Protein AF-A0A838W8K0-F1 (afdb_monomer_lite)

pLDDT: mean 80.48, std 19.17, range [24.89, 98.88]

Structure (mmCIF, N/CA/C/O backbone):
data_AF-A0A838W8K0-F1
#
_entry.id   AF-A0A838W8K0-F1
#
loop_
_atom_site.group_PDB
_atom_site.id
_atom_site.type_symbol
_atom_site.label_atom_id
_atom_site.label_alt_id
_atom_site.label_comp_id
_atom_site.label_asym_id
_atom_site.label_entity_id
_atom_site.label_seq_id
_atom_site.pdbx_PDB_ins_code
_atom_site.Cartn_x
_atom_site.Cartn_y
_atom_site.Cartn_z
_atom_site.occupancy
_atom_site.B_iso_or_equiv
_atom_site.auth_seq_id
_atom_site.auth_comp_id
_atom_site.auth_asym_id
_atom_site.auth_atom_id
_atom_site.pdbx_PDB_model_num
ATOM 1 N N . MET A 1 1 ? -81.508 -8.291 17.179 1.00 46.00 1 MET A N 1
ATOM 2 C CA . MET A 1 1 ? -81.321 -8.477 15.725 1.00 46.00 1 MET A CA 1
ATOM 3 C C . MET A 1 1 ? -80.529 -7.289 15.157 1.00 46.00 1 MET A C 1
ATOM 5 O O . MET A 1 1 ? -81.041 -6.560 14.331 1.00 46.00 1 MET A O 1
ATOM 9 N N . ILE A 1 2 ? -79.303 -7.043 15.641 1.00 48.22 2 ILE A N 1
ATOM 10 C CA . ILE A 1 2 ? -78.371 -6.029 15.100 1.00 48.22 2 ILE A CA 1
ATOM 11 C C . ILE A 1 2 ? -76.953 -6.485 15.474 1.00 48.22 2 ILE A C 1
ATOM 13 O O . ILE A 1 2 ? -76.450 -6.064 16.503 1.00 48.22 2 ILE A O 1
ATOM 17 N N . THR A 1 3 ? -76.326 -7.383 14.711 1.00 50.81 3 THR A N 1
ATOM 18 C CA . THR A 1 3 ? -74.874 -7.667 14.866 1.00 50.81 3 THR A CA 1
ATOM 19 C C . THR A 1 3 ? -74.175 -8.196 13.601 1.00 50.81 3 THR A C 1
ATOM 21 O O . THR A 1 3 ? -72.965 -8.371 13.625 1.00 50.81 3 THR A O 1
ATOM 24 N N . GLY A 1 4 ? -74.867 -8.404 12.472 1.00 46.22 4 GLY A N 1
ATOM 25 C CA . GLY A 1 4 ? -74.235 -8.947 11.252 1.00 46.22 4 GLY A CA 1
ATOM 26 C C . GLY A 1 4 ? -73.669 -7.908 10.273 1.00 46.22 4 GLY A C 1
ATOM 27 O O . GLY A 1 4 ? -72.634 -8.140 9.657 1.00 46.22 4 GLY A O 1
ATOM 28 N N . ASN A 1 5 ? -74.307 -6.739 10.137 1.00 48.50 5 ASN A N 1
ATOM 29 C CA . ASN A 1 5 ? -74.016 -5.833 9.013 1.00 48.50 5 ASN A CA 1
ATOM 30 C C . ASN A 1 5 ? -72.880 -4.826 9.261 1.00 48.50 5 ASN A C 1
ATOM 32 O O . ASN A 1 5 ? -72.310 -4.321 8.300 1.00 48.50 5 ASN A O 1
ATOM 36 N N . ALA A 1 6 ? -72.507 -4.545 10.513 1.00 48.22 6 ALA A N 1
ATOM 37 C CA . ALA A 1 6 ? -71.468 -3.549 10.809 1.00 48.22 6 ALA A CA 1
ATOM 38 C C . ALA A 1 6 ? -70.037 -4.078 10.588 1.00 48.22 6 ALA A C 1
ATOM 40 O O . ALA A 1 6 ? -69.155 -3.323 10.189 1.00 48.22 6 ALA A O 1
ATOM 41 N N . VAL A 1 7 ? -69.809 -5.382 10.787 1.00 50.59 7 VAL A N 1
ATOM 42 C CA . VAL A 1 7 ? -68.473 -5.998 10.665 1.00 50.59 7 VAL A CA 1
ATOM 43 C C . VAL A 1 7 ? -68.082 -6.207 9.197 1.00 50.59 7 VAL A C 1
ATOM 45 O O . VAL A 1 7 ? -66.928 -6.008 8.827 1.00 50.59 7 VAL A O 1
ATOM 48 N N . CYS A 1 8 ? -69.049 -6.515 8.327 1.00 46.22 8 CYS A N 1
ATOM 49 C CA . CYS A 1 8 ? -68.796 -6.704 6.895 1.00 46.22 8 CYS A CA 1
ATOM 50 C C . CYS A 1 8 ? -68.436 -5.386 6.180 1.00 46.22 8 CYS A C 1
ATOM 52 O O . CYS A 1 8 ? -67.561 -5.370 5.319 1.00 46.22 8 CYS A O 1
ATOM 54 N N . ILE A 1 9 ? -69.041 -4.262 6.583 1.00 52.69 9 ILE A N 1
ATOM 55 C CA . ILE A 1 9 ? -68.766 -2.939 5.991 1.00 52.69 9 ILE A CA 1
ATOM 56 C C . ILE A 1 9 ? -67.365 -2.429 6.380 1.00 52.69 9 ILE A C 1
ATOM 58 O O . ILE A 1 9 ? -66.703 -1.788 5.567 1.00 52.69 9 ILE A O 1
ATOM 62 N N . PHE A 1 10 ? -66.871 -2.768 7.577 1.00 48.59 10 PHE A N 1
ATOM 63 C CA . PHE A 1 10 ? -65.529 -2.383 8.037 1.00 48.59 10 PHE A CA 1
ATOM 64 C C . PHE A 1 10 ? -64.397 -3.195 7.374 1.00 48.59 10 PHE A C 1
ATOM 66 O O . PHE A 1 10 ? -63.308 -2.676 7.133 1.00 48.59 10 PHE A O 1
ATOM 73 N N . LEU A 1 11 ? -64.652 -4.463 7.032 1.00 44.78 11 LEU A N 1
ATOM 74 C CA . LEU A 1 11 ? -63.697 -5.315 6.307 1.00 44.78 11 LEU A CA 1
ATOM 75 C C . LEU A 1 11 ? -63.632 -4.984 4.805 1.00 44.78 11 LEU A C 1
ATOM 77 O O . LEU A 1 11 ? -62.567 -5.078 4.195 1.00 44.78 11 LEU A O 1
ATOM 81 N N . LEU A 1 12 ? -64.741 -4.536 4.208 1.00 47.03 12 LEU A N 1
ATOM 82 C CA . LEU A 1 12 ? -64.779 -4.089 2.809 1.00 47.03 12 LEU A CA 1
ATOM 83 C C . LEU A 1 12 ? -64.144 -2.701 2.608 1.00 47.03 12 LEU A C 1
ATOM 85 O O . LEU A 1 12 ? -63.502 -2.462 1.587 1.00 47.03 12 LEU A O 1
ATOM 89 N N . SER A 1 13 ? -64.259 -1.790 3.582 1.00 49.72 13 SER A N 1
ATOM 90 C CA . SER A 1 13 ? -63.637 -0.460 3.485 1.00 49.72 13 SER A CA 1
ATOM 91 C C . SER A 1 13 ? -62.116 -0.505 3.666 1.00 49.72 13 SER A C 1
ATOM 93 O O . SER A 1 13 ? -61.388 0.185 2.955 1.00 49.72 13 SER A O 1
ATOM 95 N N . THR A 1 14 ? -61.615 -1.358 4.560 1.00 48.53 14 THR A N 1
ATOM 96 C CA . THR A 1 14 ? -60.172 -1.510 4.814 1.00 48.53 14 THR A CA 1
ATOM 97 C C . THR A 1 14 ? -59.442 -2.213 3.669 1.00 48.53 14 THR A C 1
ATOM 99 O O . THR A 1 14 ? -58.330 -1.819 3.326 1.00 48.53 14 THR A O 1
ATOM 102 N N . THR A 1 15 ? -60.083 -3.178 3.005 1.00 52.56 15 THR A N 1
ATOM 103 C CA . THR A 1 15 ? -59.519 -3.854 1.823 1.00 52.56 15 THR A CA 1
ATOM 104 C C . THR A 1 15 ? -59.500 -2.967 0.575 1.00 52.56 15 THR A C 1
ATOM 106 O O . THR A 1 15 ? -58.514 -2.999 -0.161 1.00 52.56 15 THR A O 1
ATOM 109 N N . MET A 1 16 ? -60.504 -2.103 0.361 1.00 49.41 16 MET A N 1
ATOM 110 C CA . MET A 1 16 ? -60.450 -1.105 -0.721 1.00 49.41 16 MET A CA 1
ATOM 111 C C . MET A 1 16 ? -59.372 -0.040 -0.491 1.00 49.41 16 MET A C 1
ATOM 113 O O . MET A 1 16 ? -58.700 0.340 -1.446 1.00 49.41 16 MET A O 1
ATOM 117 N N . ILE A 1 17 ? -59.168 0.417 0.749 1.00 53.19 17 ILE A N 1
ATOM 118 C CA . ILE A 1 17 ? -58.114 1.396 1.068 1.00 53.19 17 ILE A CA 1
ATOM 119 C C . ILE A 1 17 ? -56.724 0.777 0.865 1.00 53.19 17 ILE A C 1
ATOM 121 O O . ILE A 1 17 ? -55.853 1.437 0.307 1.00 53.19 17 ILE A O 1
ATOM 125 N N . LEU A 1 18 ? -56.534 -0.496 1.232 1.00 44.78 18 LEU A N 1
ATOM 126 C CA . LEU A 1 18 ? -55.265 -1.203 1.035 1.00 44.78 18 LEU A CA 1
ATOM 127 C C . LEU A 1 18 ? -54.959 -1.474 -0.448 1.00 44.78 18 LEU A C 1
ATOM 129 O O . LEU A 1 18 ? -53.804 -1.400 -0.858 1.00 44.78 18 LEU A O 1
ATOM 133 N N . MET A 1 19 ? -55.978 -1.751 -1.271 1.00 47.22 19 MET A N 1
ATOM 134 C CA . MET A 1 19 ? -55.780 -1.885 -2.718 1.00 47.22 19 MET A CA 1
ATOM 135 C C . MET A 1 19 ? -55.493 -0.539 -3.386 1.00 47.22 19 MET A C 1
ATOM 137 O O . MET A 1 19 ? -54.630 -0.489 -4.257 1.00 47.22 19 MET A O 1
ATOM 141 N N . LEU A 1 20 ? -56.144 0.552 -2.955 1.00 44.44 20 LEU A N 1
ATOM 142 C CA . LEU A 1 20 ? -55.913 1.885 -3.519 1.00 44.44 20 LEU A CA 1
ATOM 143 C C . LEU A 1 20 ? -54.491 2.389 -3.217 1.00 44.44 20 LEU A C 1
ATOM 145 O O . LEU A 1 20 ? -53.832 2.931 -4.105 1.00 44.44 20 LEU A O 1
ATOM 149 N N . THR A 1 21 ? -53.986 2.155 -1.999 1.00 47.34 21 THR A N 1
ATOM 150 C CA . THR A 1 21 ? -52.614 2.522 -1.613 1.00 47.34 21 THR A CA 1
ATOM 151 C C . THR A 1 21 ? -51.561 1.660 -2.309 1.00 47.34 21 THR A C 1
ATOM 153 O O . THR A 1 21 ? -50.534 2.201 -2.717 1.00 47.34 21 THR A O 1
ATOM 156 N N . LEU A 1 22 ? -51.826 0.367 -2.544 1.00 41.66 22 LEU A N 1
ATOM 157 C CA . LEU A 1 22 ? -50.938 -0.484 -3.347 1.00 41.66 22 LEU A CA 1
ATOM 158 C C . LEU A 1 22 ? -50.882 -0.032 -4.811 1.00 41.66 22 LEU A C 1
ATOM 160 O O . LEU A 1 22 ? -49.800 0.030 -5.387 1.00 41.66 22 LEU A O 1
ATOM 164 N N . SER A 1 23 ? -52.016 0.334 -5.415 1.00 46.41 23 SER A N 1
ATOM 165 C CA . SER A 1 23 ? -52.031 0.817 -6.801 1.00 46.41 23 SER A CA 1
ATOM 166 C C . SER A 1 23 ? -51.340 2.172 -6.972 1.00 46.41 23 SER A C 1
ATOM 168 O O . SER A 1 23 ? -50.663 2.366 -7.975 1.00 46.41 23 SER A O 1
ATOM 170 N N . ILE A 1 24 ? -51.419 3.077 -5.989 1.00 45.28 24 ILE A N 1
ATOM 171 C CA . ILE A 1 24 ? -50.683 4.355 -6.010 1.00 45.28 24 ILE A CA 1
ATOM 172 C C . ILE A 1 24 ? -49.177 4.123 -5.797 1.00 45.28 24 ILE A C 1
ATOM 174 O O . ILE A 1 24 ? -48.362 4.778 -6.442 1.00 45.28 24 ILE A O 1
ATOM 178 N N . ALA A 1 25 ? -48.789 3.157 -4.957 1.00 45.28 25 ALA A N 1
ATOM 179 C CA . ALA A 1 25 ? -47.386 2.780 -4.779 1.00 45.28 25 ALA A CA 1
ATOM 180 C C . ALA A 1 25 ? -46.787 2.145 -6.048 1.00 45.28 25 ALA A C 1
ATOM 182 O O . ALA A 1 25 ? -45.664 2.473 -6.416 1.00 45.28 25 ALA A O 1
ATOM 183 N N . ILE A 1 26 ? -47.543 1.298 -6.756 1.00 43.50 26 ILE A N 1
ATOM 184 C CA . ILE A 1 26 ? -47.106 0.672 -8.016 1.00 43.50 26 ILE A CA 1
ATOM 185 C C . ILE A 1 26 ? -47.067 1.696 -9.163 1.00 43.50 26 ILE A C 1
ATOM 187 O O . ILE A 1 26 ? -46.138 1.669 -9.967 1.00 43.50 26 ILE A O 1
ATOM 191 N N . TYR A 1 27 ? -48.018 2.638 -9.215 1.00 37.06 27 TYR A N 1
ATOM 192 C CA . TYR A 1 27 ? -48.012 3.718 -10.208 1.00 37.06 27 TYR A CA 1
ATOM 193 C C . TYR A 1 27 ? -46.817 4.665 -9.996 1.00 37.06 27 TYR A C 1
ATOM 195 O O . TYR A 1 27 ? -46.092 4.955 -10.945 1.00 37.06 27 TYR A O 1
ATOM 203 N N . ASN A 1 28 ? -46.515 5.032 -8.743 1.00 40.03 28 ASN A N 1
ATOM 204 C CA . ASN A 1 28 ? -45.333 5.836 -8.406 1.00 40.03 28 ASN A CA 1
ATOM 205 C C . ASN A 1 28 ? -44.009 5.076 -8.596 1.00 40.03 28 ASN A C 1
ATOM 207 O O . ASN A 1 28 ? -43.003 5.696 -8.922 1.00 40.03 28 ASN A O 1
ATOM 211 N N . LEU A 1 29 ? -43.992 3.743 -8.461 1.00 42.34 29 LEU A N 1
ATOM 212 C CA . LEU A 1 29 ? -42.819 2.916 -8.784 1.00 42.34 29 LEU A CA 1
ATOM 213 C C . LEU A 1 29 ? -42.524 2.850 -10.293 1.00 42.34 29 LEU A C 1
ATOM 215 O O . LEU A 1 29 ? -41.385 2.592 -10.674 1.00 42.34 29 LEU A O 1
ATOM 219 N N . SER A 1 30 ? -43.522 3.104 -11.148 1.00 36.09 30 SER A N 1
ATOM 220 C CA . SER A 1 30 ? -43.370 3.080 -12.610 1.00 36.09 30 SER A CA 1
ATOM 221 C C . SER A 1 30 ? -42.903 4.406 -13.228 1.00 36.09 30 SER A C 1
ATOM 223 O O . SER A 1 30 ? -42.439 4.402 -14.367 1.00 36.09 30 SER A O 1
ATOM 225 N N . GLU A 1 31 ? -42.967 5.513 -12.476 1.00 34.25 31 GLU A N 1
ATOM 226 C CA . GLU A 1 31 ? -42.518 6.847 -12.913 1.00 34.25 31 GLU A CA 1
ATOM 227 C C . GLU A 1 31 ? -41.169 7.286 -12.321 1.00 34.25 31 GLU A C 1
ATOM 229 O O . GLU A 1 31 ? -40.690 8.380 -12.629 1.00 34.25 31 GLU A O 1
ATOM 234 N N . TYR A 1 32 ? -40.488 6.442 -11.534 1.00 34.84 32 TYR A N 1
ATOM 235 C CA . TYR A 1 32 ? -39.080 6.716 -11.253 1.00 34.84 32 TYR A CA 1
ATOM 236 C C . TYR A 1 32 ? -38.307 6.638 -12.569 1.00 34.84 32 TYR A C 1
ATOM 238 O O . TYR A 1 32 ? -38.383 5.613 -13.259 1.00 34.84 32 TYR A O 1
ATOM 246 N N . PRO A 1 33 ? -37.551 7.688 -12.943 1.00 28.86 33 PRO A N 1
ATOM 247 C CA . PRO A 1 33 ? -36.698 7.599 -14.108 1.00 28.86 33 PRO A CA 1
ATOM 248 C C . PRO A 1 33 ? -35.793 6.392 -13.888 1.00 28.86 33 PRO A C 1
ATOM 250 O O . PRO A 1 33 ? -35.141 6.288 -12.848 1.00 28.86 33 PRO A O 1
ATOM 253 N N . LYS A 1 34 ? -35.774 5.457 -14.845 1.00 31.14 34 LYS A N 1
ATOM 254 C CA . LYS A 1 34 ? -34.692 4.479 -14.939 1.00 31.14 34 LYS A CA 1
ATOM 255 C C . LYS A 1 34 ? -33.407 5.298 -14.936 1.00 31.14 34 LYS A C 1
ATOM 257 O O . LYS A 1 34 ? -33.070 5.914 -15.946 1.00 31.14 34 LYS A O 1
ATOM 262 N N . ILE A 1 35 ? -32.733 5.364 -13.790 1.00 32.22 35 ILE A N 1
ATOM 263 C CA . ILE A 1 35 ? -31.392 5.921 -13.706 1.00 32.22 35 ILE A CA 1
ATOM 264 C C . ILE A 1 35 ? -30.524 4.885 -14.399 1.00 32.22 35 ILE A C 1
ATOM 266 O O . ILE A 1 35 ? -30.018 3.944 -13.796 1.00 32.22 35 ILE A O 1
ATOM 270 N N . THR A 1 36 ? -30.428 5.027 -15.714 1.00 30.84 36 THR A N 1
ATOM 271 C CA . THR A 1 36 ? -29.311 4.510 -16.482 1.00 30.84 36 THR A CA 1
ATOM 272 C C . THR A 1 36 ? -28.085 5.114 -15.816 1.00 30.84 36 THR A C 1
ATOM 274 O O . THR A 1 36 ? -27.884 6.329 -15.877 1.00 30.84 36 THR A O 1
ATOM 277 N N . ALA A 1 37 ? -27.335 4.298 -15.078 1.00 31.66 37 ALA A N 1
ATOM 278 C CA . ALA A 1 37 ? -26.030 4.691 -14.592 1.00 31.66 37 ALA A CA 1
ATOM 279 C C . ALA A 1 37 ? -25.203 5.027 -15.833 1.00 31.66 37 ALA A C 1
ATOM 281 O O . ALA A 1 37 ? -24.803 4.138 -16.579 1.00 31.66 37 ALA A O 1
ATOM 282 N N . TYR A 1 38 ? -25.006 6.315 -16.097 1.00 25.95 38 TYR A N 1
ATOM 283 C CA . TYR A 1 38 ? -23.938 6.738 -16.981 1.00 25.95 38 TYR A CA 1
ATOM 284 C C . TYR A 1 38 ? -22.643 6.448 -16.224 1.00 25.95 38 TYR A C 1
ATOM 286 O O . TYR A 1 38 ? -22.160 7.288 -15.467 1.00 25.95 38 TYR A O 1
ATOM 294 N N . SER A 1 39 ? -22.110 5.232 -16.379 1.00 35.47 39 SER A N 1
ATOM 295 C CA . SER A 1 39 ? -20.677 5.027 -16.226 1.00 35.47 39 SER A CA 1
ATOM 296 C C . SER A 1 39 ? -20.040 5.931 -17.271 1.00 35.47 39 SER A C 1
ATOM 298 O O . SER A 1 39 ? -20.153 5.673 -18.471 1.00 35.47 39 SER A O 1
ATOM 300 N N . GLN A 1 40 ? -19.456 7.045 -16.838 1.00 29.73 40 GLN A N 1
ATOM 301 C CA . GLN A 1 40 ? -18.498 7.728 -17.695 1.00 29.73 40 GLN A CA 1
ATOM 302 C C . GLN A 1 40 ? -17.431 6.671 -18.021 1.00 29.73 40 GLN A C 1
ATOM 304 O O . GLN A 1 40 ? -16.909 6.070 -17.077 1.00 29.73 40 GLN A O 1
ATOM 309 N N . PRO A 1 41 ? -17.185 6.343 -19.301 1.00 38.59 41 PRO A N 1
ATOM 310 C CA . PRO A 1 41 ? -16.098 5.438 -19.644 1.00 38.59 41 PRO A CA 1
ATOM 311 C C . PRO A 1 41 ? -14.812 6.017 -19.050 1.00 38.59 41 PRO A C 1
ATOM 313 O O . PRO A 1 41 ? -14.607 7.233 -19.107 1.00 38.59 41 PRO A O 1
ATOM 316 N N . LEU A 1 42 ? -13.979 5.173 -18.434 1.00 48.38 42 LEU A N 1
ATOM 317 C CA . LEU A 1 42 ? -12.621 5.590 -18.091 1.00 48.38 42 LEU A CA 1
ATOM 318 C C . LEU A 1 42 ? -11.988 6.128 -19.381 1.00 48.38 42 LEU A C 1
ATOM 320 O O . LEU A 1 42 ? -12.101 5.484 -20.427 1.00 48.38 42 LEU A O 1
ATOM 324 N N . SER A 1 43 ? -11.393 7.321 -19.327 1.00 52.50 43 SER A N 1
ATOM 325 C CA . SER A 1 43 ? -10.574 7.803 -20.438 1.00 52.50 43 SER A CA 1
ATOM 326 C C . SER A 1 43 ? -9.502 6.755 -20.724 1.00 52.50 43 SER A C 1
ATOM 328 O O . SER A 1 43 ? -8.966 6.183 -19.772 1.00 52.50 43 SER A O 1
ATOM 330 N N . GLU A 1 44 ? -9.214 6.490 -22.001 1.00 66.56 44 GLU A N 1
ATOM 331 C CA . GLU A 1 44 ? -8.096 5.621 -22.384 1.00 66.56 44 GLU A CA 1
ATOM 332 C C . GLU A 1 44 ? -6.849 6.093 -21.626 1.00 66.56 44 GLU A C 1
ATOM 334 O O . GLU A 1 44 ? -6.490 7.265 -21.700 1.00 66.56 44 GLU A O 1
ATOM 339 N N . PHE A 1 45 ? -6.289 5.203 -20.807 1.00 83.69 45 PHE A N 1
ATOM 340 C CA . PHE A 1 45 ? -5.100 5.455 -19.999 1.00 83.69 45 PHE A CA 1
ATOM 341 C C . PHE A 1 45 ? -3.964 4.636 -20.576 1.00 83.69 45 PHE A C 1
ATOM 343 O O . PHE A 1 45 ? -4.137 3.439 -20.824 1.00 83.69 45 PHE A O 1
ATOM 350 N N . ASN A 1 46 ? -2.815 5.270 -20.751 1.00 91.19 46 ASN A N 1
ATOM 351 C CA . ASN A 1 46 ? -1.630 4.615 -21.270 1.00 91.19 46 ASN A CA 1
ATOM 352 C C . ASN A 1 46 ? -0.426 4.902 -20.376 1.00 91.19 46 ASN A C 1
ATOM 354 O O . ASN A 1 46 ? -0.179 6.048 -19.996 1.00 91.19 46 ASN A O 1
ATOM 358 N N . PHE A 1 47 ? 0.350 3.869 -20.063 1.00 97.12 47 PHE A N 1
ATOM 359 C CA . PHE A 1 47 ? 1.650 4.037 -19.439 1.00 97.12 47 PHE A CA 1
ATOM 360 C C . PHE A 1 47 ? 2.739 3.343 -20.251 1.00 97.12 47 PHE A C 1
ATOM 362 O O . PHE A 1 47 ? 2.555 2.244 -20.768 1.00 97.12 47 PHE A O 1
ATOM 369 N N . GLY A 1 48 ? 3.887 3.999 -20.357 1.00 97.44 48 GLY A N 1
ATOM 370 C CA . GLY A 1 48 ? 5.053 3.476 -21.047 1.00 97.44 48 GLY A CA 1
ATOM 371 C C . GLY A 1 48 ? 6.171 3.136 -20.066 1.00 97.44 48 GLY A C 1
ATOM 372 O O . GLY A 1 48 ? 6.292 3.764 -19.015 1.00 97.44 48 GLY A O 1
ATOM 373 N N . THR A 1 49 ? 7.007 2.158 -20.397 1.00 98.31 49 THR A N 1
ATOM 374 C CA . THR A 1 49 ? 8.102 1.715 -19.530 1.00 98.31 49 THR A CA 1
ATOM 375 C C . THR A 1 49 ? 9.360 1.350 -20.310 1.00 98.31 49 THR A C 1
ATOM 377 O O . THR A 1 49 ? 9.286 0.816 -21.421 1.00 98.31 49 THR A O 1
ATOM 380 N N . VAL A 1 50 ? 10.510 1.691 -19.728 1.00 97.44 50 VAL A N 1
ATOM 381 C CA . VAL A 1 50 ? 11.859 1.425 -20.244 1.00 97.44 50 VAL A CA 1
ATOM 382 C C . VAL A 1 50 ? 12.889 1.714 -19.136 1.00 97.44 50 VAL A C 1
ATOM 384 O O . VAL A 1 50 ? 12.672 2.594 -18.297 1.00 97.44 50 VAL A O 1
ATOM 387 N N . GLY A 1 51 ? 13.990 0.967 -19.115 1.00 96.25 51 GLY A N 1
ATOM 388 C CA . GLY A 1 51 ? 15.176 1.231 -18.289 1.00 96.25 51 GLY A CA 1
ATOM 389 C C . GLY A 1 51 ? 16.447 1.304 -19.128 1.00 96.25 51 GLY A C 1
ATOM 390 O O . GLY A 1 51 ? 16.393 1.124 -20.350 1.00 96.25 51 GLY A O 1
ATOM 391 N N . ASP A 1 52 ? 17.579 1.533 -18.464 1.00 94.88 52 ASP A N 1
ATOM 392 C CA . ASP A 1 52 ? 18.914 1.367 -19.056 1.00 94.88 52 ASP A CA 1
ATOM 393 C C . ASP A 1 52 ? 19.180 2.378 -20.185 1.00 94.88 52 ASP A C 1
ATOM 395 O O . ASP A 1 52 ? 19.522 2.053 -21.332 1.00 94.88 52 ASP A O 1
ATOM 399 N N . PHE A 1 53 ? 18.953 3.653 -19.861 1.00 92.94 53 PHE A N 1
ATOM 400 C CA . PHE A 1 53 ? 19.086 4.766 -20.791 1.00 92.94 53 PHE A CA 1
ATOM 401 C C . PHE A 1 53 ? 20.557 5.079 -21.063 1.00 92.94 53 PHE A C 1
ATOM 403 O O . PHE A 1 53 ? 21.303 5.504 -20.181 1.00 92.94 53 PHE A O 1
ATOM 410 N N . ASP A 1 54 ? 20.962 4.960 -22.327 1.00 83.38 54 ASP A N 1
ATOM 411 C CA . ASP A 1 54 ? 22.290 5.381 -22.770 1.00 83.38 54 ASP A CA 1
ATOM 412 C C . ASP A 1 54 ? 22.220 6.158 -24.087 1.00 83.38 54 ASP A C 1
ATOM 414 O O . ASP A 1 54 ? 21.460 5.841 -25.007 1.00 83.38 54 ASP A O 1
ATOM 418 N N . GLY A 1 55 ? 23.048 7.193 -24.184 1.00 79.12 55 GLY A N 1
ATOM 419 C CA . GLY A 1 55 ? 23.054 8.135 -25.296 1.00 79.12 55 GLY A CA 1
ATOM 420 C C . GLY A 1 55 ? 21.920 9.169 -25.238 1.00 79.12 55 GLY A C 1
ATOM 421 O O . GLY A 1 55 ? 20.739 8.863 -25.394 1.00 79.12 55 GLY A O 1
ATOM 422 N N . VAL A 1 56 ? 22.311 10.442 -25.124 1.00 80.88 56 VAL A N 1
ATOM 423 C CA . VAL A 1 56 ? 21.419 11.611 -24.990 1.00 80.88 56 VAL A CA 1
ATOM 424 C C . VAL A 1 56 ? 20.315 11.666 -26.054 1.00 80.88 56 VAL A C 1
ATOM 426 O O . VAL A 1 56 ? 19.138 11.779 -25.719 1.00 80.88 56 VAL A O 1
ATOM 429 N N . GLU A 1 57 ? 20.672 11.578 -27.339 1.00 86.00 57 GLU A N 1
ATOM 430 C CA . GLU A 1 57 ? 19.684 11.710 -28.422 1.00 86.00 57 GLU A CA 1
ATOM 431 C C . GLU A 1 57 ? 18.768 10.480 -28.536 1.00 86.00 57 GLU A C 1
ATOM 433 O O . GLU A 1 57 ? 17.593 10.634 -28.849 1.00 86.00 57 GLU A O 1
ATOM 438 N N . ARG A 1 58 ? 19.252 9.274 -28.202 1.00 87.69 58 ARG A N 1
ATOM 439 C CA . ARG A 1 58 ? 18.419 8.056 -28.211 1.00 87.69 58 ARG A CA 1
ATOM 440 C C . ARG A 1 58 ? 17.347 8.111 -27.132 1.00 87.69 58 ARG A C 1
ATOM 442 O O . ARG A 1 58 ? 16.174 7.902 -27.427 1.00 87.69 58 ARG A O 1
ATOM 449 N N . ALA A 1 59 ? 17.742 8.456 -25.905 1.00 90.56 59 ALA A N 1
ATOM 450 C CA . ALA A 1 59 ? 16.807 8.646 -24.803 1.00 90.56 59 ALA A CA 1
ATOM 451 C C . ALA A 1 59 ? 15.746 9.695 -25.165 1.00 90.56 59 ALA A C 1
ATOM 453 O O . ALA A 1 59 ? 14.551 9.469 -25.004 1.00 90.56 59 ALA A O 1
ATOM 454 N N . LYS A 1 60 ? 16.171 10.820 -25.743 1.00 92.06 60 LYS A N 1
ATOM 455 C CA . LYS A 1 60 ? 15.274 11.884 -26.202 1.00 92.06 60 LYS A CA 1
ATOM 456 C C . LYS A 1 60 ? 14.245 11.399 -27.222 1.00 92.06 60 LYS A C 1
ATOM 458 O O . LYS A 1 60 ? 13.069 11.734 -27.089 1.00 92.06 60 LYS A O 1
ATOM 463 N N . ASP A 1 61 ? 14.669 10.638 -28.227 1.00 92.62 61 ASP A N 1
ATOM 464 C CA . ASP A 1 61 ? 13.777 10.120 -29.265 1.00 92.62 61 ASP A CA 1
ATOM 465 C C . ASP A 1 61 ? 12.789 9.094 -28.698 1.00 92.62 61 ASP A C 1
ATOM 467 O O . ASP A 1 61 ? 11.600 9.169 -29.007 1.00 92.62 61 ASP A O 1
ATOM 471 N N . LEU A 1 62 ? 13.225 8.217 -27.786 1.00 94.06 62 LEU A N 1
ATOM 472 C CA . LEU A 1 62 ? 12.330 7.298 -27.073 1.00 94.06 62 LEU A CA 1
ATOM 473 C C . LEU A 1 62 ? 11.258 8.045 -26.271 1.00 94.06 62 LEU A C 1
ATOM 475 O O . LEU A 1 62 ? 10.071 7.761 -26.423 1.00 94.06 62 LEU A O 1
ATOM 479 N N . ILE A 1 63 ? 11.651 9.046 -25.479 1.00 95.31 63 ILE A N 1
ATOM 480 C CA . ILE A 1 63 ? 10.708 9.841 -24.683 1.00 95.31 63 ILE A CA 1
ATOM 481 C C . ILE A 1 63 ? 9.719 10.604 -25.580 1.00 95.31 63 ILE A C 1
ATOM 483 O O . ILE A 1 63 ? 8.527 10.668 -25.277 1.00 95.31 63 ILE A O 1
ATOM 487 N N . ARG A 1 64 ? 10.171 11.127 -26.728 1.00 95.25 64 ARG A N 1
ATOM 488 C CA . ARG A 1 64 ? 9.281 11.756 -27.720 1.00 95.25 64 ARG A CA 1
ATOM 489 C C . ARG A 1 64 ? 8.318 10.766 -28.350 1.00 95.25 64 ARG A C 1
ATOM 491 O O . ARG A 1 64 ? 7.154 11.108 -28.546 1.00 95.25 64 ARG A O 1
ATOM 498 N N . ASN A 1 65 ? 8.790 9.567 -28.674 1.00 95.38 65 ASN A N 1
ATOM 499 C CA . ASN A 1 65 ? 7.957 8.511 -29.227 1.00 95.38 65 ASN A CA 1
ATOM 500 C C . ASN A 1 65 ? 6.848 8.134 -28.232 1.00 95.38 65 ASN A C 1
ATOM 502 O O . ASN A 1 65 ? 5.679 8.155 -28.616 1.00 95.38 65 ASN A O 1
ATOM 506 N N . MET A 1 66 ? 7.186 7.929 -26.953 1.00 95.69 66 MET A N 1
ATOM 507 C CA . MET A 1 66 ? 6.214 7.689 -25.873 1.00 95.69 66 MET A CA 1
ATOM 508 C C . MET A 1 66 ? 5.179 8.818 -25.780 1.00 95.69 66 MET A C 1
ATOM 510 O O . MET A 1 66 ? 3.974 8.566 -25.798 1.00 95.69 66 MET A O 1
ATOM 514 N N . ALA A 1 67 ? 5.628 10.077 -25.761 1.00 94.12 67 ALA A N 1
ATOM 515 C CA . ALA A 1 67 ? 4.728 11.228 -25.745 1.00 94.12 67 ALA A CA 1
ATOM 516 C C . ALA A 1 67 ? 3.823 11.281 -26.993 1.00 94.12 67 ALA A C 1
ATOM 518 O O . ALA A 1 67 ? 2.643 11.616 -26.894 1.00 94.12 67 ALA A O 1
ATOM 519 N N . SER A 1 68 ? 4.344 10.917 -28.171 1.00 92.19 68 SER A N 1
ATOM 520 C CA . SER A 1 68 ? 3.580 10.887 -29.426 1.00 92.19 68 SER A CA 1
ATOM 521 C C . SER A 1 68 ? 2.527 9.776 -29.479 1.00 92.19 68 SER A C 1
ATOM 523 O O . SER A 1 68 ? 1.512 9.933 -30.157 1.00 92.19 68 SER A O 1
ATOM 525 N N . HIS A 1 69 ? 2.734 8.691 -28.729 1.00 90.50 69 HIS A N 1
ATOM 526 C CA . HIS A 1 69 ? 1.755 7.622 -28.525 1.00 90.50 69 HIS A CA 1
ATOM 527 C C . HIS A 1 69 ? 0.782 7.908 -27.370 1.00 90.50 69 HIS A C 1
ATOM 529 O O . HIS A 1 69 ? -0.047 7.064 -27.038 1.00 90.50 69 HIS A O 1
ATOM 535 N N . GLY A 1 70 ? 0.826 9.112 -26.790 1.00 90.31 70 GLY A N 1
ATOM 536 C CA . GLY A 1 70 ? -0.133 9.533 -25.772 1.00 90.31 70 GLY A CA 1
ATOM 537 C C . GLY A 1 70 ? 0.068 8.845 -24.425 1.00 90.31 70 GLY A C 1
ATOM 538 O O . GLY A 1 70 ? -0.906 8.614 -23.720 1.00 90.31 70 GLY A O 1
ATOM 539 N N . VAL A 1 71 ? 1.308 8.497 -24.071 1.00 93.31 71 VAL A N 1
ATOM 540 C CA . VAL A 1 71 ? 1.638 7.988 -22.735 1.00 93.31 71 VAL A CA 1
ATOM 541 C C . VAL A 1 71 ? 1.323 9.051 -21.670 1.00 93.31 71 VAL A C 1
ATOM 543 O O . VAL A 1 71 ? 1.847 10.163 -21.718 1.00 93.31 71 VAL A O 1
ATOM 546 N N . ASP A 1 72 ? 0.499 8.696 -20.682 1.00 92.88 72 ASP A N 1
ATOM 547 C CA . ASP A 1 72 ? 0.138 9.539 -19.530 1.00 92.88 72 ASP A CA 1
ATOM 548 C C . ASP A 1 72 ? 1.133 9.399 -18.367 1.00 92.88 72 ASP A C 1
ATOM 550 O O . ASP A 1 72 ? 1.260 10.279 -17.507 1.00 92.88 72 ASP A O 1
ATOM 554 N N . LEU A 1 73 ? 1.815 8.256 -18.312 1.00 96.00 73 LEU A N 1
ATOM 555 C CA . LEU A 1 73 ? 2.671 7.844 -17.209 1.00 96.00 73 LEU A CA 1
ATOM 556 C C . LEU A 1 73 ? 3.895 7.087 -17.732 1.00 96.00 73 LEU A C 1
ATOM 558 O O . LEU A 1 73 ? 3.761 6.106 -18.452 1.00 96.00 73 LEU A O 1
ATOM 562 N N . ILE A 1 74 ? 5.088 7.508 -17.335 1.00 97.44 74 ILE A N 1
ATOM 563 C CA . ILE A 1 74 ? 6.350 6.829 -17.619 1.00 97.44 74 ILE A CA 1
ATOM 564 C C . ILE A 1 74 ? 6.805 6.101 -16.354 1.00 97.44 74 ILE A C 1
ATOM 566 O O . ILE A 1 74 ? 6.956 6.721 -15.299 1.00 97.44 74 ILE A O 1
ATOM 570 N N . ILE A 1 75 ? 7.029 4.794 -16.474 1.00 98.19 75 ILE A N 1
ATOM 571 C CA . ILE A 1 75 ? 7.645 3.947 -15.450 1.00 98.19 75 ILE A CA 1
ATOM 572 C C . ILE A 1 75 ? 9.094 3.677 -15.860 1.00 98.19 75 ILE A C 1
ATOM 574 O O . ILE A 1 75 ? 9.356 2.853 -16.740 1.00 98.19 75 ILE A O 1
ATOM 578 N N . GLY A 1 76 ? 10.024 4.397 -15.240 1.00 97.44 76 GLY A N 1
ATOM 579 C CA . GLY A 1 76 ? 11.459 4.218 -15.433 1.00 97.44 76 GLY A CA 1
ATOM 580 C C . GLY A 1 76 ? 11.986 3.038 -14.620 1.00 97.44 76 GLY A C 1
ATOM 581 O O . GLY A 1 76 ? 11.737 2.962 -13.418 1.00 97.44 76 GLY A O 1
ATOM 582 N N . LEU A 1 77 ? 12.714 2.128 -15.263 1.00 98.31 77 LEU A N 1
ATOM 583 C CA . LEU A 1 77 ? 13.157 0.871 -14.645 1.00 98.31 77 LEU A CA 1
ATOM 584 C C . LEU A 1 77 ? 14.591 0.929 -14.097 1.00 98.31 77 LEU A C 1
ATOM 586 O O . LEU A 1 77 ? 15.225 -0.110 -13.988 1.00 98.31 77 LEU A O 1
ATOM 590 N N . GLY A 1 78 ? 15.094 2.116 -13.741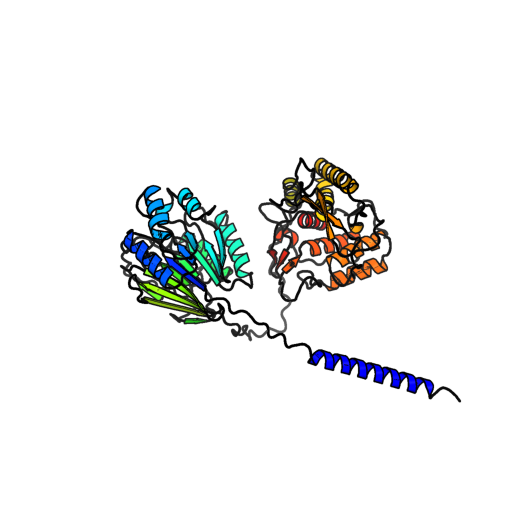 1.00 96.06 78 GLY A N 1
ATOM 591 C CA . GLY A 1 78 ? 16.466 2.319 -13.255 1.00 96.06 78 GLY A CA 1
ATOM 592 C C . GLY A 1 78 ? 17.505 2.451 -14.372 1.00 96.06 78 GLY A C 1
ATOM 593 O O . GLY A 1 78 ? 17.188 2.288 -15.554 1.00 96.06 78 GLY A O 1
ATOM 594 N N . ASP A 1 79 ? 18.731 2.783 -13.973 1.00 95.56 79 ASP A N 1
ATOM 595 C CA . ASP A 1 79 ? 19.874 3.097 -14.833 1.00 95.56 79 ASP A CA 1
ATOM 596 C C . ASP A 1 79 ? 19.550 4.236 -15.810 1.00 95.56 79 ASP A C 1
ATOM 598 O O . ASP A 1 79 ? 19.470 4.078 -17.032 1.00 95.56 79 ASP A O 1
ATOM 602 N N . TYR A 1 80 ? 19.314 5.425 -15.251 1.00 93.31 80 TYR A N 1
ATOM 603 C CA . TYR A 1 80 ? 18.914 6.603 -16.030 1.00 93.31 80 TYR A CA 1
ATOM 604 C C . TYR A 1 80 ? 20.088 7.272 -16.745 1.00 93.31 80 TYR A C 1
ATOM 606 O O . TYR A 1 80 ? 19.915 7.886 -17.802 1.00 93.31 80 TYR A O 1
ATOM 614 N N . ARG A 1 81 ? 21.284 7.186 -16.155 1.00 88.50 81 ARG A N 1
ATOM 615 C CA . ARG A 1 81 ? 22.541 7.663 -16.734 1.00 88.50 81 ARG A CA 1
ATOM 616 C C . ARG A 1 81 ? 23.711 6.819 -16.256 1.00 88.50 81 ARG A C 1
ATOM 618 O O . ARG A 1 81 ? 23.846 6.566 -15.070 1.00 88.50 81 ARG A O 1
ATOM 625 N N . TYR A 1 82 ? 24.607 6.503 -17.190 1.00 88.62 82 TYR A N 1
ATOM 626 C CA . TYR A 1 82 ? 25.869 5.803 -16.921 1.00 88.62 82 TYR A CA 1
ATOM 627 C C . TYR A 1 82 ? 27.067 6.743 -16.706 1.00 88.62 82 TYR A C 1
ATOM 629 O O . TYR A 1 82 ? 28.140 6.283 -16.327 1.00 88.62 82 TYR A O 1
ATOM 637 N N . ASP A 1 83 ? 26.917 8.040 -17.001 1.00 83.75 83 ASP A N 1
ATOM 638 C CA . ASP A 1 83 ? 27.951 9.042 -16.727 1.00 83.75 83 ASP A CA 1
ATOM 639 C C . ASP A 1 83 ? 27.814 9.566 -15.294 1.00 83.75 83 ASP A C 1
ATOM 641 O O . ASP A 1 83 ? 26.749 10.056 -14.910 1.00 83.75 83 ASP A O 1
ATOM 645 N N . ASP A 1 84 ? 28.913 9.556 -14.540 1.00 77.56 84 ASP A N 1
ATOM 646 C CA . ASP A 1 84 ? 28.909 9.979 -13.140 1.00 77.56 84 ASP A CA 1
ATOM 647 C C . ASP A 1 84 ? 28.822 11.504 -12.978 1.00 77.56 84 ASP A C 1
ATOM 649 O O . ASP A 1 84 ? 29.614 12.274 -13.541 1.00 77.56 84 ASP A O 1
ATOM 653 N N . GLY A 1 85 ? 27.906 11.946 -12.115 1.00 87.12 85 GLY A N 1
ATOM 654 C CA . GLY A 1 85 ? 27.851 13.308 -11.591 1.00 87.12 85 GLY A CA 1
ATOM 655 C C . GLY A 1 85 ? 26.485 13.972 -11.722 1.00 87.12 85 GLY A C 1
ATOM 656 O O . GLY A 1 85 ? 25.834 13.904 -12.762 1.00 87.12 85 GLY A O 1
ATOM 657 N N . GLU A 1 86 ? 26.108 14.736 -10.691 1.00 91.31 86 GLU A N 1
ATOM 658 C CA . GLU A 1 86 ? 24.845 15.493 -10.616 1.00 91.31 86 GLU A CA 1
ATOM 659 C C . GLU A 1 86 ? 24.562 16.331 -11.875 1.00 91.31 86 GLU A C 1
ATOM 661 O O . GLU A 1 86 ? 23.418 16.447 -12.295 1.00 91.31 86 GLU A O 1
ATOM 666 N N . ARG A 1 87 ? 25.606 16.858 -12.534 1.00 92.56 87 ARG A N 1
ATOM 667 C CA . ARG A 1 87 ? 25.477 17.605 -13.795 1.00 92.56 87 ARG A CA 1
ATOM 668 C C . ARG A 1 87 ? 24.862 16.772 -14.927 1.00 92.56 87 ARG A C 1
ATOM 670 O O . ARG A 1 87 ? 24.060 17.309 -15.684 1.00 92.56 87 ARG A O 1
ATOM 677 N N . TYR A 1 88 ? 25.272 15.517 -15.098 1.00 89.88 88 TYR A N 1
ATOM 678 C CA . TYR A 1 88 ? 24.750 14.671 -16.178 1.00 89.88 88 TYR A CA 1
ATOM 679 C C . TYR A 1 88 ? 23.342 14.173 -15.863 1.00 89.88 88 TYR A C 1
ATOM 681 O O . TYR A 1 88 ? 22.523 14.045 -16.771 1.00 89.88 88 TYR A O 1
ATOM 689 N N . ILE A 1 89 ? 23.042 13.976 -14.577 1.00 91.44 89 ILE A N 1
ATOM 690 C CA . ILE A 1 89 ? 21.684 13.705 -14.097 1.00 91.44 89 ILE A CA 1
ATOM 691 C C . ILE A 1 89 ? 20.781 14.914 -14.367 1.00 91.44 89 ILE A C 1
ATOM 693 O O . ILE A 1 89 ? 19.671 14.759 -14.869 1.00 91.44 89 ILE A O 1
ATOM 697 N N . ASP A 1 90 ? 21.270 16.126 -14.101 1.00 92.38 90 ASP A N 1
ATOM 698 C CA . ASP A 1 90 ? 20.576 17.372 -14.422 1.00 92.38 90 ASP A CA 1
ATOM 699 C C . ASP A 1 90 ? 20.300 17.526 -15.907 1.00 92.38 90 ASP A C 1
ATOM 701 O O . ASP A 1 90 ? 19.174 17.842 -16.278 1.00 92.38 90 ASP A O 1
ATOM 705 N N . GLU A 1 91 ? 21.305 17.294 -16.747 1.00 91.31 91 GLU A N 1
ATOM 706 C CA . GLU A 1 91 ? 21.161 17.330 -18.201 1.00 91.31 91 GLU A CA 1
ATOM 707 C C . GLU A 1 91 ? 20.120 16.301 -18.663 1.00 91.31 91 GLU A C 1
ATOM 709 O O . GLU A 1 91 ? 19.208 16.622 -19.424 1.00 91.31 91 GLU A O 1
ATOM 714 N N . PHE A 1 92 ? 20.186 15.071 -18.149 1.00 91.06 92 PHE A N 1
ATOM 715 C CA . PHE A 1 92 ? 19.208 14.041 -18.480 1.00 91.06 92 PHE A CA 1
ATOM 716 C C . PHE A 1 92 ? 17.790 14.435 -18.065 1.00 91.06 92 PHE A C 1
ATOM 718 O O . PHE A 1 92 ? 16.883 14.465 -18.894 1.00 91.06 92 PHE A O 1
ATOM 725 N N . MET A 1 93 ? 17.584 14.804 -16.804 1.00 91.44 93 MET A N 1
ATOM 726 C CA . MET A 1 93 ? 16.249 15.118 -16.305 1.00 91.44 93 MET A CA 1
ATOM 727 C C . MET A 1 93 ? 15.700 16.407 -16.931 1.00 91.44 93 MET A C 1
ATOM 729 O O . MET A 1 93 ? 14.587 16.420 -17.456 1.00 91.44 93 MET A O 1
ATOM 733 N N . ASN A 1 94 ? 16.472 17.492 -16.912 1.00 92.56 94 ASN A N 1
ATOM 734 C CA . ASN A 1 94 ? 15.979 18.820 -17.271 1.00 92.56 94 ASN A CA 1
ATOM 735 C C . ASN A 1 94 ? 16.026 19.107 -18.773 1.00 92.56 94 ASN A C 1
ATOM 737 O O . ASN A 1 94 ? 15.152 19.826 -19.254 1.00 92.56 94 ASN A O 1
ATOM 741 N N . ASP A 1 95 ? 16.995 18.554 -19.510 1.00 90.38 95 ASP A N 1
ATOM 742 C CA . ASP A 1 95 ? 17.178 18.870 -20.932 1.00 90.38 95 ASP A CA 1
ATOM 743 C C . ASP A 1 95 ? 16.636 17.764 -21.856 1.00 90.38 95 ASP A C 1
ATOM 745 O O . ASP A 1 95 ? 16.247 18.044 -22.998 1.00 90.38 95 ASP A O 1
ATOM 749 N N . ILE A 1 96 ? 16.554 16.517 -21.373 1.00 91.44 96 ILE A N 1
ATOM 750 C CA . ILE A 1 96 ? 16.083 15.366 -22.161 1.00 91.44 96 ILE A CA 1
ATOM 751 C C . ILE A 1 96 ? 14.682 14.939 -21.741 1.00 91.44 96 ILE A C 1
ATOM 753 O O . ILE A 1 96 ? 13.785 14.908 -22.576 1.00 91.44 96 ILE A O 1
ATOM 757 N N . VAL A 1 97 ? 14.462 14.625 -20.471 1.00 92.50 97 VAL A N 1
ATOM 758 C CA . VAL A 1 97 ? 13.202 14.030 -20.014 1.00 92.50 97 VAL A CA 1
ATOM 759 C C . VAL A 1 97 ? 12.068 15.055 -19.977 1.00 92.50 97 VAL A C 1
ATOM 761 O O . VAL A 1 97 ? 11.127 14.975 -20.774 1.00 92.50 97 VAL A O 1
ATOM 764 N N . LEU A 1 98 ? 12.166 16.047 -19.087 1.00 92.69 98 LEU A N 1
ATOM 765 C CA . LEU A 1 98 ? 11.078 16.988 -18.803 1.00 92.69 98 LEU A CA 1
ATOM 766 C C . LEU A 1 98 ? 10.587 17.755 -20.047 1.00 92.69 98 LEU A C 1
ATOM 768 O O . LEU A 1 98 ? 9.374 17.917 -20.189 1.00 92.69 98 LEU A O 1
ATOM 772 N N . PRO A 1 99 ? 11.452 18.198 -20.984 1.00 95.00 99 PRO A N 1
ATOM 773 C CA . PRO A 1 99 ? 10.994 18.937 -22.161 1.00 95.00 99 PRO A CA 1
ATOM 774 C C . PRO A 1 99 ? 10.332 18.065 -23.231 1.00 95.00 99 PRO A C 1
ATOM 776 O O . PRO A 1 99 ? 9.670 18.604 -24.118 1.00 95.00 99 PRO A O 1
ATOM 779 N N . ASN A 1 100 ? 10.547 16.745 -23.207 1.00 95.31 100 ASN A N 1
ATOM 780 C CA . ASN A 1 100 ? 10.146 15.853 -24.296 1.00 95.31 100 ASN A CA 1
ATOM 781 C C . ASN A 1 100 ? 9.041 14.859 -23.905 1.00 95.31 100 ASN A C 1
ATOM 783 O O . ASN A 1 100 ? 8.403 14.315 -24.802 1.00 95.31 100 ASN A O 1
ATOM 787 N N . MET A 1 101 ? 8.764 14.661 -22.610 1.00 93.38 101 MET A N 1
ATOM 788 C CA . MET A 1 101 ? 7.749 13.712 -22.117 1.00 93.38 101 MET A CA 1
ATOM 789 C C . MET A 1 101 ? 6.292 14.201 -22.239 1.00 93.38 101 MET A C 1
ATOM 791 O O . MET A 1 101 ? 5.362 13.539 -21.782 1.00 93.38 101 MET A O 1
ATOM 795 N N . GLY A 1 102 ? 6.065 15.376 -22.835 1.00 91.56 102 GLY A N 1
ATOM 796 C CA . GLY A 1 102 ? 4.731 15.966 -22.942 1.00 91.56 102 GLY A CA 1
ATOM 797 C C . GLY A 1 102 ? 4.128 16.268 -21.566 1.00 91.56 102 GLY A C 1
ATOM 798 O O . GLY A 1 102 ? 4.763 16.912 -20.735 1.00 91.56 102 GLY A O 1
ATOM 799 N N . SER A 1 103 ? 2.888 15.831 -21.334 1.00 90.25 103 SER A N 1
ATOM 800 C CA . SER A 1 103 ? 2.199 15.965 -20.040 1.00 90.25 103 SER A CA 1
ATOM 801 C C . SER A 1 103 ? 2.343 14.743 -19.131 1.00 90.25 103 SER A C 1
ATOM 803 O O . SER A 1 103 ? 1.694 14.706 -18.083 1.00 90.25 103 SER A O 1
ATOM 805 N N . ALA A 1 104 ? 3.136 13.744 -19.530 1.00 94.25 104 ALA A N 1
ATOM 806 C CA . ALA A 1 104 ? 3.286 12.517 -18.765 1.00 94.25 104 ALA A CA 1
ATOM 807 C C . ALA A 1 104 ? 3.885 12.793 -17.380 1.00 94.25 104 ALA A C 1
ATOM 809 O O . ALA A 1 104 ? 4.691 13.708 -17.202 1.00 94.25 104 ALA A O 1
ATOM 810 N N . LYS A 1 105 ? 3.516 11.981 -16.388 1.00 93.88 105 LYS A N 1
ATOM 811 C CA . LYS A 1 105 ? 4.250 11.905 -15.114 1.00 93.88 105 LYS A CA 1
ATOM 812 C C . LYS A 1 105 ? 5.327 10.833 -15.206 1.00 93.88 105 LYS A C 1
ATOM 814 O O . LYS A 1 105 ? 5.108 9.838 -15.882 1.00 93.88 105 LYS A O 1
ATOM 819 N N . TRP A 1 106 ? 6.434 10.985 -14.485 1.00 94.75 106 TRP A N 1
ATOM 820 C CA . TRP A 1 106 ? 7.493 9.974 -14.429 1.00 94.75 106 TRP A CA 1
ATOM 821 C C . TRP A 1 106 ? 7.671 9.453 -13.003 1.00 94.75 106 TRP A C 1
ATOM 823 O O . TRP A 1 106 ? 7.863 10.243 -12.080 1.00 94.75 106 TRP A O 1
ATOM 833 N N . TYR A 1 107 ? 7.644 8.129 -12.844 1.00 96.25 107 TYR A N 1
ATOM 834 C CA . TYR A 1 107 ? 7.986 7.417 -11.611 1.00 96.25 107 TYR A CA 1
ATOM 835 C C . TYR A 1 107 ? 9.134 6.445 -11.886 1.00 96.25 107 TYR A C 1
ATOM 837 O O . TYR A 1 107 ? 9.130 5.773 -12.915 1.00 96.25 107 TYR A O 1
ATOM 845 N N . GLY A 1 108 ? 10.139 6.418 -11.011 1.00 95.62 108 GLY A N 1
ATOM 846 C CA . GLY A 1 108 ? 11.361 5.640 -11.218 1.00 95.62 108 GLY A CA 1
ATOM 847 C C . GLY A 1 108 ? 11.576 4.517 -10.204 1.00 95.62 108 GLY A C 1
ATOM 848 O O . GLY A 1 108 ? 11.168 4.640 -9.050 1.00 95.62 108 GLY A O 1
ATOM 849 N N . ALA A 1 109 ? 12.232 3.440 -10.624 1.00 97.75 109 ALA A N 1
ATOM 850 C CA . ALA A 1 109 ? 12.946 2.509 -9.749 1.00 97.75 109 ALA A CA 1
ATOM 851 C C . ALA A 1 109 ? 14.435 2.891 -9.656 1.00 97.75 109 ALA A C 1
ATOM 853 O O . ALA A 1 109 ? 14.936 3.624 -10.512 1.00 97.75 109 ALA A O 1
ATOM 854 N N . LEU A 1 110 ? 15.133 2.399 -8.633 1.00 97.38 110 LEU A N 1
ATOM 855 C CA . LEU A 1 110 ? 16.587 2.529 -8.517 1.00 97.38 110 LEU A CA 1
ATOM 856 C C . LEU A 1 110 ? 17.265 1.443 -9.356 1.00 97.38 110 LEU A C 1
ATOM 858 O O . LEU A 1 110 ? 16.872 0.286 -9.221 1.00 97.38 110 LEU A O 1
ATOM 862 N N . GLY A 1 111 ? 18.256 1.801 -10.178 1.00 96.94 111 GLY A N 1
ATOM 863 C CA . GLY A 1 111 ? 19.190 0.855 -10.801 1.00 96.94 111 GLY A CA 1
ATOM 864 C C . GLY A 1 111 ? 20.568 0.867 -10.138 1.00 96.94 111 GLY A C 1
ATOM 865 O O . GLY A 1 111 ? 20.888 1.771 -9.360 1.00 96.94 111 GLY A O 1
ATOM 866 N N . ASN A 1 112 ? 21.402 -0.130 -10.434 1.00 94.69 112 ASN A N 1
ATOM 867 C CA . ASN A 1 112 ? 22.724 -0.261 -9.815 1.00 94.69 112 ASN A CA 1
ATOM 868 C C . ASN A 1 112 ? 23.677 0.872 -10.228 1.00 94.69 112 ASN A C 1
ATOM 870 O O . ASN A 1 112 ? 24.589 1.209 -9.477 1.00 94.69 112 ASN A O 1
ATOM 874 N N . HIS A 1 113 ? 23.482 1.493 -11.396 1.00 93.81 113 HIS A N 1
ATOM 875 C CA . HIS A 1 113 ? 24.257 2.675 -11.789 1.00 93.81 113 HIS A CA 1
ATOM 876 C C . HIS A 1 113 ? 23.774 3.969 -11.118 1.00 93.81 113 HIS A C 1
ATOM 878 O O . HIS A 1 113 ? 24.460 4.989 -11.181 1.00 93.81 113 HIS A O 1
ATOM 884 N N . ASP A 1 114 ? 22.632 3.937 -10.431 1.00 94.75 114 ASP A N 1
ATOM 885 C CA . ASP A 1 114 ? 22.055 5.103 -9.769 1.00 94.75 114 ASP A CA 1
ATOM 886 C C . ASP A 1 114 ? 22.389 5.169 -8.262 1.00 94.75 114 ASP A C 1
ATOM 888 O O . ASP A 1 114 ? 22.168 6.213 -7.642 1.00 94.75 114 ASP A O 1
ATOM 892 N N . GLU A 1 115 ? 22.915 4.093 -7.654 1.00 94.38 115 GLU A N 1
ATOM 893 C CA . GLU A 1 115 ? 23.095 3.950 -6.194 1.00 94.38 115 GLU A CA 1
ATOM 894 C C . GLU A 1 115 ? 23.903 5.096 -5.561 1.00 94.38 115 GLU A C 1
ATOM 896 O O . GLU A 1 115 ? 23.464 5.693 -4.570 1.00 94.38 115 GLU A O 1
ATOM 901 N N . ASP A 1 116 ? 25.032 5.472 -6.171 1.00 94.25 116 ASP A N 1
ATOM 902 C CA . ASP A 1 116 ? 25.908 6.553 -5.689 1.00 94.25 116 ASP A CA 1
ATOM 903 C C . ASP A 1 116 ? 25.207 7.927 -5.675 1.00 94.25 116 ASP A C 1
ATOM 905 O O . ASP A 1 116 ? 25.576 8.823 -4.907 1.00 94.25 116 ASP A O 1
ATOM 909 N N . TYR A 1 117 ? 24.148 8.084 -6.475 1.00 94.00 117 TYR A N 1
ATOM 910 C CA . TYR A 1 117 ? 23.339 9.299 -6.597 1.00 94.00 117 TYR A CA 1
ATOM 911 C C . TYR A 1 117 ? 21.884 9.096 -6.158 1.00 94.00 117 TYR A C 1
ATOM 913 O O . TYR A 1 117 ? 21.034 9.951 -6.414 1.00 94.00 117 TYR A O 1
ATOM 921 N N . SER A 1 118 ? 21.592 8.012 -5.435 1.00 94.12 118 SER A N 1
ATOM 922 C CA . SER A 1 118 ? 20.242 7.591 -5.044 1.00 94.12 118 SER A CA 1
ATOM 923 C C . SER A 1 118 ? 19.412 8.729 -4.435 1.00 94.12 118 SER A C 1
ATOM 925 O O . SER A 1 118 ? 18.301 9.015 -4.883 1.00 94.12 118 SER A O 1
ATOM 927 N N . LYS A 1 119 ? 19.980 9.477 -3.478 1.00 93.44 119 LYS A N 1
ATOM 928 C CA . LYS A 1 119 ? 19.301 10.629 -2.861 1.00 93.44 119 LYS A CA 1
ATOM 929 C C . LYS A 1 119 ? 18.998 11.752 -3.859 1.00 93.44 119 LYS A C 1
ATOM 931 O O . LYS A 1 119 ? 17.954 12.389 -3.761 1.00 93.44 119 LYS A O 1
ATOM 936 N N . TYR A 1 120 ? 19.905 12.002 -4.797 1.00 94.69 120 TYR A N 1
ATOM 937 C CA . TYR A 1 120 ? 19.746 13.056 -5.793 1.00 94.69 120 TYR A CA 1
ATOM 938 C C . TYR A 1 120 ? 18.619 12.725 -6.775 1.00 94.69 120 TYR A C 1
ATOM 940 O O . TYR A 1 120 ? 17.784 13.577 -7.077 1.00 94.69 120 TYR A O 1
ATOM 948 N N . TYR A 1 121 ? 18.548 11.470 -7.218 1.00 94.31 121 TYR A N 1
ATOM 949 C CA . TYR A 1 121 ? 17.444 10.991 -8.042 1.00 94.31 121 TYR A CA 1
ATOM 950 C C . TYR A 1 121 ? 16.102 11.023 -7.297 1.00 94.31 121 TYR A C 1
ATOM 952 O O . TYR A 1 121 ? 15.126 11.515 -7.862 1.00 94.31 121 TYR A O 1
ATOM 960 N N . LEU A 1 122 ? 16.047 10.602 -6.025 1.00 93.38 122 LEU A N 1
ATOM 961 C CA . LEU A 1 122 ? 14.837 10.709 -5.194 1.00 93.38 122 LEU A CA 1
ATOM 962 C C . LEU A 1 122 ? 14.304 12.148 -5.133 1.00 93.38 122 LEU A C 1
ATOM 964 O O . LEU A 1 122 ? 13.111 12.373 -5.346 1.00 93.38 122 LEU A O 1
ATOM 968 N N . ASP A 1 123 ? 15.185 13.134 -4.935 1.00 92.69 123 ASP A N 1
ATOM 969 C CA . ASP A 1 123 ? 14.803 14.551 -4.928 1.00 92.69 123 ASP A CA 1
ATOM 970 C C . ASP A 1 123 ? 14.214 14.994 -6.285 1.00 92.69 123 ASP A C 1
ATOM 972 O O . ASP A 1 123 ? 13.276 15.794 -6.322 1.00 92.69 123 ASP A O 1
ATOM 976 N N . ARG A 1 124 ? 14.704 14.455 -7.413 1.00 89.69 124 ARG A N 1
ATOM 977 C CA . ARG A 1 124 ? 14.196 14.780 -8.763 1.00 89.69 124 ARG A CA 1
ATOM 978 C C . ARG A 1 124 ? 12.919 14.066 -9.153 1.00 89.69 124 ARG A C 1
ATOM 980 O O . ARG A 1 124 ? 12.101 14.666 -9.849 1.00 89.69 124 ARG A O 1
ATOM 987 N N . PHE A 1 125 ? 12.702 12.856 -8.658 1.00 89.50 125 PHE A N 1
ATOM 988 C CA . PHE A 1 125 ? 11.409 12.188 -8.770 1.00 89.50 125 PHE A CA 1
ATOM 989 C C . PHE A 1 125 ? 10.396 12.680 -7.726 1.00 89.50 125 PHE A C 1
ATOM 991 O O . PHE A 1 125 ? 9.223 12.312 -7.797 1.00 89.50 125 PHE A O 1
ATOM 998 N N . ASN A 1 126 ? 10.812 13.542 -6.785 1.00 87.88 126 ASN A N 1
ATOM 999 C CA . ASN A 1 126 ? 10.011 13.978 -5.640 1.00 87.88 126 ASN A CA 1
ATOM 1000 C C . ASN A 1 126 ? 9.496 12.772 -4.823 1.00 87.88 126 ASN A C 1
ATOM 1002 O O . ASN A 1 126 ? 8.314 12.667 -4.487 1.00 87.88 126 ASN A O 1
ATOM 1006 N N . GLN A 1 127 ? 10.410 11.844 -4.539 1.00 86.69 127 GLN A N 1
ATOM 1007 C CA . GLN A 1 127 ? 10.183 10.588 -3.831 1.00 86.69 127 GLN A CA 1
ATOM 1008 C C . GLN A 1 127 ? 10.992 10.560 -2.534 1.00 86.69 127 GLN A C 1
ATOM 1010 O O . GLN A 1 127 ? 12.067 11.141 -2.438 1.00 86.69 127 GLN A O 1
ATOM 1015 N N . SER A 1 128 ? 10.475 9.883 -1.510 1.00 87.06 128 SER A N 1
ATOM 1016 C CA . SER A 1 128 ? 11.161 9.732 -0.218 1.00 87.06 128 SER A CA 1
ATOM 1017 C C . SER A 1 128 ? 11.843 8.372 -0.041 1.00 87.06 128 SER A C 1
ATOM 1019 O O . SER A 1 128 ? 12.622 8.204 0.897 1.00 87.06 128 SER A O 1
ATOM 1021 N N . SER A 1 129 ? 11.539 7.402 -0.906 1.00 93.12 129 SER A N 1
ATOM 1022 C CA . SER A 1 129 ? 12.069 6.037 -0.890 1.00 93.12 129 SER A CA 1
ATOM 1023 C C . SER A 1 129 ? 11.938 5.409 -2.278 1.00 93.12 129 SER A C 1
ATOM 1025 O O . SER A 1 129 ? 11.046 5.798 -3.029 1.00 93.12 129 SER A O 1
ATOM 1027 N N . TRP A 1 130 ? 12.795 4.431 -2.585 1.00 96.44 130 TRP A N 1
ATOM 1028 C CA . TRP A 1 130 ? 12.716 3.587 -3.785 1.00 96.44 130 TRP A CA 1
ATOM 1029 C C . TRP A 1 130 ? 11.764 2.401 -3.633 1.00 96.44 130 TRP A C 1
ATOM 1031 O O . TRP A 1 130 ? 11.337 1.828 -4.630 1.00 96.44 130 TRP A O 1
ATOM 1041 N N . THR A 1 131 ? 11.361 2.091 -2.399 1.00 96.19 131 THR A N 1
ATOM 1042 C CA . THR A 1 131 ? 10.219 1.225 -2.116 1.00 96.19 131 THR A CA 1
ATOM 1043 C C . THR A 1 131 ? 8.986 2.095 -1.882 1.00 96.19 131 THR A C 1
ATOM 1045 O O . THR A 1 131 ? 8.847 2.734 -0.835 1.00 96.19 131 THR A O 1
ATOM 1048 N N . TYR A 1 132 ? 8.084 2.155 -2.854 1.00 97.19 132 TYR A N 1
ATOM 1049 C CA . TYR A 1 132 ? 6.878 2.978 -2.766 1.00 97.19 132 TYR A CA 1
ATOM 1050 C C . TYR A 1 132 ? 5.786 2.456 -3.693 1.00 97.19 132 TYR A C 1
ATOM 1052 O O . TYR A 1 132 ? 6.045 1.662 -4.592 1.00 97.19 132 TYR A O 1
ATOM 1060 N N . SER A 1 133 ? 4.563 2.941 -3.505 1.00 96.62 133 SER A N 1
ATOM 1061 C CA . SER A 1 133 ? 3.435 2.589 -4.359 1.00 96.62 133 SER A CA 1
ATOM 1062 C C . SER A 1 133 ? 2.541 3.784 -4.655 1.00 96.62 133 SER A C 1
ATOM 1064 O O . SER A 1 133 ? 2.579 4.807 -3.961 1.00 96.62 133 SER A O 1
ATOM 1066 N N . PHE A 1 134 ? 1.757 3.677 -5.724 1.00 95.31 134 PHE A N 1
ATOM 1067 C CA . PHE A 1 134 ? 0.755 4.668 -6.093 1.00 95.31 134 PHE A CA 1
ATOM 1068 C C . PHE A 1 134 ? -0.338 4.063 -6.979 1.00 95.31 134 PHE A C 1
ATOM 1070 O O . PHE A 1 134 ? -0.106 3.119 -7.730 1.00 95.31 134 PHE A O 1
ATOM 1077 N N . ASP A 1 135 ? -1.524 4.668 -6.933 1.00 91.94 135 ASP A N 1
ATOM 1078 C CA . ASP A 1 135 ? -2.666 4.266 -7.752 1.00 91.94 135 ASP A CA 1
ATOM 1079 C C . ASP A 1 135 ? -2.894 5.273 -8.887 1.00 91.94 135 ASP A C 1
ATOM 1081 O O . ASP A 1 135 ? -2.887 6.490 -8.671 1.00 91.94 135 ASP A O 1
ATOM 1085 N N . SER A 1 136 ? -3.153 4.780 -10.097 1.00 88.25 136 SER A N 1
ATOM 1086 C CA . SER A 1 136 ? -3.548 5.599 -11.245 1.00 88.25 136 SER A CA 1
ATOM 1087 C C . SER A 1 136 ? -4.504 4.833 -12.156 1.00 88.25 136 SER A C 1
ATOM 1089 O O . SER A 1 136 ? -4.202 3.725 -12.585 1.00 88.25 136 SER A O 1
ATOM 1091 N N . ASN A 1 137 ? -5.665 5.425 -12.459 1.00 87.62 137 ASN A N 1
ATOM 1092 C CA . ASN A 1 137 ? -6.657 4.900 -13.412 1.00 87.62 137 ASN A CA 1
ATOM 1093 C C . ASN A 1 137 ? -7.005 3.409 -13.232 1.00 87.62 137 ASN A C 1
ATOM 1095 O O . ASN A 1 137 ? -7.104 2.648 -14.191 1.00 87.62 137 ASN A O 1
ATOM 1099 N N . GLY A 1 138 ? -7.206 2.998 -11.978 1.00 83.19 138 GLY A N 1
ATOM 1100 C CA . GLY A 1 138 ? -7.552 1.621 -11.624 1.00 83.19 138 GLY A CA 1
ATOM 1101 C C . GLY A 1 138 ? -6.398 0.627 -11.754 1.00 83.19 138 GLY A C 1
ATOM 1102 O O . GLY A 1 138 ? -6.633 -0.577 -11.779 1.00 83.19 138 GLY A O 1
ATOM 1103 N N . THR A 1 139 ? -5.162 1.118 -11.830 1.00 94.62 139 THR A N 1
ATOM 1104 C CA . THR A 1 139 ? -3.936 0.323 -11.731 1.00 94.62 139 THR A CA 1
ATOM 1105 C C . THR A 1 139 ? -3.169 0.733 -10.488 1.00 94.62 139 THR A C 1
ATOM 1107 O O . THR A 1 139 ? -2.995 1.925 -10.233 1.00 94.62 139 THR A O 1
ATOM 1110 N N . HIS A 1 140 ? -2.717 -0.253 -9.729 1.00 98.06 140 HIS A N 1
ATOM 1111 C CA . HIS A 1 140 ? -1.805 -0.074 -8.616 1.00 98.06 140 HIS A CA 1
ATOM 1112 C C . HIS A 1 140 ? -0.385 -0.380 -9.082 1.00 98.06 140 HIS A C 1
ATOM 1114 O O . HIS A 1 140 ? -0.132 -1.444 -9.649 1.00 98.06 140 HIS A O 1
ATOM 1120 N N . PHE A 1 141 ? 0.525 0.555 -8.844 1.00 98.69 141 PHE A N 1
ATOM 1121 C CA . PHE A 1 141 ? 1.931 0.445 -9.194 1.00 98.69 141 PHE A CA 1
ATOM 1122 C C . PHE A 1 141 ? 2.765 0.335 -7.922 1.00 98.69 141 PHE A C 1
ATOM 1124 O O . PHE A 1 141 ? 2.638 1.183 -7.039 1.00 98.69 141 PHE A O 1
ATOM 1131 N N . LEU A 1 142 ? 3.642 -0.666 -7.857 1.00 98.62 142 LEU A N 1
ATOM 1132 C CA . LEU A 1 142 ? 4.539 -0.905 -6.728 1.00 98.62 142 LEU A CA 1
ATOM 1133 C C . LEU A 1 142 ? 5.996 -0.966 -7.195 1.00 98.62 142 LEU A C 1
ATOM 1135 O O . LEU A 1 142 ? 6.373 -1.871 -7.936 1.00 98.62 142 LEU A O 1
ATOM 1139 N N . ALA A 1 143 ? 6.807 -0.019 -6.722 1.00 98.75 143 ALA A N 1
ATOM 1140 C CA . ALA A 1 143 ? 8.256 -0.016 -6.871 1.00 98.75 143 ALA A CA 1
ATOM 1141 C C . ALA A 1 143 ? 8.915 -0.845 -5.761 1.00 98.75 143 ALA A C 1
ATOM 1143 O O . ALA A 1 143 ? 8.605 -0.654 -4.578 1.00 98.75 143 ALA A O 1
ATOM 1144 N N . ILE A 1 144 ? 9.852 -1.723 -6.122 1.00 98.38 144 ILE A N 1
ATOM 1145 C CA . ILE A 1 144 ? 10.682 -2.466 -5.164 1.00 98.38 144 ILE A CA 1
ATOM 1146 C C . ILE A 1 144 ? 12.157 -2.161 -5.435 1.00 98.38 144 ILE A C 1
ATOM 1148 O O . ILE A 1 144 ? 12.592 -2.153 -6.584 1.00 98.38 144 ILE A O 1
ATOM 1152 N N . ASP A 1 145 ? 12.918 -1.923 -4.368 1.00 97.69 145 ASP A N 1
ATOM 1153 C CA . ASP A 1 145 ? 14.357 -1.670 -4.395 1.00 97.69 145 ASP A CA 1
ATOM 1154 C C . ASP A 1 145 ? 15.113 -3.005 -4.221 1.00 97.69 145 ASP A C 1
ATOM 1156 O O . ASP A 1 145 ? 15.083 -3.593 -3.133 1.00 97.69 145 ASP A O 1
ATOM 1160 N N . PRO A 1 146 ? 15.768 -3.538 -5.266 1.00 95.31 146 PRO A N 1
ATOM 1161 C CA . PRO A 1 146 ? 16.464 -4.819 -5.165 1.00 95.31 146 PRO A CA 1
ATOM 1162 C C . PRO A 1 146 ? 17.770 -4.742 -4.350 1.00 95.31 146 PRO A C 1
ATOM 1164 O O . PRO A 1 146 ? 18.293 -5.784 -3.956 1.00 95.31 146 PRO A O 1
ATOM 1167 N N . TYR A 1 147 ? 18.260 -3.541 -4.021 1.00 95.88 147 TYR A N 1
ATOM 1168 C CA . TYR A 1 147 ? 19.582 -3.311 -3.420 1.00 95.88 147 TYR A CA 1
ATOM 1169 C C . TYR A 1 147 ? 19.577 -3.210 -1.889 1.00 95.88 147 TYR A C 1
ATOM 1171 O O . TYR A 1 147 ? 20.631 -3.131 -1.252 1.00 95.88 147 TYR A O 1
ATOM 1179 N N . ILE A 1 148 ? 18.398 -3.243 -1.262 1.00 94.31 148 ILE A N 1
ATOM 1180 C CA . ILE A 1 148 ? 18.241 -3.252 0.201 1.00 94.31 148 ILE A CA 1
ATOM 1181 C C . ILE A 1 148 ? 17.767 -4.615 0.712 1.00 94.31 148 ILE A C 1
ATOM 1183 O O . ILE A 1 148 ? 17.330 -5.467 -0.053 1.00 94.31 148 ILE A O 1
ATOM 1187 N N . ASP A 1 149 ? 17.825 -4.841 2.031 1.00 94.19 149 ASP A N 1
ATOM 1188 C CA . ASP A 1 149 ? 17.374 -6.111 2.615 1.00 94.19 149 ASP A CA 1
ATOM 1189 C C . ASP A 1 149 ? 15.928 -6.427 2.199 1.00 94.19 149 ASP A C 1
ATOM 1191 O O . ASP A 1 149 ? 14.992 -5.674 2.482 1.00 94.19 149 ASP A O 1
ATOM 1195 N N . TYR A 1 150 ? 15.750 -7.566 1.539 1.00 92.44 150 TYR A N 1
ATOM 1196 C CA . TYR A 1 150 ? 14.481 -8.030 0.985 1.00 92.44 150 TYR A CA 1
ATOM 1197 C C . TYR A 1 150 ? 13.989 -9.340 1.601 1.00 92.44 150 TYR A C 1
ATOM 1199 O O . TYR A 1 150 ? 12.971 -9.870 1.169 1.00 92.44 150 TYR A O 1
ATOM 1207 N N . LYS A 1 151 ? 14.684 -9.882 2.608 1.00 90.50 151 LYS A N 1
ATOM 1208 C CA . LYS A 1 151 ? 14.263 -11.120 3.279 1.00 90.50 151 LYS A CA 1
ATOM 1209 C C . LYS A 1 151 ? 12.900 -10.941 3.943 1.00 90.50 151 LYS A C 1
ATOM 1211 O O . LYS A 1 151 ? 12.533 -9.837 4.319 1.00 90.50 151 LYS A O 1
ATOM 1216 N N . ASN A 1 152 ? 12.197 -12.039 4.217 1.00 75.12 152 ASN A N 1
ATOM 1217 C CA . ASN A 1 152 ? 10.812 -12.028 4.718 1.00 75.12 152 ASN A CA 1
ATOM 1218 C C . ASN A 1 152 ? 10.565 -11.207 6.008 1.00 75.12 152 ASN A C 1
ATOM 1220 O O . ASN A 1 152 ? 9.421 -10.911 6.342 1.00 75.12 152 ASN A O 1
ATOM 1224 N N . SER A 1 153 ? 11.613 -10.874 6.767 1.00 78.00 153 SER A N 1
ATOM 1225 C CA . SER A 1 153 ? 11.549 -10.041 7.977 1.00 78.00 153 SER A CA 1
ATOM 1226 C C . SER A 1 153 ? 11.972 -8.584 7.765 1.00 78.00 153 SER A C 1
ATOM 1228 O O . SER A 1 153 ? 11.980 -7.816 8.728 1.00 78.00 153 SER A O 1
ATOM 1230 N N . SER A 1 154 ? 12.399 -8.213 6.560 1.00 84.50 154 SER A N 1
ATOM 1231 C CA . SER A 1 154 ? 12.912 -6.884 6.259 1.00 84.50 154 SER A CA 1
ATOM 1232 C C . SER A 1 154 ? 11.783 -5.857 6.194 1.00 84.50 154 SER A C 1
ATOM 1234 O O . SER A 1 154 ? 10.623 -6.180 5.930 1.00 84.50 154 SER A O 1
ATOM 1236 N N . ALA A 1 155 ? 12.125 -4.588 6.426 1.00 77.62 155 ALA A N 1
ATOM 1237 C CA . ALA A 1 155 ? 11.155 -3.499 6.338 1.00 77.62 155 ALA A CA 1
ATOM 1238 C C . ALA A 1 155 ? 10.530 -3.405 4.935 1.00 77.62 155 ALA A C 1
ATOM 1240 O O . ALA A 1 155 ? 9.324 -3.191 4.822 1.00 77.62 155 ALA A O 1
ATOM 1241 N N . GLN A 1 156 ? 11.333 -3.629 3.888 1.00 93.06 156 GLN A N 1
ATOM 1242 C CA . GLN A 1 156 ? 10.857 -3.637 2.511 1.00 93.06 156 GLN A CA 1
ATOM 1243 C C . GLN A 1 156 ? 9.883 -4.788 2.257 1.00 93.06 156 GLN A C 1
ATOM 1245 O O . GLN A 1 156 ? 8.787 -4.542 1.763 1.00 93.06 156 GLN A O 1
ATOM 1250 N N . TYR A 1 157 ? 10.238 -6.024 2.620 1.00 87.94 157 TYR A N 1
ATOM 1251 C CA . TYR A 1 157 ? 9.365 -7.169 2.366 1.00 87.94 157 TYR A CA 1
ATOM 1252 C C . TYR A 1 157 ? 8.003 -6.986 3.034 1.00 87.94 157 TYR A C 1
ATOM 1254 O O . TYR A 1 157 ? 6.962 -7.241 2.430 1.00 87.94 157 TYR A O 1
ATOM 1262 N N . ILE A 1 158 ? 7.995 -6.493 4.277 1.00 74.56 158 ILE A N 1
ATOM 1263 C CA . ILE A 1 158 ? 6.746 -6.270 5.001 1.00 74.56 158 ILE A CA 1
ATOM 1264 C C . ILE A 1 158 ? 5.949 -5.109 4.389 1.00 74.56 158 ILE A C 1
ATOM 1266 O O . ILE A 1 158 ? 4.721 -5.186 4.324 1.00 74.56 158 ILE A O 1
ATOM 1270 N N . PHE A 1 159 ? 6.613 -4.052 3.906 1.00 87.81 159 PHE A N 1
ATOM 1271 C CA . PHE A 1 159 ? 5.949 -3.003 3.131 1.00 87.81 159 PHE A CA 1
ATOM 1272 C C . PHE A 1 159 ? 5.281 -3.590 1.881 1.00 87.81 159 PHE A C 1
ATOM 1274 O O . PHE A 1 159 ? 4.067 -3.468 1.749 1.00 87.81 159 PHE A O 1
ATOM 1281 N N . VAL A 1 160 ? 6.041 -4.295 1.035 1.00 84.44 160 VAL A N 1
ATOM 1282 C CA . VAL A 1 160 ? 5.572 -4.898 -0.225 1.00 84.44 160 VAL A CA 1
ATOM 1283 C C . VAL A 1 160 ? 4.410 -5.856 0.024 1.00 84.44 160 VAL A C 1
ATOM 1285 O O . VAL A 1 160 ? 3.377 -5.766 -0.632 1.00 84.44 160 VAL A O 1
ATOM 1288 N N . GLN A 1 161 ? 4.529 -6.740 1.017 1.00 78.31 161 GLN A N 1
ATOM 1289 C CA . GLN A 1 161 ? 3.463 -7.671 1.384 1.00 78.31 161 GLN A CA 1
ATOM 1290 C C . GLN A 1 161 ? 2.179 -6.943 1.777 1.00 78.31 161 GLN A C 1
ATOM 1292 O O . GLN A 1 161 ? 1.098 -7.340 1.349 1.00 78.31 161 GLN A O 1
ATOM 1297 N N . ASN A 1 162 ? 2.277 -5.904 2.604 1.00 60.75 162 ASN A N 1
ATOM 1298 C CA . ASN A 1 162 ? 1.103 -5.162 3.054 1.00 60.75 162 ASN A CA 1
ATOM 1299 C C . ASN A 1 162 ? 0.490 -4.316 1.941 1.00 60.75 162 ASN A C 1
ATOM 1301 O O . ASN A 1 162 ? -0.725 -4.138 1.906 1.00 60.75 162 ASN A O 1
ATOM 1305 N N . ASP A 1 163 ? 1.323 -3.773 1.067 1.00 85.81 163 ASP A N 1
ATOM 1306 C CA . ASP A 1 163 ? 0.912 -2.933 -0.042 1.00 85.81 163 ASP A CA 1
ATOM 1307 C C . ASP A 1 163 ? 0.178 -3.747 -1.119 1.00 85.81 163 ASP A C 1
ATOM 1309 O O . ASP A 1 163 ? -0.991 -3.474 -1.393 1.00 85.81 163 ASP A O 1
ATOM 1313 N N . LEU A 1 164 ? 0.763 -4.862 -1.576 1.00 78.81 164 LEU A N 1
ATOM 1314 C CA . LEU A 1 164 ? 0.112 -5.801 -2.498 1.00 78.81 164 LEU A CA 1
ATOM 1315 C C . LEU A 1 164 ? -1.184 -6.382 -1.925 1.00 78.81 164 LEU A C 1
ATOM 1317 O O . LEU A 1 164 ? -2.180 -6.527 -2.638 1.00 78.81 164 LEU A O 1
ATOM 1321 N N . LYS A 1 165 ? -1.216 -6.663 -0.618 1.00 72.44 165 LYS A N 1
ATOM 1322 C CA . LYS A 1 165 ? -2.438 -7.098 0.067 1.00 72.44 165 LYS A CA 1
ATOM 1323 C C . LYS A 1 165 ? -3.549 -6.051 -0.013 1.00 72.44 165 LYS A C 1
ATOM 1325 O O . LYS A 1 165 ? -4.701 -6.401 -0.242 1.00 72.44 165 LYS A O 1
ATOM 1330 N N . LYS A 1 166 ? -3.223 -4.767 0.172 1.00 64.44 166 LYS A N 1
ATOM 1331 C CA . LYS A 1 166 ? -4.195 -3.666 0.051 1.00 64.44 166 LYS A CA 1
ATOM 1332 C C . LYS A 1 166 ? -4.655 -3.483 -1.392 1.00 64.44 166 LYS A C 1
ATOM 1334 O O . LYS A 1 166 ? -5.846 -3.284 -1.611 1.00 64.44 166 LYS A O 1
ATOM 1339 N N . ALA A 1 167 ? -3.725 -3.540 -2.343 1.00 68.88 167 ALA A N 1
ATOM 1340 C CA . ALA A 1 167 ? -3.993 -3.359 -3.763 1.00 68.88 167 ALA A CA 1
ATOM 1341 C C . ALA A 1 167 ? -4.907 -4.457 -4.317 1.00 68.88 167 ALA A C 1
ATOM 1343 O O . ALA A 1 167 ? -5.938 -4.156 -4.910 1.00 68.88 167 ALA A O 1
ATOM 1344 N N . SER A 1 168 ? -4.578 -5.721 -4.041 1.00 67.44 168 SER A N 1
ATOM 1345 C CA . SER A 1 168 ? -5.354 -6.894 -4.476 1.00 67.44 168 SER A CA 1
ATOM 1346 C C . SER A 1 168 ? -6.753 -6.965 -3.876 1.00 67.44 168 SER A C 1
ATOM 1348 O O . SER A 1 168 ? -7.670 -7.480 -4.511 1.00 67.44 168 SER A O 1
ATOM 1350 N N . ALA A 1 169 ? -6.944 -6.398 -2.684 1.00 56.06 169 ALA A N 1
ATOM 1351 C CA . ALA A 1 169 ? -8.246 -6.293 -2.037 1.00 56.06 169 ALA A CA 1
ATOM 1352 C C . ALA A 1 169 ? -9.063 -5.058 -2.475 1.00 56.06 169 ALA A C 1
ATOM 1354 O O . ALA A 1 169 ? -10.218 -4.915 -2.067 1.00 56.06 169 ALA A O 1
ATOM 1355 N N . ASN A 1 170 ? -8.499 -4.132 -3.258 1.00 61.50 170 ASN A N 1
ATOM 1356 C CA . ASN A 1 170 ? -9.176 -2.892 -3.633 1.00 61.50 170 ASN A CA 1
ATOM 1357 C C . ASN A 1 170 ? -10.008 -3.085 -4.919 1.00 61.50 170 ASN A C 1
ATOM 1359 O O . ASN A 1 170 ? -9.428 -3.198 -5.993 1.00 61.50 170 ASN A O 1
ATOM 1363 N N . PRO A 1 171 ? -11.356 -3.022 -4.876 1.00 60.25 171 PRO A N 1
ATOM 1364 C CA . PRO A 1 171 ? -12.202 -3.265 -6.053 1.00 60.25 171 PRO A CA 1
ATOM 1365 C C . PRO A 1 171 ? -12.103 -2.172 -7.128 1.00 60.25 171 PRO A C 1
ATOM 1367 O O . PRO A 1 171 ? -12.596 -2.350 -8.241 1.00 60.25 171 PRO A O 1
ATOM 1370 N N . TYR A 1 172 ? -11.497 -1.024 -6.805 1.00 75.25 172 TYR A N 1
ATOM 1371 C CA . TYR A 1 172 ? -11.183 0.017 -7.784 1.00 75.25 172 TYR A CA 1
ATOM 1372 C C . TYR A 1 172 ? -9.841 -0.223 -8.485 1.00 75.25 172 TYR A C 1
ATOM 1374 O O . TYR A 1 172 ? -9.572 0.433 -9.487 1.00 75.25 172 TYR A O 1
ATOM 1382 N N . ILE A 1 173 ? -9.017 -1.144 -7.977 1.00 82.69 173 ILE A N 1
ATOM 1383 C CA . ILE A 1 173 ? -7.769 -1.582 -8.596 1.00 82.69 173 ILE A CA 1
ATOM 1384 C C . ILE A 1 173 ? -8.057 -2.853 -9.381 1.00 82.69 173 ILE A C 1
ATOM 1386 O O . ILE A 1 173 ? -8.358 -3.911 -8.839 1.00 82.69 173 ILE A O 1
ATOM 1390 N N . LYS A 1 174 ? -7.985 -2.721 -10.698 1.00 88.38 174 LYS A N 1
ATOM 1391 C CA . LYS A 1 174 ? -8.159 -3.816 -11.640 1.00 88.38 174 LYS A CA 1
ATOM 1392 C C . LYS A 1 174 ? -6.833 -4.437 -12.038 1.00 88.38 174 LYS A C 1
ATOM 1394 O O . LYS A 1 174 ? -6.817 -5.624 -12.333 1.00 88.38 174 LYS A O 1
ATOM 1399 N N . TRP A 1 175 ? -5.755 -3.659 -12.049 1.00 96.56 175 TRP A N 1
ATOM 1400 C CA . TRP A 1 175 ? -4.429 -4.111 -12.461 1.00 96.56 175 TRP A CA 1
ATOM 1401 C C . TRP A 1 175 ? -3.405 -3.853 -11.364 1.00 96.56 175 TRP A C 1
ATOM 1403 O O . TRP A 1 175 ? -3.411 -2.776 -10.771 1.00 96.56 175 TRP A O 1
ATOM 1413 N N . ILE A 1 176 ? -2.514 -4.807 -11.118 1.00 98.44 176 ILE A N 1
ATOM 1414 C CA . ILE A 1 176 ? -1.376 -4.643 -10.211 1.00 98.44 176 ILE A CA 1
ATOM 1415 C C . ILE A 1 176 ? -0.091 -4.830 -11.005 1.00 98.44 176 ILE A C 1
ATOM 1417 O O . ILE A 1 176 ? 0.155 -5.887 -11.586 1.00 98.44 176 ILE A O 1
ATOM 1421 N N . VAL A 1 177 ? 0.733 -3.789 -11.018 1.00 98.88 177 VAL A N 1
ATOM 1422 C CA . VAL A 1 177 ? 1.995 -3.742 -11.749 1.00 98.88 177 VAL A CA 1
ATOM 1423 C C . VAL A 1 177 ? 3.120 -3.520 -10.751 1.00 98.88 177 VAL A C 1
ATOM 1425 O O . VAL A 1 177 ? 3.200 -2.473 -10.110 1.00 98.88 177 VAL A O 1
ATOM 1428 N N . VAL A 1 178 ? 4.006 -4.500 -10.632 1.00 98.88 178 VAL A N 1
ATOM 1429 C CA . VAL A 1 178 ? 5.256 -4.347 -9.887 1.00 98.88 178 VAL A CA 1
ATOM 1430 C C . VAL A 1 178 ? 6.341 -3.890 -10.853 1.00 98.88 178 VAL A C 1
ATOM 1432 O O . VAL A 1 178 ? 6.399 -4.365 -11.988 1.00 98.88 178 VAL A O 1
ATOM 1435 N N . PHE A 1 179 ? 7.213 -2.986 -10.422 1.00 98.88 179 PHE A N 1
ATOM 1436 C CA . PHE A 1 179 ? 8.379 -2.587 -11.197 1.00 98.88 179 PHE A CA 1
ATOM 1437 C C . PHE A 1 179 ? 9.627 -2.445 -10.323 1.00 98.88 179 PHE A C 1
ATOM 1439 O O . PHE A 1 179 ? 9.563 -2.037 -9.166 1.00 98.88 179 PHE A O 1
ATOM 1446 N N . MET A 1 180 ? 10.767 -2.834 -10.882 1.00 98.50 180 MET A N 1
ATOM 1447 C CA . MET A 1 180 ? 12.082 -2.824 -10.236 1.00 98.50 180 MET A CA 1
ATOM 1448 C C . MET A 1 180 ? 13.173 -2.857 -11.309 1.00 98.50 180 MET A C 1
ATOM 1450 O O . MET A 1 180 ? 12.857 -2.914 -12.495 1.00 98.50 180 MET A O 1
ATOM 1454 N N . HIS A 1 181 ? 14.445 -2.833 -10.920 1.00 97.94 181 HIS A N 1
ATOM 1455 C CA . HIS A 1 181 ? 15.538 -2.901 -11.890 1.00 97.94 181 HIS A CA 1
ATOM 1456 C C . HIS A 1 181 ? 15.932 -4.343 -12.247 1.00 97.94 181 HIS A C 1
ATOM 1458 O O . HIS A 1 181 ? 15.929 -4.702 -13.422 1.00 97.94 181 HIS A O 1
ATOM 1464 N N . GLU A 1 182 ? 16.200 -5.206 -11.262 1.00 95.69 182 GLU A N 1
ATOM 1465 C CA . GLU A 1 182 ? 16.818 -6.516 -11.520 1.00 95.69 182 GLU A CA 1
ATOM 1466 C C . GLU A 1 182 ? 15.824 -7.624 -11.945 1.00 95.69 182 GLU A C 1
ATOM 1468 O O . GLU A 1 182 ? 14.743 -7.758 -11.358 1.00 95.69 182 GLU A O 1
ATOM 1473 N N . PRO A 1 183 ? 16.162 -8.464 -12.950 1.00 95.56 183 PRO A N 1
ATOM 1474 C CA . PRO A 1 183 ? 15.256 -9.500 -13.426 1.00 95.56 183 PRO A CA 1
ATOM 1475 C C . PRO A 1 183 ? 15.084 -10.714 -12.505 1.00 95.56 183 PRO A C 1
ATOM 1477 O O . PRO A 1 183 ? 16.049 -11.403 -12.182 1.00 95.56 183 PRO A O 1
ATOM 1480 N N . MET A 1 184 ? 13.833 -11.097 -12.215 1.00 95.75 184 MET A N 1
ATOM 1481 C CA . MET A 1 184 ? 13.513 -12.370 -11.542 1.00 95.75 184 MET A CA 1
ATOM 1482 C C . MET A 1 184 ? 13.532 -13.574 -12.495 1.00 95.75 184 MET A C 1
ATOM 1484 O O . MET A 1 184 ? 13.910 -14.677 -12.096 1.00 95.75 184 MET A O 1
ATOM 1488 N N . TYR A 1 185 ? 13.141 -13.368 -13.755 1.00 95.06 185 TYR A N 1
ATOM 1489 C CA . TYR A 1 185 ? 13.117 -14.373 -14.822 1.00 95.06 185 TYR A CA 1
ATOM 1490 C C . TYR A 1 185 ? 13.647 -13.776 -16.121 1.00 95.06 185 TYR A C 1
ATOM 1492 O O . TYR A 1 185 ? 13.115 -12.779 -16.603 1.00 95.06 185 TYR A O 1
ATOM 1500 N N . ALA A 1 186 ? 14.674 -14.403 -16.690 1.00 91.69 186 ALA A N 1
ATOM 1501 C CA . ALA A 1 186 ? 15.266 -14.039 -17.971 1.00 91.69 186 ALA A CA 1
ATOM 1502 C C . ALA A 1 186 ? 16.204 -15.159 -18.449 1.00 91.69 186 ALA A C 1
ATOM 1504 O O . ALA A 1 186 ? 16.745 -15.923 -17.646 1.00 91.69 186 ALA A O 1
ATOM 1505 N N . SER A 1 187 ? 16.462 -15.216 -19.752 1.00 89.94 187 SER A N 1
ATOM 1506 C CA . SER A 1 187 ? 17.687 -15.818 -20.274 1.00 89.94 187 SER A CA 1
ATOM 1507 C C . SER A 1 187 ? 18.878 -15.112 -19.636 1.00 89.94 187 SER A C 1
ATOM 1509 O O . SER A 1 187 ? 18.915 -13.876 -19.604 1.00 89.94 187 SER A O 1
ATOM 1511 N N . CYS A 1 188 ? 19.849 -15.883 -19.142 1.00 81.19 188 CYS A N 1
ATOM 1512 C CA . CYS A 1 188 ? 21.067 -15.278 -18.624 1.00 81.19 188 CYS A CA 1
ATOM 1513 C C . CYS A 1 188 ? 21.806 -14.552 -19.758 1.00 81.19 188 CYS A C 1
ATOM 1515 O O . CYS A 1 188 ? 21.886 -15.039 -20.892 1.00 81.19 188 CYS A O 1
ATOM 1517 N N . SER A 1 189 ? 22.298 -13.359 -19.441 1.00 74.88 189 SER A N 1
ATOM 1518 C CA . SER A 1 189 ? 23.061 -12.509 -20.346 1.00 74.88 189 SER A CA 1
ATOM 1519 C C . SER A 1 189 ? 24.418 -12.179 -19.706 1.00 74.88 189 SER A C 1
ATOM 1521 O O . SER A 1 189 ? 25.037 -13.065 -19.119 1.00 74.88 189 SER A O 1
ATOM 1523 N N . SER A 1 190 ? 24.885 -10.926 -19.754 1.00 70.81 190 SER A N 1
ATOM 1524 C CA . SER A 1 190 ? 25.960 -10.461 -18.865 1.00 70.81 190 SER A CA 1
ATOM 1525 C C . SER A 1 190 ? 25.576 -10.573 -17.383 1.00 70.81 190 SER A C 1
ATOM 1527 O O . SER A 1 190 ? 26.457 -10.758 -16.545 1.00 70.81 190 SER A O 1
ATOM 1529 N N . HIS A 1 191 ? 24.272 -10.534 -17.089 1.00 79.81 191 HIS A N 1
ATOM 1530 C CA . HIS A 1 191 ? 23.693 -10.736 -15.765 1.00 79.81 191 HIS A CA 1
ATOM 1531 C C . HIS A 1 191 ? 22.649 -11.862 -15.817 1.00 79.81 191 HIS A C 1
ATOM 1533 O O . HIS A 1 191 ? 21.851 -11.967 -16.762 1.00 79.81 191 HIS A O 1
ATOM 1539 N N . CYS A 1 192 ? 22.704 -12.760 -14.831 1.00 83.44 192 CYS A N 1
ATOM 1540 C CA . CYS A 1 192 ? 21.727 -13.834 -14.658 1.00 83.44 192 CYS A CA 1
ATOM 1541 C C . CYS A 1 192 ? 20.591 -13.372 -13.726 1.00 83.44 192 CYS A C 1
ATOM 1543 O O . CYS A 1 192 ? 20.806 -12.466 -12.930 1.00 83.44 192 CYS A O 1
ATOM 1545 N N . PRO A 1 193 ? 19.403 -14.004 -13.779 1.00 86.62 193 PRO A N 1
ATOM 1546 C CA . PRO A 1 193 ? 18.284 -13.628 -12.918 1.00 86.62 193 PRO A CA 1
ATOM 1547 C C . PRO A 1 193 ? 18.567 -13.779 -11.419 1.00 86.62 193 PRO A C 1
ATOM 1549 O O . PRO A 1 193 ? 19.114 -14.799 -10.976 1.00 86.62 193 PRO A O 1
ATOM 1552 N N . GLU A 1 194 ? 18.065 -12.829 -10.634 1.00 91.19 194 GLU A N 1
ATOM 1553 C CA . GLU A 1 194 ? 18.258 -12.776 -9.187 1.00 91.19 194 GLU A CA 1
ATOM 1554 C C . GLU A 1 194 ? 17.415 -13.815 -8.458 1.00 91.19 194 GLU A C 1
ATOM 1556 O O . GLU A 1 194 ? 16.209 -13.682 -8.229 1.00 91.19 194 GLU A O 1
ATOM 1561 N N . SER A 1 195 ? 18.075 -14.913 -8.105 1.00 91.19 195 SER A N 1
ATOM 1562 C CA . SER A 1 195 ? 17.393 -16.129 -7.680 1.00 91.19 195 SER A CA 1
ATOM 1563 C C . SER A 1 195 ? 16.851 -16.044 -6.254 1.00 91.19 195 SER A C 1
ATOM 1565 O O . SER A 1 195 ? 15.747 -16.515 -5.987 1.00 91.19 195 SER A O 1
ATOM 1567 N N . GLU A 1 196 ? 17.577 -15.409 -5.333 1.00 92.81 196 GLU A N 1
ATOM 1568 C CA . GLU A 1 196 ? 17.107 -15.234 -3.951 1.00 92.81 196 GLU A CA 1
ATOM 1569 C C . GLU A 1 196 ? 15.954 -14.230 -3.864 1.00 92.81 196 GLU A C 1
ATOM 1571 O O . GLU A 1 196 ? 14.961 -14.483 -3.172 1.00 92.81 196 GLU A O 1
ATOM 1576 N N . PHE A 1 197 ? 16.048 -13.134 -4.619 1.00 94.62 197 PHE A N 1
ATOM 1577 C CA . PHE A 1 197 ? 14.981 -12.149 -4.734 1.00 94.62 197 PHE A CA 1
ATOM 1578 C C . PHE A 1 197 ? 13.716 -12.782 -5.330 1.00 94.62 197 PHE A C 1
ATOM 1580 O O . PHE A 1 197 ? 12.632 -12.677 -4.747 1.00 94.62 197 PHE A O 1
ATOM 1587 N N . ARG A 1 198 ? 13.863 -13.549 -6.425 1.00 96.38 198 ARG A N 1
ATOM 1588 C CA . ARG A 1 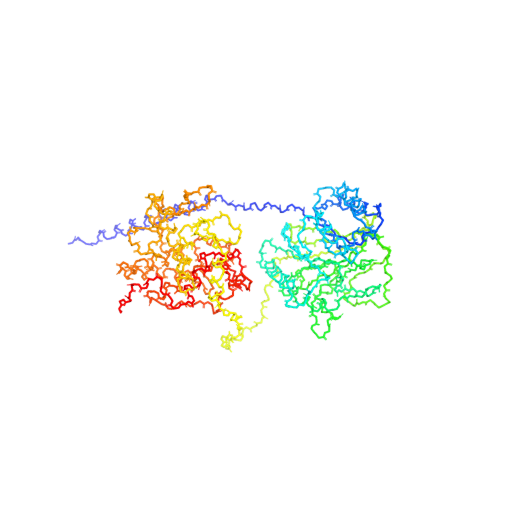198 ? 12.769 -14.319 -7.034 1.00 96.38 198 ARG A CA 1
ATOM 1589 C C . ARG A 1 198 ? 12.056 -15.205 -6.018 1.00 96.38 198 ARG A C 1
ATOM 1591 O O . ARG A 1 198 ? 10.833 -15.148 -5.900 1.00 96.38 198 ARG A O 1
ATOM 1598 N N . ASN A 1 199 ? 12.822 -16.021 -5.299 1.00 95.81 199 ASN A N 1
ATOM 1599 C CA . ASN A 1 199 ? 12.290 -16.998 -4.348 1.00 95.81 199 ASN A CA 1
ATOM 1600 C C . ASN A 1 199 ? 11.571 -16.344 -3.166 1.00 95.81 199 ASN A C 1
ATOM 1602 O O . ASN A 1 199 ? 10.742 -16.984 -2.521 1.00 95.81 199 ASN A O 1
ATOM 1606 N N . THR A 1 200 ? 11.894 -15.084 -2.892 1.00 95.06 200 THR A N 1
ATOM 1607 C CA . THR A 1 200 ? 11.279 -14.300 -1.829 1.00 95.06 200 THR A CA 1
ATOM 1608 C C . THR A 1 200 ? 9.965 -13.667 -2.290 1.00 95.06 200 THR A C 1
ATOM 1610 O O . THR A 1 200 ? 8.958 -13.789 -1.596 1.00 95.06 200 THR A O 1
ATOM 1613 N N . TYR A 1 201 ? 9.937 -13.040 -3.471 1.00 97.81 201 TYR A N 1
ATOM 1614 C CA . TYR A 1 201 ? 8.792 -12.229 -3.897 1.00 97.81 201 TYR A CA 1
ATOM 1615 C C . TYR A 1 201 ? 7.801 -12.904 -4.845 1.00 97.81 201 TYR A C 1
ATOM 1617 O O . TYR A 1 201 ? 6.623 -12.575 -4.776 1.00 97.81 201 TYR A O 1
ATOM 1625 N N . HIS A 1 202 ? 8.200 -13.860 -5.688 1.00 97.50 202 HIS A N 1
ATOM 1626 C CA . HIS A 1 202 ? 7.239 -14.518 -6.588 1.00 97.50 202 HIS A CA 1
ATOM 1627 C C . HIS A 1 202 ? 6.086 -15.202 -5.823 1.00 97.50 202 HIS A C 1
ATOM 1629 O O . HIS A 1 202 ? 4.937 -14.934 -6.161 1.00 97.50 202 HIS A O 1
ATOM 1635 N N . PRO A 1 203 ? 6.315 -15.942 -4.713 1.00 95.12 203 PRO A N 1
ATOM 1636 C CA . PRO A 1 203 ? 5.202 -16.482 -3.922 1.00 95.12 203 PRO A CA 1
ATOM 1637 C C . PRO A 1 203 ? 4.220 -15.407 -3.430 1.00 95.12 203 PRO A C 1
ATOM 1639 O O . PRO A 1 203 ? 3.027 -15.656 -3.277 1.00 95.12 203 PRO A O 1
ATOM 1642 N N . LEU A 1 204 ? 4.732 -14.206 -3.154 1.00 91.44 204 LEU A N 1
ATOM 1643 C CA . LEU A 1 204 ? 3.940 -13.069 -2.705 1.00 91.44 204 LEU A CA 1
ATOM 1644 C C . LEU A 1 204 ? 3.132 -12.452 -3.853 1.00 91.44 204 LEU A C 1
ATOM 1646 O O . LEU A 1 204 ? 2.005 -12.006 -3.646 1.00 91.44 204 LEU A O 1
ATOM 1650 N N . PHE A 1 205 ? 3.707 -12.430 -5.053 1.00 97.94 205 PHE A N 1
ATOM 1651 C CA . PHE A 1 205 ? 3.057 -11.938 -6.262 1.00 97.94 205 PHE A CA 1
ATOM 1652 C C . PHE A 1 205 ? 1.914 -12.861 -6.690 1.00 97.94 205 PHE A C 1
ATOM 1654 O O . PHE A 1 205 ? 0.830 -12.359 -6.992 1.00 97.94 205 PHE A O 1
ATOM 1661 N N . ASP A 1 206 ? 2.114 -14.180 -6.594 1.00 89.50 206 ASP A N 1
ATOM 1662 C CA . ASP A 1 206 ? 1.058 -15.186 -6.760 1.00 89.50 206 ASP A CA 1
ATOM 1663 C C . ASP A 1 206 ? -0.071 -14.973 -5.756 1.00 89.50 206 ASP A C 1
ATOM 1665 O O . ASP A 1 206 ? -1.241 -14.895 -6.126 1.00 89.50 206 ASP A O 1
ATOM 1669 N N . GLN A 1 207 ? 0.280 -14.810 -4.477 1.00 86.44 207 GLN A N 1
ATOM 1670 C CA . GLN A 1 207 ? -0.699 -14.640 -3.407 1.00 86.44 207 GLN A CA 1
ATOM 1671 C C . GLN A 1 207 ? -1.623 -13.431 -3.625 1.00 86.44 207 GLN A C 1
ATOM 1673 O O . GLN A 1 207 ? -2.789 -13.473 -3.227 1.00 86.44 207 GLN A O 1
ATOM 1678 N N . TYR A 1 208 ? -1.108 -12.353 -4.216 1.00 91.31 208 TYR A N 1
ATOM 1679 C CA . TYR A 1 208 ? -1.839 -11.099 -4.393 1.00 91.31 208 TYR A CA 1
ATOM 1680 C C . TYR A 1 208 ? -2.192 -10.788 -5.845 1.00 91.31 208 TYR A C 1
ATOM 1682 O O . TYR A 1 208 ? -2.555 -9.654 -6.143 1.00 91.31 208 TYR A O 1
ATOM 1690 N N . ASN A 1 209 ? -2.156 -11.790 -6.728 1.00 90.00 209 ASN A N 1
ATOM 1691 C CA . ASN A 1 209 ? -2.581 -11.672 -8.123 1.00 90.00 209 ASN A CA 1
ATOM 1692 C C . ASN A 1 209 ? -1.961 -10.456 -8.826 1.00 90.00 209 ASN A C 1
ATOM 1694 O O . ASN A 1 209 ? -2.666 -9.671 -9.465 1.00 90.00 209 ASN A O 1
ATOM 1698 N N . VAL A 1 210 ? -0.645 -10.278 -8.675 1.00 98.25 210 VAL A N 1
ATOM 1699 C CA . VAL A 1 210 ? 0.092 -9.328 -9.515 1.00 98.25 210 VAL A CA 1
ATOM 1700 C C . VAL A 1 210 ? -0.183 -9.687 -10.983 1.00 98.25 210 VAL A C 1
ATOM 1702 O O . VAL A 1 210 ? -0.365 -10.852 -11.323 1.00 98.25 210 VAL A O 1
ATOM 1705 N N . ASP A 1 211 ? -0.282 -8.698 -11.863 1.00 98.38 211 ASP A N 1
ATOM 1706 C CA . ASP A 1 211 ? -0.539 -8.949 -13.283 1.00 98.38 211 ASP A CA 1
ATOM 1707 C C . ASP A 1 211 ? 0.764 -8.908 -14.077 1.00 98.38 211 ASP A C 1
ATOM 1709 O O . ASP A 1 211 ? 1.072 -9.823 -14.845 1.00 98.38 211 ASP A O 1
ATOM 1713 N N . LEU A 1 212 ? 1.543 -7.843 -13.870 1.00 98.69 212 LEU A N 1
ATOM 1714 C CA . LEU A 1 212 ? 2.798 -7.599 -14.568 1.00 98.69 212 LEU A CA 1
ATOM 1715 C C . LEU A 1 212 ? 3.933 -7.316 -13.589 1.00 98.69 212 LEU A C 1
ATOM 1717 O O . LEU A 1 212 ? 3.746 -6.626 -12.586 1.00 98.69 212 LEU A O 1
ATOM 1721 N N . VAL A 1 213 ? 5.126 -7.778 -13.953 1.00 98.81 213 VAL A N 1
ATOM 1722 C CA . VAL A 1 213 ? 6.384 -7.418 -13.298 1.00 98.81 213 VAL A CA 1
ATOM 1723 C C . VAL A 1 213 ? 7.330 -6.839 -14.349 1.00 98.81 213 VAL A C 1
ATOM 1725 O O . VAL A 1 213 ? 7.704 -7.530 -15.297 1.00 98.81 213 VAL A O 1
ATOM 1728 N N . LEU A 1 214 ? 7.684 -5.563 -14.206 1.00 98.88 214 LEU A N 1
ATOM 1729 C CA . LEU A 1 214 ? 8.483 -4.790 -15.162 1.00 98.88 214 LEU A CA 1
ATOM 1730 C C . LEU A 1 214 ? 9.907 -4.593 -14.629 1.00 98.88 214 LEU A C 1
ATOM 1732 O O . LEU A 1 214 ? 10.082 -4.167 -13.489 1.00 98.88 214 LEU A O 1
ATOM 1736 N N . GLN A 1 215 ? 10.914 -4.933 -15.433 1.00 98.25 215 GLN A N 1
ATOM 1737 C CA . GLN A 1 215 ? 12.323 -5.003 -15.020 1.00 98.25 215 GLN A CA 1
ATOM 1738 C C . GLN A 1 215 ? 13.258 -4.425 -16.098 1.00 98.25 215 GLN A C 1
ATOM 1740 O O . GLN A 1 215 ? 12.919 -4.461 -17.282 1.00 98.25 215 GLN A O 1
ATOM 1745 N N . GLY A 1 216 ? 14.428 -3.923 -15.706 1.00 95.75 216 GLY A N 1
ATOM 1746 C CA . GLY A 1 216 ? 15.492 -3.422 -16.588 1.00 95.75 216 GLY A CA 1
ATOM 1747 C C . GLY A 1 216 ? 16.743 -4.304 -16.525 1.00 95.75 216 GLY A C 1
ATOM 1748 O O . GLY A 1 216 ? 16.629 -5.535 -16.598 1.00 95.75 216 GLY A O 1
ATOM 1749 N N . HIS A 1 217 ? 17.910 -3.669 -16.361 1.00 94.81 217 HIS A N 1
ATOM 1750 C CA . HIS A 1 217 ? 19.247 -4.222 -16.087 1.00 94.81 217 HIS A CA 1
ATOM 1751 C C . HIS A 1 217 ? 19.873 -5.017 -17.236 1.00 94.81 217 HIS A C 1
ATOM 1753 O O . HIS A 1 217 ? 20.998 -4.797 -17.678 1.00 94.81 217 HIS A O 1
ATOM 1759 N N . ASN A 1 218 ? 19.132 -5.995 -17.744 1.00 92.12 218 ASN A N 1
ATOM 1760 C CA . ASN A 1 218 ? 19.528 -6.747 -18.916 1.00 92.12 218 ASN A CA 1
ATOM 1761 C C . ASN A 1 218 ? 19.227 -5.896 -20.149 1.00 92.12 218 ASN A C 1
ATOM 1763 O O . ASN A 1 218 ? 18.060 -5.621 -20.429 1.00 92.12 218 ASN A O 1
ATOM 1767 N N . HIS A 1 219 ? 20.264 -5.536 -20.915 1.00 93.12 219 HIS A N 1
ATOM 1768 C CA . HIS A 1 219 ? 20.136 -4.653 -22.080 1.00 93.12 219 HIS A CA 1
ATOM 1769 C C . HIS A 1 219 ? 19.513 -5.365 -23.297 1.00 93.12 219 HIS A C 1
ATOM 1771 O O . HIS A 1 219 ? 20.153 -5.612 -24.323 1.00 93.12 219 HIS A O 1
ATOM 1777 N N . ASN A 1 220 ? 18.279 -5.827 -23.143 1.00 91.75 220 ASN A N 1
ATOM 1778 C CA . ASN A 1 220 ? 17.500 -6.577 -24.115 1.00 91.75 220 ASN A CA 1
ATOM 1779 C C . ASN A 1 220 ? 16.009 -6.505 -23.757 1.00 91.75 220 ASN A C 1
ATOM 1781 O O . ASN A 1 220 ? 15.619 -5.996 -22.707 1.00 91.75 220 ASN A O 1
ATOM 1785 N N . TYR A 1 221 ? 15.169 -7.021 -24.652 1.00 94.38 221 TYR A N 1
ATOM 1786 C CA . TYR A 1 221 ? 13.757 -7.250 -24.362 1.00 94.38 221 TYR A CA 1
ATOM 1787 C C . TYR A 1 221 ? 13.519 -8.731 -24.119 1.00 94.38 221 TYR A C 1
ATOM 1789 O O . TYR A 1 221 ? 13.955 -9.553 -24.928 1.00 94.38 221 TYR A O 1
ATOM 1797 N N . GLN A 1 222 ? 12.780 -9.078 -23.067 1.00 95.12 222 GLN A N 1
ATOM 1798 C CA . GLN A 1 222 ? 12.309 -10.444 -22.836 1.00 95.12 222 GLN A CA 1
ATOM 1799 C C . GLN A 1 222 ? 10.905 -10.431 -22.248 1.00 95.12 222 GLN A C 1
ATOM 1801 O O . GLN A 1 222 ? 10.588 -9.592 -21.408 1.00 95.12 222 GLN A O 1
ATOM 1806 N N . ARG A 1 223 ? 10.076 -11.396 -22.648 1.00 97.00 223 ARG A N 1
ATOM 1807 C CA . ARG A 1 223 ? 8.737 -11.586 -22.088 1.00 97.00 223 ARG A CA 1
ATOM 1808 C C . ARG A 1 223 ? 8.470 -13.052 -21.805 1.00 97.00 223 ARG A C 1
ATOM 1810 O O . ARG A 1 223 ? 8.672 -13.915 -22.661 1.00 97.00 223 ARG A O 1
ATOM 1817 N N . THR A 1 224 ? 7.966 -13.313 -20.610 1.00 97.19 224 THR A N 1
ATOM 1818 C CA . THR A 1 224 ? 7.540 -14.640 -20.156 1.00 97.19 224 THR A CA 1
ATOM 1819 C C . THR A 1 224 ? 6.095 -14.957 -20.572 1.00 97.19 224 THR A C 1
ATOM 1821 O O . THR A 1 224 ? 5.341 -14.089 -21.017 1.00 97.19 224 THR A O 1
ATOM 1824 N N . SER A 1 225 ? 5.710 -16.228 -20.466 1.00 95.75 225 SER A N 1
ATOM 1825 C CA . SER A 1 225 ? 4.294 -16.621 -20.344 1.00 95.75 225 SER A CA 1
ATOM 1826 C C . SER A 1 225 ? 3.791 -16.245 -18.938 1.00 95.75 225 SER A C 1
ATOM 1828 O O . SER A 1 225 ? 4.630 -15.943 -18.100 1.00 95.75 225 SER A O 1
ATOM 1830 N N . PRO A 1 226 ? 2.484 -16.285 -18.618 1.00 96.56 226 PRO A N 1
ATOM 1831 C CA . PRO A 1 226 ? 2.028 -16.183 -17.230 1.00 96.56 226 PRO A CA 1
ATOM 1832 C C . PRO A 1 226 ? 2.643 -17.297 -16.376 1.00 96.56 226 PRO A C 1
ATOM 1834 O O . PRO A 1 226 ? 2.537 -18.478 -16.737 1.00 96.56 226 PRO A O 1
ATOM 1837 N N . LEU A 1 227 ? 3.325 -16.916 -15.296 1.00 95.75 227 LEU A N 1
ATOM 1838 C CA . LEU A 1 227 ? 4.094 -17.815 -14.437 1.00 95.75 227 LEU A CA 1
ATOM 1839 C C . LEU A 1 227 ? 3.477 -17.920 -13.045 1.00 95.75 227 LEU A C 1
ATOM 1841 O O . LEU A 1 227 ? 3.021 -16.921 -12.504 1.00 95.75 227 LEU A O 1
ATOM 1845 N N . GLU A 1 228 ? 3.535 -19.123 -12.479 1.00 92.00 228 GLU A N 1
ATOM 1846 C CA . GLU A 1 228 ? 3.311 -19.402 -11.057 1.00 92.00 228 GLU A CA 1
ATOM 1847 C C . GLU A 1 228 ? 4.607 -19.954 -10.442 1.00 92.00 228 GLU A C 1
ATOM 1849 O O . GLU A 1 228 ? 5.385 -20.686 -11.082 1.00 92.00 228 GLU A O 1
ATOM 1854 N N . PHE A 1 229 ? 4.852 -19.616 -9.179 1.00 95.44 229 PHE A N 1
ATOM 1855 C CA . PHE A 1 229 ? 6.042 -20.023 -8.462 1.00 95.44 229 PHE A CA 1
ATOM 1856 C C . PHE A 1 229 ? 6.097 -21.536 -8.231 1.00 95.44 229 PHE A C 1
ATOM 1858 O O . PHE A 1 229 ? 5.267 -22.143 -7.554 1.00 95.44 229 PHE A O 1
ATOM 1865 N N . ASN A 1 230 ? 7.173 -22.166 -8.702 1.00 93.38 230 ASN A N 1
ATOM 1866 C CA . ASN A 1 230 ? 7.426 -23.579 -8.453 1.00 93.38 230 ASN A CA 1
ATOM 1867 C C . ASN A 1 230 ? 8.323 -23.769 -7.224 1.00 93.38 230 ASN A C 1
ATOM 1869 O O . ASN A 1 230 ? 9.548 -23.738 -7.328 1.00 93.38 230 ASN A O 1
ATOM 1873 N N . THR A 1 231 ? 7.730 -24.059 -6.063 1.00 89.88 231 THR A N 1
ATOM 1874 C CA . THR A 1 231 ? 8.483 -24.267 -4.809 1.00 89.88 231 THR A CA 1
ATOM 1875 C C . THR A 1 231 ? 9.532 -25.385 -4.895 1.00 89.88 231 THR A C 1
ATOM 1877 O O . THR A 1 231 ? 10.536 -25.339 -4.187 1.00 89.88 231 THR A O 1
ATOM 1880 N N . ASN A 1 232 ? 9.332 -26.389 -5.757 1.00 91.31 232 ASN A N 1
ATOM 1881 C CA . ASN A 1 232 ? 10.264 -27.514 -5.902 1.00 91.31 232 ASN A CA 1
ATOM 1882 C C . ASN A 1 232 ? 11.400 -27.231 -6.894 1.00 91.31 232 ASN A C 1
ATOM 1884 O O . ASN A 1 232 ? 12.423 -27.914 -6.860 1.00 91.31 232 ASN A O 1
ATOM 1888 N N . ASN A 1 233 ? 11.209 -26.275 -7.804 1.00 91.62 233 ASN A N 1
ATOM 1889 C CA . ASN A 1 233 ? 12.201 -25.886 -8.800 1.00 91.62 233 ASN A CA 1
ATOM 1890 C C . ASN A 1 233 ? 11.976 -24.423 -9.225 1.00 91.62 233 ASN A C 1
ATOM 1892 O O . ASN A 1 233 ? 11.420 -24.186 -10.298 1.00 91.62 233 ASN A O 1
ATOM 1896 N N . PRO A 1 234 ? 12.383 -23.443 -8.399 1.00 90.81 234 PRO A N 1
ATOM 1897 C CA . PRO A 1 234 ? 12.068 -22.033 -8.641 1.00 90.81 234 PRO A CA 1
ATOM 1898 C C . PRO A 1 234 ? 12.595 -21.462 -9.965 1.00 90.81 234 PRO A C 1
ATOM 1900 O O . PRO A 1 234 ? 12.013 -20.522 -10.508 1.00 90.81 234 PRO A O 1
ATOM 1903 N N . ASP A 1 235 ? 13.667 -22.054 -10.499 1.00 88.81 235 ASP A N 1
ATOM 1904 C CA . ASP A 1 235 ? 14.270 -21.700 -11.792 1.00 88.81 235 ASP A CA 1
ATOM 1905 C C . ASP A 1 235 ? 13.418 -22.171 -12.983 1.00 88.81 235 ASP A C 1
ATOM 1907 O O . ASP A 1 235 ? 13.590 -21.696 -14.104 1.00 88.81 235 ASP A O 1
ATOM 1911 N N . ASN A 1 236 ? 12.495 -23.109 -12.744 1.00 90.94 236 ASN A N 1
ATOM 1912 C CA . ASN A 1 236 ? 11.557 -23.653 -13.722 1.00 90.94 236 ASN A CA 1
ATOM 1913 C C . ASN A 1 236 ? 10.113 -23.458 -13.216 1.00 90.94 236 ASN A C 1
ATOM 1915 O O . ASN A 1 236 ? 9.512 -24.404 -12.686 1.00 90.94 236 ASN A O 1
ATOM 1919 N N . PRO A 1 237 ? 9.567 -22.236 -13.349 1.00 94.62 237 PRO A N 1
ATOM 1920 C CA . PRO A 1 237 ? 8.210 -21.902 -12.928 1.00 94.62 237 PRO A CA 1
ATOM 1921 C C . PRO A 1 237 ? 7.161 -22.724 -13.680 1.00 94.62 237 PRO A C 1
ATOM 1923 O O . PRO A 1 237 ? 7.421 -23.284 -14.750 1.00 94.62 237 PRO A O 1
ATOM 1926 N N . ILE A 1 238 ? 5.957 -22.779 -13.118 1.00 90.06 238 ILE A N 1
ATOM 1927 C CA . ILE A 1 238 ? 4.804 -23.379 -13.788 1.00 90.06 238 ILE A CA 1
ATOM 1928 C C . ILE A 1 238 ? 4.279 -22.363 -14.808 1.00 90.06 238 ILE A C 1
ATOM 1930 O O . ILE A 1 238 ? 4.107 -21.192 -14.489 1.00 90.06 238 ILE A O 1
ATOM 1934 N N . ILE A 1 239 ? 4.052 -22.804 -16.047 1.00 90.31 239 ILE A N 1
ATOM 1935 C CA . ILE A 1 239 ? 3.487 -21.970 -17.116 1.00 90.31 239 ILE A CA 1
ATOM 1936 C C . ILE A 1 239 ? 1.974 -22.182 -17.136 1.00 90.31 239 ILE A C 1
ATOM 1938 O O . ILE A 1 239 ? 1.520 -23.298 -17.400 1.00 90.31 239 ILE A O 1
ATOM 1942 N N . TYR A 1 240 ? 1.199 -21.125 -16.892 1.00 75.69 240 TYR A N 1
ATOM 1943 C CA . TYR A 1 240 ? -0.253 -21.241 -16.718 1.00 75.69 240 TYR A CA 1
ATOM 1944 C C . TYR A 1 240 ? -1.032 -21.373 -18.026 1.00 75.69 240 TYR A C 1
ATOM 1946 O O . TYR A 1 240 ? -2.114 -21.958 -18.074 1.00 75.69 240 TYR A O 1
ATOM 1954 N N . SER A 1 241 ? -0.489 -20.824 -19.111 1.00 75.44 241 SER A N 1
ATOM 1955 C CA . SER A 1 241 ? -1.161 -20.810 -20.404 1.00 75.44 241 SER A CA 1
ATOM 1956 C C . SER A 1 241 ? -0.194 -21.117 -21.543 1.00 75.44 241 SER A C 1
ATOM 1958 O O . SER A 1 241 ? 0.895 -20.547 -21.582 1.00 75.44 241 SER A O 1
ATOM 1960 N N . PRO A 1 242 ? -0.583 -21.981 -22.502 1.00 71.00 242 PRO A N 1
ATOM 1961 C CA . PRO A 1 242 ? 0.158 -22.156 -23.745 1.00 71.00 242 PRO A CA 1
ATOM 1962 C C . PRO A 1 242 ? -0.108 -21.022 -24.751 1.00 71.00 242 PRO A C 1
ATOM 1964 O O . PRO A 1 242 ? 0.567 -20.957 -25.783 1.00 71.00 242 PRO A O 1
ATOM 1967 N N . GLU A 1 243 ? -1.102 -20.159 -24.494 1.00 81.12 243 GLU A N 1
ATOM 1968 C CA . GLU A 1 243 ? -1.335 -18.955 -25.292 1.00 81.12 243 GLU A CA 1
ATOM 1969 C C . GLU A 1 243 ? -0.117 -18.042 -25.207 1.00 81.12 243 GLU A C 1
ATOM 1971 O O . GLU A 1 243 ? 0.535 -17.951 -24.174 1.00 81.12 243 GLU A O 1
ATOM 1976 N N . ARG A 1 244 ? 0.207 -17.360 -26.307 1.00 85.62 244 ARG A N 1
ATOM 1977 C CA . ARG A 1 244 ? 1.422 -16.529 -26.370 1.00 85.62 244 ARG A CA 1
ATOM 1978 C C . ARG A 1 244 ? 1.145 -15.036 -26.277 1.00 85.62 244 ARG A C 1
ATOM 1980 O O . ARG A 1 244 ? 1.990 -14.298 -25.776 1.00 85.62 244 ARG A O 1
ATOM 1987 N N . ASN A 1 245 ? -0.010 -14.589 -26.776 1.00 89.12 245 ASN A N 1
ATOM 1988 C CA . ASN A 1 245 ? -0.271 -13.165 -27.018 1.00 89.12 245 ASN A CA 1
ATOM 1989 C C . ASN A 1 245 ? -1.638 -12.673 -26.522 1.00 89.12 245 ASN A C 1
ATOM 1991 O O . ASN A 1 245 ? -1.812 -11.471 -26.392 1.00 89.12 245 ASN A O 1
ATOM 1995 N N . ASN A 1 246 ? -2.620 -13.537 -26.262 1.00 92.44 246 ASN A N 1
ATOM 1996 C CA . ASN A 1 246 ? -3.936 -13.096 -25.792 1.00 92.44 246 ASN A CA 1
ATOM 1997 C C . ASN A 1 246 ? -4.357 -13.964 -24.617 1.00 92.44 246 ASN A C 1
ATOM 1999 O O . ASN A 1 246 ? -4.563 -15.165 -24.772 1.00 92.44 246 ASN A O 1
ATOM 2003 N N . TYR A 1 247 ? -4.482 -13.346 -23.452 1.00 93.25 247 TYR A N 1
ATOM 2004 C CA . TYR A 1 247 ? -4.802 -14.021 -22.207 1.00 93.25 247 TYR A CA 1
ATOM 2005 C C . TYR A 1 247 ? -6.155 -13.535 -21.697 1.00 93.25 247 TYR A C 1
ATOM 2007 O O . TYR A 1 247 ? -6.453 -12.344 -21.734 1.00 93.25 247 TYR A O 1
ATOM 2015 N N . THR A 1 248 ? -6.994 -14.451 -21.219 1.00 91.06 248 THR A N 1
ATOM 2016 C CA . THR A 1 248 ? -8.267 -14.117 -20.567 1.00 91.06 248 THR A CA 1
ATOM 2017 C C . THR A 1 248 ? -8.231 -14.662 -19.155 1.00 91.06 248 THR A C 1
ATOM 2019 O O . THR A 1 248 ? -8.143 -15.875 -18.997 1.00 91.06 248 THR A O 1
ATOM 2022 N N . ASN A 1 249 ? -8.285 -13.771 -18.160 1.00 85.00 249 ASN A N 1
ATOM 2023 C CA . ASN A 1 249 ? -8.127 -14.107 -16.743 1.00 85.00 249 ASN A CA 1
ATOM 2024 C C . ASN A 1 249 ? -6.965 -15.105 -16.495 1.00 85.00 249 ASN A C 1
ATOM 2026 O O . ASN A 1 249 ? -7.213 -16.152 -15.897 1.00 85.00 249 ASN A O 1
ATOM 2030 N N . PRO A 1 250 ? -5.738 -14.863 -17.015 1.00 86.44 250 PRO A N 1
ATOM 2031 C CA . PRO A 1 250 ? -4.626 -15.760 -16.734 1.00 86.44 250 PRO A CA 1
ATOM 2032 C C . PRO A 1 250 ? -4.377 -15.785 -15.228 1.00 86.44 250 PRO A C 1
ATOM 2034 O O . PRO A 1 250 ? -4.402 -14.742 -14.577 1.00 86.44 250 PRO A O 1
ATOM 2037 N N . GLU A 1 251 ? -4.128 -16.967 -14.689 1.00 78.12 251 GLU A N 1
ATOM 2038 C CA . GLU A 1 251 ? -3.530 -17.078 -13.366 1.00 78.12 251 GLU A CA 1
ATOM 2039 C C . GLU A 1 251 ? -1.999 -16.999 -13.558 1.00 78.12 251 GLU A C 1
ATOM 2041 O O . GLU A 1 251 ? -1.472 -17.434 -14.587 1.00 78.12 251 GLU A O 1
ATOM 2046 N N . GLY A 1 252 ? -1.293 -16.370 -12.618 1.00 86.31 252 GLY A N 1
ATOM 2047 C CA . GLY A 1 252 ? 0.148 -16.108 -12.722 1.00 86.31 252 GLY A CA 1
ATOM 2048 C C . GLY A 1 252 ? 0.534 -14.789 -13.415 1.00 86.31 252 GLY A C 1
ATOM 2049 O O . GLY A 1 252 ? -0.202 -14.246 -14.242 1.00 86.31 252 GLY A O 1
ATOM 2050 N N . GLN A 1 253 ? 1.715 -14.267 -13.070 1.00 95.25 253 GLN A N 1
ATOM 2051 C CA . GLN A 1 253 ? 2.209 -12.961 -13.530 1.00 95.25 253 GLN A CA 1
ATOM 2052 C C . GLN A 1 253 ? 2.978 -13.069 -14.847 1.00 95.25 253 GLN A C 1
ATOM 2054 O O . GLN A 1 253 ? 3.685 -14.049 -15.085 1.00 95.25 253 GLN A O 1
ATOM 2059 N N . ILE A 1 254 ? 2.938 -12.016 -15.667 1.00 98.25 254 ILE A N 1
ATOM 2060 C CA . ILE A 1 254 ? 3.865 -11.865 -16.797 1.00 98.25 254 ILE A CA 1
ATOM 2061 C C . ILE A 1 254 ? 5.037 -10.974 -16.380 1.00 98.25 254 ILE A C 1
ATOM 2063 O O . ILE A 1 254 ? 4.876 -9.796 -16.067 1.00 98.25 254 ILE A O 1
ATOM 2067 N N . TYR A 1 255 ? 6.238 -11.534 -16.451 1.00 98.44 255 TYR A N 1
ATOM 2068 C CA . TYR A 1 255 ? 7.503 -10.832 -16.250 1.00 98.44 255 TYR A CA 1
ATOM 2069 C C . TYR A 1 255 ? 8.047 -10.312 -17.579 1.00 98.44 255 TYR A C 1
ATOM 2071 O O . TYR A 1 255 ? 8.116 -11.071 -18.559 1.00 98.44 255 TYR A O 1
ATOM 2079 N N . LEU A 1 256 ? 8.450 -9.040 -17.593 1.00 98.50 256 LEU A N 1
ATOM 2080 C CA . LEU A 1 256 ? 9.018 -8.348 -18.744 1.00 98.50 256 LEU A CA 1
ATOM 2081 C C . LEU A 1 256 ? 10.342 -7.677 -18.380 1.00 98.50 256 LEU A C 1
ATOM 2083 O O . LEU A 1 256 ? 10.413 -6.910 -17.425 1.00 98.50 256 LEU A O 1
ATOM 2087 N N . VAL A 1 257 ? 11.366 -7.936 -19.186 1.00 97.38 257 VAL A N 1
ATOM 2088 C CA . VAL A 1 257 ? 12.619 -7.176 -19.199 1.00 97.38 257 VAL A CA 1
ATOM 2089 C C . VAL A 1 257 ? 12.531 -6.162 -20.336 1.00 97.38 257 VAL A C 1
ATOM 2091 O O . VAL A 1 257 ? 12.273 -6.549 -21.477 1.00 97.38 257 VAL A O 1
ATOM 2094 N N . VAL A 1 258 ? 12.716 -4.880 -20.026 1.00 97.25 258 VAL A N 1
ATOM 2095 C CA . VAL A 1 258 ? 12.640 -3.745 -20.960 1.00 97.25 258 VAL A CA 1
ATOM 2096 C C . VAL A 1 258 ? 13.849 -2.818 -20.761 1.00 97.25 258 VAL A C 1
ATOM 2098 O O . VAL A 1 258 ? 13.713 -1.595 -20.702 1.00 97.25 258 VAL A O 1
ATOM 2101 N N . GLY A 1 259 ? 15.049 -3.398 -20.673 1.00 95.25 259 GLY A N 1
ATOM 2102 C CA . GLY A 1 259 ? 16.311 -2.657 -20.561 1.00 95.25 259 GLY A CA 1
ATOM 2103 C C . GLY A 1 259 ? 16.816 -2.125 -21.901 1.00 95.25 259 GLY A C 1
ATOM 2104 O O . GLY A 1 259 ? 17.974 -2.275 -22.267 1.00 95.25 259 GLY A O 1
ATOM 2105 N N . THR A 1 260 ? 15.919 -1.576 -22.716 1.00 94.38 260 THR A N 1
ATOM 2106 C CA . THR A 1 260 ? 16.199 -1.206 -24.113 1.00 94.38 260 THR A CA 1
ATOM 2107 C C . THR A 1 260 ? 16.336 0.302 -24.311 1.00 94.38 260 THR A C 1
ATOM 2109 O O . THR A 1 260 ? 16.090 0.807 -25.408 1.00 94.38 260 THR A O 1
ATOM 2112 N N . GLY A 1 261 ? 16.714 1.029 -23.255 1.00 93.19 261 GLY A N 1
ATOM 2113 C CA . GLY A 1 261 ? 16.840 2.488 -23.234 1.00 93.19 261 GLY A CA 1
ATOM 2114 C C . GLY A 1 261 ? 18.024 3.052 -24.022 1.00 93.19 261 GLY A C 1
ATOM 2115 O O . GLY A 1 261 ? 18.089 4.265 -24.227 1.00 93.19 261 GLY A O 1
ATOM 2116 N N . GLY A 1 262 ? 18.937 2.208 -24.512 1.00 85.94 262 GLY A N 1
ATOM 2117 C CA . GLY A 1 262 ? 19.994 2.620 -25.441 1.00 85.94 262 GLY A CA 1
ATOM 2118 C C . GLY A 1 262 ? 21.390 2.083 -25.144 1.00 85.94 262 GLY A C 1
ATOM 2119 O O . GLY A 1 262 ? 22.279 2.280 -25.984 1.00 85.94 262 GLY A O 1
ATOM 2120 N N . ARG A 1 263 ? 21.588 1.423 -23.994 1.00 81.94 263 ARG A N 1
ATOM 2121 C CA . ARG A 1 263 ? 22.856 0.779 -23.627 1.00 81.94 263 ARG A CA 1
ATOM 2122 C C . ARG A 1 263 ? 23.145 -0.421 -24.532 1.00 81.94 263 ARG A C 1
ATOM 2124 O O . ARG A 1 263 ? 22.227 -1.099 -24.988 1.00 81.94 263 ARG A O 1
ATOM 2131 N N . GLU A 1 264 ? 24.422 -0.652 -24.852 1.00 72.62 264 GLU A N 1
ATOM 2132 C CA . GLU A 1 264 ? 24.812 -1.735 -25.766 1.00 72.62 264 GLU A CA 1
ATOM 2133 C C . GLU A 1 264 ? 24.358 -3.107 -25.244 1.00 72.62 264 GLU A C 1
ATOM 2135 O O . GLU A 1 264 ? 24.500 -3.420 -24.058 1.00 72.62 264 GLU A O 1
ATOM 2140 N N . GLY A 1 265 ? 23.789 -3.900 -26.157 1.00 64.00 265 GLY A N 1
ATOM 2141 C CA . GLY A 1 265 ? 23.047 -5.111 -25.840 1.00 64.00 265 GLY A CA 1
ATOM 2142 C C . GLY A 1 265 ? 23.899 -6.219 -25.229 1.00 64.00 265 GLY A C 1
ATOM 2143 O O . GLY A 1 265 ? 25.028 -6.478 -25.649 1.00 64.00 265 GLY A O 1
ATOM 2144 N N . SER A 1 266 ? 23.333 -6.927 -24.256 1.00 63.75 266 SER A N 1
ATOM 2145 C CA . SER A 1 266 ? 23.957 -8.114 -23.674 1.00 63.75 266 SER A CA 1
ATOM 2146 C C . SER A 1 266 ? 23.730 -9.321 -24.588 1.00 63.75 266 SER A C 1
ATOM 2148 O O . SER A 1 266 ? 22.585 -9.656 -24.903 1.00 63.75 266 SER A O 1
ATOM 2150 N N . SER A 1 267 ? 24.796 -10.024 -24.985 1.00 70.00 267 SER A N 1
ATOM 2151 C CA . SER A 1 267 ? 24.661 -11.317 -25.666 1.00 70.00 267 SER A CA 1
ATOM 2152 C C . SER A 1 267 ? 23.917 -12.305 -24.766 1.00 70.00 267 SER A C 1
ATOM 2154 O O . SER A 1 267 ? 24.285 -12.465 -23.601 1.00 70.00 267 SER A O 1
ATOM 2156 N N . LEU A 1 268 ? 22.899 -12.977 -25.299 1.00 77.12 268 LEU A N 1
ATOM 2157 C CA . LEU A 1 268 ? 22.167 -14.017 -24.576 1.00 77.12 268 LEU A CA 1
ATOM 2158 C C . LEU A 1 268 ? 22.909 -15.353 -24.654 1.00 77.12 268 LEU A C 1
ATOM 2160 O O . LEU A 1 268 ? 23.516 -15.673 -25.680 1.00 77.12 268 LEU A O 1
ATOM 2164 N N . ASP A 1 269 ? 22.829 -16.150 -23.588 1.00 68.31 269 ASP A N 1
ATOM 2165 C CA . ASP A 1 269 ? 23.266 -17.543 -23.643 1.00 68.31 269 ASP A CA 1
ATOM 2166 C C . ASP A 1 269 ? 22.446 -18.331 -24.688 1.00 68.31 269 ASP A C 1
ATOM 2168 O O . ASP A 1 269 ? 21.287 -18.049 -24.994 1.00 68.31 269 ASP A O 1
ATOM 2172 N N . SER A 1 270 ? 23.082 -19.352 -25.247 1.00 62.06 270 SER A N 1
ATOM 2173 C CA . SER A 1 270 ? 22.561 -20.273 -26.251 1.00 62.06 270 SER A CA 1
ATOM 2174 C C . SER A 1 270 ? 21.331 -21.077 -25.810 1.00 62.06 270 SER A C 1
ATOM 2176 O O . SER A 1 270 ? 20.603 -21.579 -26.670 1.00 62.06 270 SER A O 1
ATOM 2178 N N . SER A 1 271 ? 21.084 -21.217 -24.501 1.00 74.31 271 SER A N 1
ATOM 2179 C CA . SER A 1 271 ? 19.921 -21.938 -23.975 1.00 74.31 271 SER A CA 1
ATOM 2180 C C . SER A 1 271 ? 18.792 -20.976 -23.599 1.00 74.31 271 SER A C 1
ATOM 2182 O O . SER A 1 271 ? 18.934 -20.147 -22.707 1.00 74.31 271 SER A O 1
ATOM 2184 N N . VAL A 1 272 ? 17.660 -21.088 -24.301 1.00 82.88 272 VAL A N 1
ATOM 2185 C CA . VAL A 1 272 ? 16.467 -20.265 -24.055 1.00 82.88 272 VAL A CA 1
ATOM 2186 C C . VAL A 1 272 ? 15.549 -20.999 -23.074 1.00 82.88 272 VAL A C 1
ATOM 2188 O O . VAL A 1 272 ? 15.105 -22.108 -23.396 1.00 82.88 272 VAL A O 1
ATOM 2191 N N . PRO A 1 273 ? 15.237 -20.427 -21.897 1.00 88.38 273 PRO A N 1
ATOM 2192 C CA . PRO A 1 273 ? 14.291 -21.026 -20.967 1.00 88.38 273 PRO A CA 1
ATOM 2193 C C . PRO A 1 273 ? 12.901 -21.210 -21.587 1.00 88.38 273 PRO A C 1
ATOM 2195 O O . PRO A 1 273 ? 12.379 -20.325 -22.264 1.00 88.38 273 PRO A O 1
ATOM 2198 N N . GLY A 1 274 ? 12.262 -22.351 -21.314 1.00 89.12 274 GLY A N 1
ATOM 2199 C CA . GLY A 1 274 ? 10.968 -22.712 -21.912 1.00 89.12 274 GLY A CA 1
ATOM 2200 C C . GLY A 1 274 ? 9.791 -21.810 -21.517 1.00 89.12 274 GLY A C 1
ATOM 2201 O O . GLY A 1 274 ? 8.751 -21.863 -22.166 1.00 89.12 274 GLY A O 1
ATOM 2202 N N . TYR A 1 275 ? 9.949 -20.985 -20.478 1.00 92.94 275 TYR A N 1
ATOM 2203 C CA . TYR A 1 275 ? 8.940 -20.030 -20.018 1.00 92.94 275 TYR A CA 1
ATOM 2204 C C . TYR A 1 275 ? 8.934 -18.706 -20.798 1.00 92.94 275 TYR A C 1
ATOM 2206 O O . TYR A 1 275 ? 8.000 -17.918 -20.639 1.00 92.94 275 TYR A O 1
ATOM 2214 N N . LEU A 1 276 ? 9.945 -18.437 -21.635 1.00 93.12 276 LEU A N 1
ATOM 2215 C CA . LEU A 1 276 ? 10.002 -17.224 -22.452 1.00 93.12 276 LEU A CA 1
ATOM 2216 C C . LEU A 1 276 ? 9.135 -17.354 -23.706 1.00 93.12 276 LEU A C 1
ATOM 2218 O O . LEU A 1 276 ? 9.278 -18.281 -24.504 1.00 93.12 276 LEU A O 1
ATOM 2222 N N . VAL A 1 277 ? 8.264 -16.367 -23.917 1.00 92.81 277 VAL A N 1
ATOM 2223 C CA . VAL A 1 277 ? 7.485 -16.223 -25.149 1.00 92.81 277 VAL A CA 1
ATOM 2224 C C . VAL A 1 277 ? 8.321 -15.564 -26.234 1.00 92.81 277 VAL A C 1
ATOM 2226 O O . VAL A 1 277 ? 8.247 -15.974 -27.391 1.00 92.81 277 VAL A O 1
ATOM 2229 N N . THR A 1 278 ? 9.096 -14.539 -25.901 1.00 91.12 278 THR A N 1
ATOM 2230 C CA . THR A 1 278 ? 9.950 -13.857 -26.873 1.00 91.12 278 THR A CA 1
ATOM 2231 C C . THR A 1 278 ? 11.126 -13.183 -26.182 1.00 91.12 278 THR A C 1
ATOM 2233 O O . THR A 1 278 ? 11.064 -12.876 -24.990 1.00 91.12 278 THR A O 1
ATOM 2236 N N . GLN A 1 279 ? 12.191 -12.964 -26.947 1.00 91.88 279 GLN A N 1
ATOM 2237 C CA . GLN A 1 279 ? 13.354 -12.190 -26.544 1.00 91.88 279 GLN A CA 1
ATOM 2238 C C . GLN A 1 279 ? 14.015 -11.552 -27.769 1.00 91.88 279 GLN A C 1
ATOM 2240 O O . GLN A 1 279 ? 14.042 -12.156 -28.844 1.00 91.88 279 GLN A O 1
ATOM 2245 N N . PHE A 1 280 ? 14.576 -10.361 -27.599 1.00 89.19 280 PHE A N 1
ATOM 2246 C CA . PHE A 1 280 ? 15.292 -9.629 -28.640 1.00 89.19 280 PHE A CA 1
ATOM 2247 C C . PHE A 1 280 ? 16.562 -9.005 -28.055 1.00 89.19 280 PHE A C 1
ATOM 2249 O O . PHE A 1 280 ? 16.503 -8.375 -27.001 1.00 89.19 280 PHE A O 1
ATOM 2256 N N . THR A 1 281 ? 17.690 -9.144 -28.750 1.00 88.00 281 THR A N 1
ATOM 2257 C CA . THR A 1 281 ? 18.947 -8.440 -28.444 1.00 88.00 281 THR A CA 1
ATOM 2258 C C . THR A 1 281 ? 19.177 -7.301 -29.424 1.00 88.00 281 THR A C 1
ATOM 2260 O O . THR A 1 281 ? 18.544 -7.266 -30.478 1.00 88.00 281 THR A O 1
ATOM 2263 N N . ASP A 1 282 ? 20.109 -6.403 -29.097 1.00 83.38 282 ASP A N 1
ATOM 2264 C CA . ASP A 1 282 ? 20.587 -5.342 -29.999 1.00 83.38 282 ASP A CA 1
ATOM 2265 C C . ASP A 1 282 ? 19.468 -4.429 -30.520 1.00 83.38 282 ASP A C 1
ATOM 2267 O O . ASP A 1 282 ? 19.465 -3.993 -31.673 1.00 83.38 282 ASP A O 1
ATOM 2271 N N . ILE A 1 283 ? 18.492 -4.158 -29.657 1.00 87.19 283 ILE A N 1
ATOM 2272 C CA . ILE A 1 283 ? 17.321 -3.347 -29.968 1.00 87.19 283 ILE A CA 1
ATOM 2273 C C . ILE A 1 283 ? 17.164 -2.207 -28.969 1.00 87.19 283 ILE A C 1
ATOM 2275 O O . ILE A 1 283 ? 17.487 -2.330 -27.789 1.00 87.19 283 ILE A O 1
ATOM 2279 N N . ILE A 1 284 ? 16.625 -1.103 -29.472 1.00 91.75 284 ILE A N 1
ATOM 2280 C CA . ILE A 1 284 ? 16.282 0.087 -28.704 1.00 91.75 284 ILE A CA 1
ATOM 2281 C C . ILE A 1 284 ? 14.780 0.279 -28.839 1.00 91.75 284 ILE A C 1
ATOM 2283 O O . ILE A 1 284 ? 14.234 0.153 -29.940 1.00 91.75 284 ILE A O 1
ATOM 2287 N N . GLY A 1 285 ? 14.110 0.568 -27.733 1.00 95.06 285 GLY A N 1
ATOM 2288 C CA . GLY A 1 285 ? 12.659 0.635 -27.718 1.00 95.06 285 GLY A CA 1
ATOM 2289 C C . GLY A 1 285 ? 12.078 0.783 -26.326 1.00 95.06 285 GLY A C 1
ATOM 2290 O O . GLY A 1 285 ? 12.801 0.932 -25.342 1.00 95.06 285 GLY A O 1
ATOM 2291 N N . TYR A 1 286 ? 10.756 0.730 -26.257 1.00 97.50 286 TYR A N 1
ATOM 2292 C CA . TYR A 1 286 ? 9.993 0.843 -25.021 1.00 97.50 286 TYR A CA 1
ATOM 2293 C C . TYR A 1 286 ? 8.707 0.029 -25.117 1.00 97.50 286 TYR A C 1
ATOM 2295 O O . TYR A 1 286 ? 8.211 -0.283 -26.205 1.00 97.50 286 TYR A O 1
ATOM 2303 N N . LEU A 1 287 ? 8.162 -0.316 -23.957 1.00 98.38 287 LEU A N 1
ATOM 2304 C CA . LEU A 1 287 ? 6.885 -1.000 -23.849 1.00 98.38 287 LEU A CA 1
ATOM 2305 C C . LEU A 1 287 ? 5.791 0.024 -23.541 1.00 98.38 287 LEU A C 1
ATOM 2307 O O . LEU A 1 287 ? 5.897 0.779 -22.583 1.00 98.38 287 LEU A O 1
ATOM 2311 N N . ASP A 1 288 ? 4.751 0.036 -24.360 1.00 97.75 288 ASP A N 1
ATOM 2312 C CA . ASP A 1 288 ? 3.553 0.864 -24.240 1.00 97.75 288 ASP A CA 1
ATOM 2313 C C . ASP A 1 288 ? 2.390 -0.009 -23.774 1.00 97.75 288 ASP A C 1
ATOM 2315 O O . ASP A 1 288 ? 2.152 -1.068 -24.363 1.00 97.75 288 ASP A O 1
ATOM 2319 N N . ILE A 1 289 ? 1.692 0.395 -22.714 1.00 98.06 289 ILE A N 1
ATOM 2320 C CA . ILE A 1 289 ? 0.627 -0.387 -22.092 1.00 98.06 289 ILE A CA 1
ATOM 2321 C C . ILE A 1 289 ? -0.631 0.463 -21.952 1.00 98.06 289 ILE A C 1
ATOM 2323 O O . ILE A 1 289 ? -0.758 1.314 -21.072 1.00 98.06 289 ILE A O 1
ATOM 2327 N N . SER A 1 290 ? -1.608 0.154 -22.799 1.00 95.00 290 SER A N 1
ATOM 2328 C CA . SER A 1 290 ? -2.899 0.827 -22.854 1.00 95.00 290 SER A CA 1
ATOM 2329 C C . SER A 1 290 ? -3.984 0.026 -22.136 1.00 95.00 290 SER A C 1
ATOM 2331 O O . SER A 1 290 ? -4.177 -1.165 -22.402 1.00 95.00 290 SER A O 1
ATOM 2333 N N . LEU A 1 291 ? -4.755 0.698 -21.284 1.00 93.19 291 LEU A N 1
ATOM 2334 C CA . LEU A 1 291 ? -5.990 0.173 -20.713 1.00 93.19 291 LEU A CA 1
ATOM 2335 C C . LEU A 1 291 ? -7.170 0.532 -21.616 1.00 93.19 291 LEU A C 1
ATOM 2337 O O . LEU A 1 291 ? -7.622 1.676 -21.663 1.00 93.19 291 LEU A O 1
ATOM 2341 N N . ILE A 1 292 ? -7.681 -0.468 -22.327 1.00 87.88 292 ILE A N 1
ATOM 2342 C CA . ILE A 1 292 ? -8.787 -0.332 -23.279 1.00 87.88 292 ILE A CA 1
ATOM 2343 C C . ILE A 1 292 ? -10.038 -1.045 -22.757 1.00 87.88 292 ILE A C 1
ATOM 2345 O O . ILE A 1 292 ? -9.991 -1.771 -21.762 1.00 87.88 292 ILE A O 1
ATOM 2349 N N . ASN A 1 293 ? -11.175 -0.844 -23.430 1.00 85.75 293 ASN A N 1
ATOM 2350 C CA . ASN A 1 293 ? -12.460 -1.453 -23.062 1.00 85.75 293 ASN A CA 1
ATOM 2351 C C . ASN A 1 293 ? -12.851 -1.146 -21.603 1.00 85.75 293 ASN A C 1
ATOM 2353 O O . ASN A 1 293 ? -13.024 -2.055 -20.803 1.00 85.75 293 ASN A O 1
ATOM 2357 N N . ASN A 1 294 ? -12.940 0.138 -21.230 1.00 79.94 294 ASN A N 1
ATOM 2358 C CA . ASN A 1 294 ? -13.220 0.576 -19.849 1.00 79.94 294 ASN A CA 1
ATOM 2359 C C . ASN A 1 294 ? -12.225 0.023 -18.805 1.00 79.94 294 ASN A C 1
ATOM 2361 O O . ASN A 1 294 ? -12.577 -0.209 -17.647 1.00 79.94 294 ASN A O 1
ATOM 2365 N N . GLY A 1 295 ? -10.982 -0.208 -19.229 1.00 85.12 295 GLY A N 1
ATOM 2366 C CA . GLY A 1 295 ? -9.925 -0.774 -18.401 1.00 85.12 295 GLY A CA 1
ATOM 2367 C C . GLY A 1 295 ? -9.999 -2.287 -18.207 1.00 85.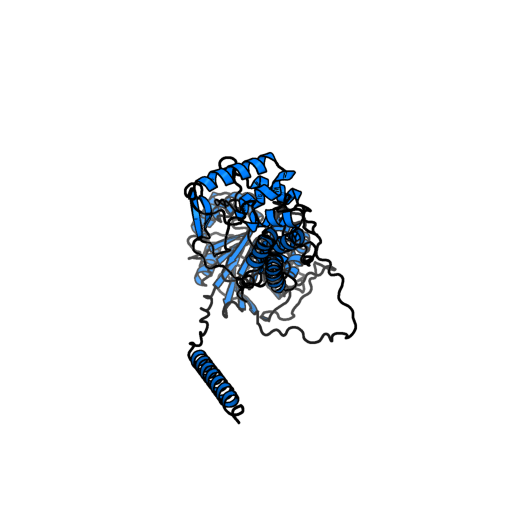12 295 GLY A C 1
ATOM 2368 O O . GLY A 1 295 ? -9.171 -2.818 -17.480 1.00 85.12 295 GLY A O 1
ATOM 2369 N N . ASP A 1 296 ? -10.934 -2.998 -18.844 1.00 89.12 296 ASP A N 1
ATOM 2370 C CA . ASP A 1 296 ? -11.039 -4.465 -18.765 1.00 89.12 296 ASP A CA 1
ATOM 2371 C C . ASP A 1 296 ? -9.911 -5.186 -19.500 1.00 89.12 296 ASP A C 1
ATOM 2373 O O . ASP A 1 296 ? -9.665 -6.368 -19.270 1.00 89.12 296 ASP A O 1
ATOM 2377 N N . THR A 1 297 ? -9.239 -4.507 -20.428 1.00 93.69 297 THR A N 1
ATOM 2378 C CA . THR A 1 297 ? -8.157 -5.098 -21.211 1.00 93.69 297 THR A CA 1
ATOM 2379 C C . THR A 1 297 ? -6.901 -4.258 -21.106 1.00 93.69 297 THR A C 1
ATOM 2381 O O . THR A 1 297 ? -6.889 -3.097 -21.506 1.00 93.69 297 THR A O 1
ATOM 2384 N N . LEU A 1 298 ? -5.834 -4.884 -20.625 1.00 96.44 298 LEU A N 1
ATOM 2385 C CA . LEU A 1 298 ? -4.478 -4.382 -20.729 1.00 96.44 298 LEU A CA 1
ATOM 2386 C C . LEU A 1 298 ? -3.919 -4.840 -22.075 1.00 96.44 298 LEU A C 1
ATOM 2388 O O . LEU A 1 298 ? -3.818 -6.040 -22.328 1.00 96.44 298 LEU A O 1
ATOM 2392 N N . LYS A 1 299 ? -3.569 -3.900 -22.952 1.00 96.75 299 LYS A N 1
ATOM 2393 C CA . LYS A 1 299 ? -2.907 -4.175 -24.230 1.00 96.75 299 LYS A CA 1
ATOM 2394 C C . LYS A 1 299 ? -1.504 -3.592 -24.206 1.00 96.75 299 LYS A C 1
ATOM 2396 O O . LYS A 1 299 ? -1.350 -2.388 -24.052 1.00 96.75 299 LYS A O 1
ATOM 2401 N N . ALA A 1 300 ? -0.511 -4.440 -24.425 1.00 97.94 300 ALA A N 1
ATOM 2402 C CA . ALA A 1 300 ? 0.891 -4.067 -24.425 1.00 97.94 300 ALA A CA 1
ATOM 2403 C C . ALA A 1 300 ? 1.493 -4.180 -25.831 1.00 97.94 300 ALA A C 1
ATOM 2405 O O . ALA A 1 300 ? 1.315 -5.196 -26.507 1.00 97.94 300 ALA A O 1
ATOM 2406 N N . ASN A 1 301 ? 2.214 -3.146 -26.260 1.00 97.25 301 ASN A N 1
ATOM 2407 C CA . ASN A 1 301 ? 2.981 -3.098 -27.500 1.00 97.25 301 ASN A CA 1
ATOM 2408 C C . ASN A 1 301 ? 4.432 -2.749 -27.179 1.00 97.25 301 ASN A C 1
ATOM 2410 O O . ASN A 1 301 ? 4.702 -1.700 -26.601 1.00 97.25 301 ASN A O 1
ATOM 2414 N N . TYR A 1 302 ? 5.371 -3.591 -27.589 1.00 97.81 302 TYR A N 1
ATOM 2415 C CA . TYR A 1 302 ? 6.779 -3.227 -27.570 1.00 97.81 302 TYR A CA 1
ATOM 2416 C C . TYR A 1 302 ? 7.136 -2.555 -28.900 1.00 97.81 302 TYR A C 1
ATOM 2418 O O . TYR A 1 302 ? 7.067 -3.191 -29.959 1.00 97.81 302 TYR A O 1
ATOM 2426 N N . TYR A 1 303 ? 7.477 -1.268 -28.847 1.00 95.50 303 TYR A N 1
ATOM 2427 C CA . TYR A 1 303 ? 7.878 -0.467 -30.001 1.00 95.50 303 TYR A CA 1
ATOM 2428 C C . TYR A 1 303 ? 9.397 -0.343 -30.055 1.00 95.50 303 TYR A C 1
ATOM 2430 O O . TYR A 1 303 ? 10.030 -0.058 -29.040 1.00 95.50 303 TYR A O 1
ATOM 2438 N N . ASN A 1 304 ? 9.981 -0.488 -31.244 1.00 92.62 304 ASN A N 1
ATOM 2439 C CA . ASN A 1 304 ? 11.365 -0.074 -31.467 1.00 92.62 304 ASN A CA 1
ATOM 2440 C C . ASN A 1 304 ? 11.485 1.457 -31.619 1.00 92.62 304 ASN A C 1
ATOM 2442 O O . ASN A 1 304 ? 10.489 2.173 -31.732 1.00 92.62 304 ASN A O 1
ATOM 2446 N N . ASP A 1 305 ? 12.717 1.957 -31.666 1.00 88.12 305 ASP A N 1
ATOM 2447 C CA . ASP A 1 305 ? 13.063 3.374 -31.865 1.00 88.12 305 ASP A CA 1
ATOM 2448 C C . ASP A 1 305 ? 12.490 4.014 -33.150 1.00 88.12 305 ASP A C 1
ATOM 2450 O O . ASP A 1 305 ? 12.344 5.233 -33.235 1.00 88.12 305 ASP A O 1
ATOM 2454 N N . SER A 1 306 ? 12.089 3.191 -34.119 1.00 87.88 306 SER A N 1
ATOM 2455 C CA . SER A 1 306 ? 11.438 3.588 -35.371 1.00 87.88 306 SER A CA 1
ATOM 2456 C C . SER A 1 306 ? 9.900 3.500 -35.315 1.00 87.88 306 SER A C 1
ATOM 2458 O O . SER A 1 306 ? 9.244 3.587 -36.355 1.00 87.88 306 SER A O 1
ATOM 2460 N N . ASN A 1 307 ? 9.316 3.313 -34.123 1.00 86.75 307 ASN A N 1
ATOM 2461 C CA . ASN A 1 307 ? 7.882 3.111 -33.859 1.00 86.75 307 ASN A CA 1
ATOM 2462 C C . ASN A 1 307 ? 7.262 1.874 -34.542 1.00 86.75 307 ASN A C 1
ATOM 2464 O O . ASN A 1 307 ? 6.044 1.775 -34.703 1.00 86.75 307 ASN A O 1
ATOM 2468 N N . GLY A 1 308 ? 8.080 0.896 -34.929 1.00 90.88 308 GLY A N 1
ATOM 2469 C CA . GLY A 1 308 ? 7.614 -0.417 -35.366 1.00 90.88 308 GLY A CA 1
ATOM 2470 C C . GLY A 1 308 ? 7.256 -1.299 -34.171 1.00 90.88 308 GLY A C 1
ATOM 2471 O O . GLY A 1 308 ? 8.046 -1.420 -33.238 1.00 90.88 308 GLY A O 1
ATOM 2472 N N . ILE A 1 309 ? 6.088 -1.947 -34.209 1.00 93.62 309 ILE A N 1
ATOM 2473 C CA . ILE A 1 309 ? 5.695 -2.938 -33.195 1.00 93.62 309 ILE A CA 1
ATOM 2474 C C . ILE A 1 309 ? 6.493 -4.222 -33.426 1.00 93.62 309 ILE A C 1
ATOM 2476 O O . ILE A 1 309 ? 6.381 -4.851 -34.479 1.00 93.62 309 ILE A O 1
ATOM 2480 N N . MET A 1 310 ? 7.271 -4.605 -32.424 1.00 93.06 310 MET A N 1
ATOM 2481 C CA . MET A 1 310 ? 8.129 -5.790 -32.422 1.00 93.06 310 MET A CA 1
ATOM 2482 C C . MET A 1 310 ? 7.496 -6.948 -31.638 1.00 93.06 310 MET A C 1
ATOM 2484 O O . MET A 1 310 ? 7.680 -8.108 -31.999 1.00 93.06 310 MET A O 1
ATOM 2488 N N . ASP A 1 311 ? 6.717 -6.640 -30.600 1.00 96.62 311 ASP A N 1
ATOM 2489 C CA . ASP A 1 311 ? 5.922 -7.611 -29.848 1.00 96.62 311 ASP A CA 1
ATOM 2490 C C . ASP A 1 311 ? 4.602 -6.994 -29.371 1.00 96.62 311 ASP A C 1
ATOM 2492 O O . ASP A 1 311 ? 4.501 -5.782 -29.175 1.00 96.62 311 ASP A O 1
ATOM 2496 N N . GLN A 1 312 ? 3.577 -7.830 -29.211 1.00 96.81 312 GLN A N 1
ATOM 2497 C CA . GLN A 1 312 ? 2.256 -7.412 -28.758 1.00 96.81 312 GLN A CA 1
ATOM 2498 C C . GLN A 1 312 ? 1.578 -8.534 -27.980 1.00 96.81 312 GLN A C 1
ATOM 2500 O O . GLN A 1 312 ? 1.506 -9.675 -28.446 1.00 96.81 312 GLN A O 1
ATOM 2505 N N . PHE A 1 313 ? 0.990 -8.184 -26.839 1.00 97.62 313 PHE A N 1
ATOM 2506 C CA . PHE A 1 313 ? 0.095 -9.077 -26.117 1.00 97.62 313 PHE A CA 1
ATOM 2507 C C . PHE A 1 313 ? -1.047 -8.320 -25.437 1.00 97.62 313 PHE A C 1
ATOM 2509 O O . PHE A 1 313 ? -1.029 -7.094 -25.317 1.00 97.62 313 PHE A O 1
ATOM 2516 N N . SER A 1 314 ? -2.065 -9.055 -25.004 1.00 96.88 314 SER A N 1
ATOM 2517 C CA . SER A 1 314 ? -3.165 -8.514 -24.219 1.00 96.88 314 SER A CA 1
ATOM 2518 C C . SER A 1 314 ? -3.584 -9.451 -23.095 1.00 96.88 314 SER A C 1
ATOM 2520 O O . SER A 1 314 ? -3.503 -10.674 -23.225 1.00 96.88 314 SER A O 1
ATOM 2522 N N . ILE A 1 315 ? -4.040 -8.858 -21.995 1.00 97.00 315 ILE A N 1
ATOM 2523 C CA . ILE A 1 315 ? -4.717 -9.538 -20.896 1.00 97.00 315 ILE A CA 1
ATOM 2524 C C . ILE A 1 315 ? -6.107 -8.921 -20.784 1.00 97.00 315 ILE A C 1
ATOM 2526 O O . ILE A 1 315 ? -6.236 -7.710 -20.626 1.00 97.00 315 ILE A O 1
ATOM 2530 N N . THR A 1 316 ? -7.151 -9.740 -20.849 1.00 94.88 316 THR A N 1
ATOM 2531 C CA . THR A 1 316 ? -8.532 -9.315 -20.611 1.00 94.88 316 THR A CA 1
ATOM 2532 C C . THR A 1 316 ? -9.035 -9.919 -19.309 1.00 94.88 316 THR A C 1
ATOM 2534 O O . THR A 1 316 ? -9.044 -11.142 -19.152 1.00 94.88 316 THR A O 1
ATOM 2537 N N . LYS A 1 317 ? -9.504 -9.063 -18.397 1.00 89.12 317 LYS A N 1
ATOM 2538 C CA . LYS A 1 317 ? -10.283 -9.468 -17.226 1.00 89.12 317 LYS A CA 1
ATOM 2539 C C . LYS A 1 317 ? -11.767 -9.415 -17.590 1.00 89.12 317 LYS A C 1
ATOM 2541 O O . LYS A 1 317 ? -12.241 -8.388 -18.065 1.00 89.12 317 LYS A O 1
ATOM 2546 N N . SER A 1 318 ? -12.492 -10.527 -17.454 1.00 77.00 318 SER A N 1
ATOM 2547 C CA . SER A 1 318 ? -13.920 -10.595 -17.820 1.00 77.00 318 SER A CA 1
ATOM 2548 C C . SER A 1 318 ? -14.781 -11.196 -16.710 1.00 77.00 318 SER A C 1
ATOM 2550 O O . SER A 1 318 ? -14.454 -12.260 -16.183 1.00 77.00 318 SER A O 1
ATOM 2552 N N . ASP A 1 319 ? -15.923 -10.554 -16.430 1.00 53.81 319 ASP A N 1
ATOM 2553 C CA . ASP A 1 319 ? -16.915 -10.953 -15.410 1.00 53.81 319 ASP A CA 1
ATOM 2554 C C . ASP A 1 319 ? -17.637 -12.288 -15.721 1.00 53.81 319 ASP A C 1
ATOM 2556 O O . ASP A 1 319 ? -18.451 -12.763 -14.932 1.00 53.81 319 ASP A O 1
ATOM 2560 N N . ASN A 1 320 ? -17.354 -12.909 -16.875 1.00 33.97 320 ASN A N 1
ATOM 2561 C CA . ASN A 1 320 ? -17.976 -14.153 -17.351 1.00 33.97 320 ASN A CA 1
ATOM 2562 C C . ASN A 1 320 ? -17.113 -15.411 -17.146 1.00 33.97 320 ASN A C 1
ATOM 2564 O O . ASN A 1 320 ? -17.442 -16.471 -17.686 1.00 33.97 320 ASN A O 1
ATOM 2568 N N . ALA A 1 321 ? -16.046 -15.347 -16.348 1.00 31.47 321 ALA A N 1
ATOM 2569 C CA . ALA A 1 321 ? -15.451 -16.570 -15.823 1.00 31.47 321 ALA A CA 1
ATOM 2570 C C . ALA A 1 321 ? -16.391 -17.147 -14.760 1.00 31.47 321 ALA A C 1
ATOM 2572 O O . ALA A 1 321 ? -16.456 -16.688 -13.622 1.00 31.47 321 ALA A O 1
ATOM 2573 N N . SER A 1 322 ? -17.157 -18.155 -15.172 1.00 25.14 322 SER A N 1
ATOM 2574 C CA . SER A 1 322 ? -17.836 -19.090 -14.288 1.00 25.14 322 SER A CA 1
ATOM 2575 C C . SER A 1 322 ? -16.971 -19.388 -13.065 1.00 25.14 322 SER A C 1
ATOM 2577 O O . SER A 1 322 ? -15.884 -19.951 -13.215 1.00 25.14 322 SER A O 1
ATOM 2579 N N . MET A 1 323 ? -17.484 -19.088 -11.867 1.00 31.80 323 MET A N 1
ATOM 2580 C CA . MET A 1 323 ? -17.047 -19.803 -10.669 1.00 31.80 323 MET A CA 1
ATOM 2581 C C . MET A 1 323 ? -17.022 -21.297 -11.019 1.00 31.80 323 MET A C 1
ATOM 2583 O O . MET A 1 323 ? -18.006 -21.776 -11.603 1.00 31.80 323 MET A O 1
ATOM 2587 N N . PRO A 1 324 ? -15.947 -22.043 -10.717 1.00 28.89 324 PRO A N 1
ATOM 2588 C CA . PRO A 1 324 ? -15.922 -23.468 -10.985 1.00 28.89 324 PRO A CA 1
ATOM 2589 C C . PRO A 1 324 ? -17.102 -24.125 -10.261 1.00 28.89 324 PRO A C 1
ATOM 2591 O O . PRO A 1 324 ? -17.164 -24.212 -9.037 1.00 28.89 324 PRO A O 1
ATOM 2594 N N . THR A 1 325 ? -18.080 -24.557 -11.054 1.00 29.73 325 THR A N 1
ATOM 2595 C CA . THR A 1 325 ? -19.177 -25.420 -10.635 1.00 29.73 325 THR A CA 1
ATOM 2596 C C . THR A 1 325 ? -18.734 -26.862 -10.873 1.00 29.73 325 THR A C 1
ATOM 2598 O O . THR A 1 325 ? -18.204 -27.188 -11.930 1.00 29.73 325 THR A O 1
ATOM 2601 N N . ASN A 1 326 ? -18.971 -27.713 -9.871 1.00 26.48 326 ASN A N 1
ATOM 2602 C CA . ASN A 1 326 ? -18.591 -29.129 -9.747 1.00 26.48 326 ASN A CA 1
ATOM 2603 C C . ASN A 1 326 ? -17.155 -29.443 -9.288 1.00 26.48 326 ASN A C 1
ATOM 2605 O O . ASN A 1 326 ? -16.391 -30.108 -9.980 1.00 26.48 326 ASN A O 1
ATOM 2609 N N . ALA A 1 327 ? -16.893 -29.200 -8.003 1.00 27.34 327 ALA A N 1
ATOM 2610 C CA . ALA A 1 327 ? -16.568 -30.333 -7.140 1.00 27.34 327 ALA A CA 1
ATOM 2611 C C . ALA A 1 327 ? -17.830 -30.657 -6.329 1.00 27.34 327 ALA A C 1
ATOM 2613 O O . ALA A 1 327 ? -18.291 -29.861 -5.514 1.00 27.34 327 ALA A O 1
ATOM 2614 N N . SER A 1 328 ? -18.448 -31.796 -6.629 1.00 24.89 328 SER A N 1
ATOM 2615 C CA . SER A 1 328 ? -19.570 -32.358 -5.881 1.00 24.89 328 SER A CA 1
ATOM 2616 C C . SER A 1 328 ? -19.293 -32.311 -4.378 1.00 24.89 328 SER A C 1
ATOM 2618 O O . SER A 1 328 ? -18.355 -32.957 -3.911 1.00 24.89 328 SER A O 1
ATOM 2620 N N . MET A 1 329 ? -20.123 -31.573 -3.632 1.00 28.09 329 MET A N 1
ATOM 2621 C CA . MET A 1 329 ? -20.122 -31.624 -2.173 1.00 28.09 329 MET A CA 1
ATOM 2622 C C . MET A 1 329 ? -20.359 -33.074 -1.732 1.00 28.09 329 MET A C 1
ATOM 2624 O O . MET A 1 329 ? -21.407 -33.638 -2.069 1.00 28.09 329 MET A O 1
ATOM 2628 N N . PRO A 1 330 ? -19.454 -33.689 -0.951 1.00 24.92 330 PRO A N 1
ATOM 2629 C CA . PRO A 1 330 ? -19.827 -34.847 -0.170 1.00 24.92 330 PRO A CA 1
ATOM 2630 C C . PRO A 1 330 ? -20.827 -34.361 0.879 1.00 24.92 330 PRO A C 1
ATOM 2632 O O . PRO A 1 330 ? -20.481 -33.707 1.862 1.00 24.92 330 PRO A O 1
ATOM 2635 N N . THR A 1 331 ? -22.100 -34.679 0.663 1.00 30.38 331 THR A N 1
ATOM 2636 C CA . THR A 1 331 ? -23.070 -34.766 1.750 1.00 30.38 331 THR A CA 1
ATOM 2637 C C . THR A 1 331 ? -22.511 -35.760 2.769 1.00 30.38 331 THR A C 1
ATOM 2639 O O . THR A 1 331 ? -22.314 -36.925 2.426 1.00 30.38 331 THR A O 1
ATOM 2642 N N . ASN A 1 332 ? -22.258 -35.281 3.989 1.00 30.56 332 ASN A N 1
ATOM 2643 C CA . ASN A 1 332 ? -21.494 -35.899 5.085 1.00 30.56 332 ASN A CA 1
ATOM 2644 C C . ASN A 1 332 ? -19.983 -35.625 5.078 1.00 30.56 332 ASN A C 1
ATOM 2646 O O . ASN A 1 332 ? -19.167 -36.534 4.962 1.00 30.56 332 ASN A O 1
ATOM 2650 N N . ALA A 1 333 ? -19.617 -34.379 5.368 1.00 24.94 333 ALA A N 1
ATOM 2651 C CA . ALA A 1 333 ? -18.454 -34.092 6.195 1.00 24.94 333 ALA A CA 1
ATOM 2652 C C . ALA A 1 333 ? -18.768 -32.870 7.069 1.00 24.94 333 ALA A C 1
ATOM 2654 O O . ALA A 1 333 ? -19.267 -31.852 6.599 1.00 24.94 333 ALA A O 1
ATOM 2655 N N . SER A 1 334 ? -18.543 -33.028 8.365 1.00 26.95 334 SER A N 1
ATOM 2656 C CA . SER A 1 334 ? -18.495 -31.988 9.390 1.00 26.95 334 SER A CA 1
ATOM 2657 C C . SER A 1 334 ? -17.737 -30.732 8.941 1.00 26.95 334 SER A C 1
ATOM 2659 O O . SER A 1 334 ? -16.811 -30.832 8.139 1.00 26.95 334 SER A O 1
ATOM 2661 N N . MET A 1 335 ? -18.128 -29.578 9.506 1.00 24.98 335 MET A N 1
ATOM 2662 C CA . MET A 1 335 ? -17.466 -28.270 9.367 1.00 24.98 335 MET A CA 1
ATOM 2663 C C . MET A 1 335 ? -15.937 -28.395 9.229 1.00 24.98 335 MET A C 1
ATOM 2665 O O . MET A 1 335 ? -15.344 -29.151 10.007 1.00 24.98 335 MET A O 1
ATOM 2669 N N . PRO A 1 336 ? -15.270 -27.605 8.363 1.00 27.67 336 PRO A N 1
ATOM 2670 C CA . PRO A 1 336 ? -13.848 -27.363 8.518 1.00 27.67 336 PRO A CA 1
ATOM 2671 C C . PRO A 1 336 ? -13.649 -26.512 9.777 1.00 27.67 336 PRO A C 1
ATOM 2673 O O . PRO A 1 336 ? -13.581 -25.288 9.755 1.00 27.67 336 PRO A O 1
ATOM 2676 N N . THR A 1 337 ? -13.574 -27.195 10.912 1.00 34.91 337 THR A N 1
ATOM 2677 C CA . THR A 1 337 ? -12.719 -26.785 12.016 1.00 34.91 337 THR A CA 1
ATOM 2678 C C . THR A 1 337 ? -11.278 -26.824 11.503 1.00 34.91 337 THR A C 1
ATOM 2680 O O . THR A 1 337 ? -10.845 -27.878 11.040 1.00 34.91 337 THR A O 1
ATOM 2683 N N . ASN A 1 338 ? -10.557 -25.705 11.621 1.00 30.50 338 ASN A N 1
ATOM 2684 C CA . ASN A 1 338 ? -9.141 -25.484 11.273 1.00 30.50 338 ASN A CA 1
ATOM 2685 C C . ASN A 1 338 ? -8.822 -25.011 9.841 1.00 30.50 338 ASN A C 1
ATOM 2687 O O . ASN A 1 338 ? -8.080 -25.663 9.115 1.00 30.50 338 ASN A O 1
ATOM 2691 N N . ALA A 1 339 ? -9.217 -23.784 9.505 1.00 32.34 339 ALA A N 1
ATOM 2692 C CA . ALA A 1 339 ? -8.201 -22.809 9.107 1.00 32.34 339 ALA A CA 1
ATOM 2693 C C . ALA A 1 339 ? -8.030 -21.883 10.313 1.00 32.34 339 ALA A C 1
ATOM 2695 O O . ALA A 1 339 ? -8.909 -21.081 10.623 1.00 32.34 339 ALA A O 1
ATOM 2696 N N . SER A 1 340 ? -6.978 -22.092 11.100 1.00 37.78 340 SER A N 1
ATOM 2697 C CA . SER A 1 340 ? -6.678 -21.211 12.224 1.00 37.78 340 SER A CA 1
ATOM 2698 C C . SER A 1 340 ? -6.405 -19.817 11.670 1.00 37.78 340 SER A C 1
ATOM 2700 O O . SER A 1 340 ? -5.381 -19.618 11.014 1.00 37.78 340 SER A O 1
ATOM 2702 N N . MET A 1 341 ? -7.305 -18.864 11.937 1.00 40.56 341 MET A N 1
ATOM 2703 C CA . MET A 1 341 ? -6.965 -17.447 11.836 1.00 40.56 341 MET A CA 1
ATOM 2704 C C . MET A 1 341 ? -5.648 -17.221 12.591 1.00 40.56 341 MET A C 1
ATOM 2706 O O . MET A 1 341 ? -5.483 -17.816 13.664 1.00 40.56 341 MET A O 1
ATOM 2710 N N . PRO A 1 342 ? -4.702 -16.416 12.077 1.00 44.72 342 PRO A N 1
ATOM 2711 C CA . PRO A 1 342 ? -3.545 -16.016 12.859 1.00 44.72 342 PRO A CA 1
ATOM 2712 C C . PRO A 1 342 ? -4.054 -15.401 14.163 1.00 44.72 342 PRO A C 1
ATOM 2714 O O . PRO A 1 342 ? -4.654 -14.330 14.169 1.00 44.72 342 PRO A O 1
ATOM 2717 N N . THR A 1 343 ? -3.873 -16.097 15.283 1.00 53.16 343 THR A N 1
ATOM 2718 C CA . THR A 1 343 ? -4.340 -15.637 16.594 1.00 53.16 343 THR A CA 1
ATOM 2719 C C . THR A 1 343 ? -3.355 -14.625 17.155 1.00 53.16 343 THR A C 1
ATOM 2721 O O . THR A 1 343 ? -2.873 -14.808 18.275 1.00 53.16 343 THR A O 1
ATOM 2724 N N . THR A 1 344 ? -2.987 -13.608 16.369 1.00 65.12 344 THR A N 1
ATOM 2725 C CA . THR A 1 344 ? -2.101 -12.546 16.838 1.00 65.12 344 THR A CA 1
ATOM 2726 C C . THR A 1 344 ? -2.731 -11.990 18.108 1.00 65.12 344 THR A C 1
ATOM 2728 O O . THR A 1 344 ? -3.859 -11.490 18.065 1.00 65.12 344 THR A O 1
ATOM 2731 N N . PRO A 1 345 ? -2.089 -12.168 19.271 1.00 83.12 345 PRO A N 1
ATOM 2732 C CA . PRO A 1 345 ? -2.696 -11.763 20.518 1.00 83.12 345 PRO A CA 1
ATOM 2733 C C . PRO A 1 345 ? -2.712 -10.241 20.557 1.00 83.12 345 PRO A C 1
ATOM 2735 O O . PRO A 1 345 ? -1.694 -9.592 20.321 1.00 83.12 345 PRO A O 1
ATOM 2738 N N . PHE A 1 346 ? -3.866 -9.667 20.882 1.00 92.06 346 PHE A N 1
ATOM 2739 C CA . PHE A 1 346 ? -3.956 -8.232 21.098 1.00 92.06 346 PHE A CA 1
ATOM 2740 C C . PHE A 1 346 ? -3.071 -7.819 22.280 1.00 92.06 346 PHE A C 1
ATOM 2742 O O . PHE A 1 346 ? -3.261 -8.270 23.413 1.00 92.06 346 PHE A O 1
ATOM 2749 N N . SER A 1 347 ? -2.114 -6.930 22.031 1.00 93.62 347 SER A N 1
ATOM 2750 C CA . SER A 1 347 ? -1.235 -6.375 23.051 1.00 93.62 347 SER A CA 1
ATOM 2751 C C . SER A 1 347 ? -1.810 -5.071 23.591 1.00 93.62 347 SER A C 1
ATOM 2753 O O . SER A 1 347 ? -1.545 -3.980 23.080 1.00 93.62 347 SER A O 1
ATOM 2755 N N . ALA A 1 348 ? -2.571 -5.165 24.685 1.00 93.31 348 ALA A N 1
ATOM 2756 C CA . ALA A 1 348 ? -3.151 -3.989 25.333 1.00 93.31 348 ALA A CA 1
ATOM 2757 C C . ALA A 1 348 ? -2.083 -2.970 25.772 1.00 93.31 348 ALA A C 1
ATOM 2759 O O . ALA A 1 348 ? -2.319 -1.769 25.702 1.00 93.31 348 ALA A O 1
ATOM 2760 N N . ASN A 1 349 ? -0.901 -3.423 26.207 1.00 92.00 349 ASN A N 1
ATOM 2761 C CA . ASN A 1 349 ? 0.185 -2.521 26.603 1.00 92.00 349 ASN A CA 1
ATOM 2762 C C . ASN A 1 349 ? 0.762 -1.755 25.414 1.00 92.00 349 ASN A C 1
ATOM 2764 O O . ASN A 1 349 ? 1.048 -0.572 25.556 1.00 92.00 349 ASN A O 1
ATOM 2768 N N . PHE A 1 350 ? 0.876 -2.393 24.250 1.00 92.25 350 PHE A N 1
ATOM 2769 C CA . PHE A 1 350 ? 1.368 -1.724 23.051 1.00 92.25 350 PHE A CA 1
ATOM 2770 C C . PHE A 1 350 ? 0.354 -0.705 22.520 1.00 92.25 350 PHE A C 1
ATOM 2772 O O . PHE A 1 350 ? 0.712 0.432 22.229 1.00 92.25 350 PHE A O 1
ATOM 2779 N N . ALA A 1 351 ? -0.935 -1.055 22.547 1.00 95.19 351 ALA A N 1
ATOM 2780 C CA . ALA A 1 351 ? -2.025 -0.122 22.266 1.00 95.19 351 ALA A CA 1
ATOM 2781 C C . ALA A 1 351 ? -2.065 1.064 23.245 1.00 95.19 351 ALA A C 1
ATOM 2783 O O . ALA A 1 351 ? -2.358 2.192 22.860 1.00 95.19 351 ALA A O 1
ATOM 2784 N N . LYS A 1 352 ? -1.723 0.855 24.519 1.00 96.12 352 LYS A N 1
ATOM 2785 C CA . LYS A 1 352 ? -1.587 1.958 25.482 1.00 96.12 352 LYS A CA 1
ATOM 2786 C C . LYS A 1 352 ? -0.377 2.842 25.166 1.00 96.12 352 LYS A C 1
ATOM 2788 O O . LYS A 1 352 ? -0.492 4.060 25.267 1.00 96.12 352 LYS A O 1
ATOM 2793 N N . SER A 1 353 ? 0.756 2.265 24.752 1.00 89.50 353 SER A N 1
ATOM 2794 C CA . SER A 1 353 ? 1.921 3.035 24.286 1.00 89.50 353 SER A CA 1
ATOM 2795 C C . SER A 1 353 ? 1.594 3.881 23.055 1.00 89.50 353 SER A C 1
ATOM 2797 O O . SER A 1 353 ? 2.006 5.039 23.000 1.00 89.50 353 SER A O 1
ATOM 2799 N N . TYR A 1 354 ? 0.790 3.352 22.126 1.00 94.75 354 TYR A N 1
ATOM 2800 C CA . TYR A 1 354 ? 0.253 4.118 21.004 1.00 94.75 354 TYR A CA 1
ATOM 2801 C C . TYR A 1 354 ? -0.486 5.370 21.489 1.00 94.75 354 TYR A C 1
ATOM 2803 O O . TYR A 1 354 ? -0.111 6.473 21.106 1.00 94.75 354 TYR A O 1
ATOM 2811 N N . ILE A 1 355 ? -1.463 5.237 22.394 1.00 96.44 355 ILE A N 1
ATOM 2812 C CA . ILE A 1 355 ? -2.224 6.393 22.908 1.00 96.44 355 ILE A CA 1
ATOM 2813 C C . ILE A 1 355 ? -1.291 7.411 23.582 1.00 96.44 355 ILE A C 1
ATOM 2815 O O . ILE A 1 355 ? -1.433 8.612 23.369 1.00 96.44 355 ILE A O 1
ATOM 2819 N N . VAL A 1 356 ? -0.299 6.943 24.350 1.00 94.56 356 VAL A N 1
ATOM 2820 C CA . VAL A 1 356 ? 0.716 7.815 24.968 1.00 94.56 356 VAL A CA 1
ATOM 2821 C C . VAL A 1 356 ? 1.505 8.597 23.913 1.00 94.56 356 VAL A C 1
ATOM 2823 O O . VAL A 1 356 ? 1.790 9.771 24.130 1.00 94.56 356 VAL A O 1
ATOM 2826 N N . SER A 1 357 ? 1.832 7.983 22.772 1.00 90.44 357 SER A N 1
ATOM 2827 C CA . SER A 1 357 ? 2.564 8.649 21.683 1.00 90.44 357 SER A CA 1
ATOM 2828 C C . SER A 1 357 ? 1.758 9.738 20.969 1.00 90.44 357 SER A C 1
ATOM 2830 O O . SER A 1 357 ? 2.349 10.630 20.371 1.00 90.44 357 SER A O 1
ATOM 2832 N N . GLN A 1 358 ? 0.425 9.696 21.059 1.00 94.12 358 GLN A N 1
ATOM 2833 C CA . GLN A 1 358 ? -0.459 10.708 20.472 1.00 94.12 358 GLN A CA 1
ATOM 2834 C C . GLN A 1 358 ? -0.659 11.927 21.385 1.00 94.12 358 GLN A C 1
ATOM 2836 O O . GLN A 1 358 ? -1.382 12.851 21.016 1.00 94.12 358 GLN A O 1
ATOM 2841 N N . PHE A 1 359 ? -0.078 11.920 22.590 1.00 94.94 359 PHE A N 1
ATOM 2842 C CA . PHE A 1 359 ? -0.286 12.960 23.591 1.00 94.94 359 PHE A CA 1
ATOM 2843 C C . PHE A 1 359 ? 0.475 14.244 23.262 1.00 94.94 359 PHE A C 1
ATOM 2845 O O . PHE A 1 359 ? 1.703 14.275 23.210 1.00 94.94 359 PHE A O 1
ATOM 2852 N N . ASP A 1 360 ? -0.278 15.327 23.136 1.00 93.56 360 ASP A N 1
ATOM 2853 C CA . ASP A 1 360 ? 0.219 16.687 23.028 1.00 93.56 360 ASP A CA 1
ATOM 2854 C C . ASP A 1 360 ? 0.278 17.312 24.427 1.00 93.56 360 ASP A C 1
ATOM 2856 O O . ASP A 1 360 ? -0.751 17.532 25.074 1.00 93.56 360 ASP A O 1
ATOM 2860 N N . SER A 1 361 ? 1.488 17.596 24.913 1.00 92.00 361 SER A N 1
ATOM 2861 C CA . SER A 1 361 ? 1.694 18.154 26.252 1.00 92.00 361 SER A CA 1
ATOM 2862 C C . SER A 1 361 ? 1.229 19.600 26.402 1.00 92.00 361 SER A C 1
ATOM 2864 O O . SER A 1 361 ? 0.907 20.005 27.519 1.00 92.00 361 SER A O 1
ATOM 2866 N N . ASP A 1 362 ? 1.181 20.370 25.314 1.00 91.00 362 ASP A N 1
ATOM 2867 C CA . ASP A 1 362 ? 0.781 21.778 25.348 1.00 91.00 362 ASP A CA 1
ATOM 2868 C C . ASP A 1 362 ? -0.742 21.904 25.448 1.00 91.00 362 ASP A C 1
ATOM 2870 O O . ASP A 1 362 ? -1.272 22.809 26.100 1.00 91.00 362 ASP A O 1
ATOM 2874 N N . LEU A 1 363 ? -1.460 20.967 24.824 1.00 91.44 363 LEU A N 1
ATOM 2875 C CA . LEU A 1 363 ? -2.919 20.890 24.882 1.00 91.44 363 LEU A CA 1
ATOM 2876 C C . LEU A 1 363 ? -3.427 20.004 26.026 1.00 91.44 363 LEU A C 1
ATOM 2878 O O . LEU A 1 363 ? -4.559 20.180 26.486 1.00 91.44 363 LEU A O 1
ATOM 2882 N N . GLY A 1 364 ? -2.611 19.054 26.481 1.00 94.38 364 GLY A N 1
ATOM 2883 C CA . GLY A 1 364 ? -3.005 17.989 27.398 1.00 94.38 364 GLY A CA 1
ATOM 2884 C C . GLY A 1 364 ? -4.065 17.057 26.803 1.00 94.38 364 GLY A C 1
ATOM 2885 O O . GLY A 1 364 ? -4.899 16.545 27.547 1.00 94.38 364 GLY A O 1
ATOM 2886 N N . LEU A 1 365 ? -4.072 16.897 25.477 1.00 95.75 365 LEU A N 1
ATOM 2887 C CA . LEU A 1 365 ? -5.016 16.083 24.707 1.00 95.75 365 LEU A CA 1
ATOM 2888 C C . LEU A 1 365 ? -4.250 15.121 23.792 1.00 95.75 365 LEU A C 1
ATOM 2890 O O . LEU A 1 365 ? -3.084 15.346 23.485 1.00 95.75 365 LEU A O 1
ATOM 2894 N N . VAL A 1 366 ? -4.910 14.063 23.338 1.00 95.69 366 VAL A N 1
ATOM 2895 C CA . VAL A 1 366 ? -4.401 13.151 22.308 1.00 95.69 366 VAL A CA 1
ATOM 2896 C C . VAL A 1 366 ? -4.971 13.491 20.933 1.00 95.69 366 VAL A C 1
ATOM 2898 O O . VAL A 1 366 ? -6.138 13.889 20.823 1.00 95.69 366 VAL A O 1
ATOM 2901 N N . GLN A 1 367 ? -4.139 13.331 19.904 1.00 93.00 367 GLN A N 1
ATOM 2902 C CA . GLN A 1 367 ? -4.522 13.443 18.494 1.00 93.00 367 GLN A CA 1
ATOM 2903 C C . GLN A 1 367 ? -5.430 12.285 18.063 1.00 93.00 367 GLN A C 1
ATOM 2905 O O . GLN A 1 367 ? -5.393 11.195 18.639 1.00 93.00 367 GLN A O 1
ATOM 2910 N N . GLU A 1 368 ? -6.221 12.516 17.017 1.00 88.81 368 GLU A N 1
ATOM 2911 C CA . GLU A 1 368 ? -7.123 11.510 16.441 1.00 88.81 368 GLU A CA 1
ATOM 2912 C C . GLU A 1 368 ? -6.382 10.293 15.855 1.00 88.81 368 GLU A C 1
ATOM 2914 O O . GLU A 1 368 ? -6.784 9.144 16.046 1.00 88.81 368 GLU A O 1
ATOM 2919 N N . PHE A 1 369 ? -5.276 10.545 15.158 1.00 87.75 369 PHE A N 1
ATOM 2920 C CA . PHE A 1 369 ? -4.363 9.556 14.580 1.00 87.75 369 PHE A CA 1
ATOM 2921 C C . PHE A 1 369 ? -2.984 10.212 14.352 1.00 87.75 369 PHE A C 1
ATOM 2923 O O . PHE A 1 369 ? -2.893 11.443 14.442 1.00 87.75 369 PHE A O 1
ATOM 2930 N N . PRO A 1 370 ? -1.917 9.451 14.032 1.00 78.94 370 PRO A N 1
ATOM 2931 C CA . PRO A 1 370 ? -0.572 10.003 13.909 1.00 78.94 370 PRO A CA 1
ATOM 2932 C C . PRO A 1 370 ? -0.504 11.083 12.832 1.00 78.94 370 PRO A C 1
ATOM 2934 O O . PRO A 1 370 ? -0.996 10.895 11.722 1.00 78.94 370 PRO A O 1
ATOM 2937 N N . SER A 1 371 ? 0.108 12.219 13.168 1.00 76.19 371 SER A N 1
ATOM 2938 C CA . SER A 1 371 ? 0.203 13.393 12.286 1.00 76.19 371 SER A CA 1
ATOM 2939 C C . SER A 1 371 ? -1.135 14.088 11.992 1.00 76.19 371 SER A C 1
ATOM 2941 O O . SER A 1 371 ? -1.175 15.013 11.176 1.00 76.19 371 SER A O 1
ATOM 2943 N N . SER A 1 372 ? -2.220 13.707 12.675 1.00 81.69 372 SER A N 1
ATOM 2944 C CA . SER A 1 372 ? -3.459 14.477 12.647 1.00 81.69 372 SER A CA 1
ATOM 2945 C C . SER A 1 372 ? -3.264 15.804 13.368 1.00 81.69 372 SER A C 1
ATOM 2947 O O . SER A 1 372 ? -2.619 15.902 14.408 1.00 81.69 372 SER A O 1
ATOM 2949 N N . ASN A 1 373 ? -3.878 16.849 12.828 1.00 83.50 373 ASN A N 1
ATOM 2950 C CA . ASN A 1 373 ? -3.954 18.144 13.490 1.00 83.50 373 ASN A CA 1
ATOM 2951 C C . ASN A 1 373 ? -5.296 18.339 14.208 1.00 83.50 373 ASN A C 1
ATOM 2953 O O . ASN A 1 373 ? -5.649 19.474 14.503 1.00 83.50 373 ASN A O 1
ATOM 2957 N N . ARG A 1 374 ? -6.053 17.260 14.437 1.00 87.50 374 ARG A N 1
ATOM 2958 C CA . ARG A 1 374 ? -7.405 17.272 14.998 1.00 87.50 374 ARG A CA 1
ATOM 2959 C C . ARG A 1 374 ? -7.429 16.597 16.369 1.00 87.50 374 ARG A C 1
ATOM 2961 O O . ARG A 1 374 ? -6.905 15.497 16.540 1.00 87.50 374 ARG A O 1
ATOM 2968 N N . TYR A 1 375 ? -8.087 17.256 17.324 1.00 92.19 375 TYR A N 1
ATOM 2969 C CA . TYR A 1 375 ? -8.259 16.769 18.695 1.00 92.19 375 TYR A CA 1
ATOM 2970 C C . TYR A 1 375 ? -9.747 16.678 19.031 1.00 92.19 375 TYR A C 1
ATOM 2972 O O . TYR A 1 375 ? -10.414 17.700 19.229 1.00 92.19 375 TYR A O 1
ATOM 2980 N N . TRP A 1 376 ? -10.272 15.454 19.109 1.00 88.62 376 TRP A N 1
ATOM 2981 C CA . TRP A 1 376 ? -11.657 15.213 19.502 1.00 88.62 376 TRP A CA 1
ATOM 2982 C C . TRP A 1 376 ? -11.801 15.163 21.015 1.00 88.62 376 TRP A C 1
ATOM 2984 O O . TRP A 1 376 ? -11.262 14.283 21.687 1.00 88.62 376 TRP A O 1
ATOM 2994 N N . LEU A 1 377 ? -12.571 16.099 21.566 1.00 84.19 377 LEU A N 1
ATOM 2995 C CA . LEU A 1 377 ? -12.687 16.250 23.012 1.00 84.19 377 LEU A CA 1
ATOM 2996 C C . LEU A 1 377 ? -13.332 15.037 23.699 1.00 84.19 377 LEU A C 1
ATOM 2998 O O . LEU A 1 377 ? -12.959 14.697 24.819 1.00 84.19 377 LEU A O 1
ATOM 3002 N N . TRP A 1 378 ? -14.326 14.419 23.058 1.00 77.75 378 TRP A N 1
ATOM 3003 C CA . TRP A 1 378 ? -15.166 13.403 23.693 1.00 77.75 378 TRP A CA 1
ATOM 3004 C C . TRP A 1 378 ? -14.824 11.970 23.291 1.00 77.75 378 TRP A C 1
ATOM 3006 O O . TRP A 1 378 ? -14.327 11.269 24.169 1.00 77.75 378 TRP A O 1
ATOM 3016 N N . PRO A 1 379 ? -15.056 11.520 22.043 1.00 80.56 379 PRO A N 1
ATOM 3017 C CA . PRO A 1 379 ? -14.819 10.124 21.672 1.00 80.56 379 PRO A CA 1
ATOM 3018 C C . PRO A 1 379 ? -13.372 9.709 21.965 1.00 80.56 379 PRO A C 1
ATOM 3020 O O . PRO A 1 379 ? -13.136 8.814 22.768 1.00 80.56 379 PRO A O 1
ATOM 3023 N N . ASP A 1 380 ? -12.392 10.451 21.464 1.00 88.25 380 ASP A N 1
ATOM 3024 C CA . ASP A 1 380 ? -10.987 10.070 21.596 1.00 88.25 380 ASP A CA 1
ATOM 3025 C C . ASP A 1 380 ? -10.453 10.294 23.010 1.00 88.25 380 ASP A C 1
ATOM 3027 O O . ASP A 1 380 ? -9.928 9.380 23.640 1.00 88.25 380 ASP A O 1
ATOM 3031 N N . ASN A 1 381 ? -10.587 11.511 23.539 1.00 91.88 381 ASN A N 1
ATOM 3032 C CA . ASN A 1 381 ? -9.874 11.903 24.754 1.00 91.88 381 ASN A CA 1
ATOM 3033 C C . ASN A 1 381 ? -10.486 11.324 26.042 1.00 91.88 381 ASN A C 1
ATOM 3035 O O . ASN A 1 381 ? -9.744 11.035 26.983 1.00 91.88 381 ASN A O 1
ATOM 3039 N N . ILE A 1 382 ? -11.804 11.086 26.098 1.00 87.19 382 ILE A N 1
ATOM 3040 C CA . ILE A 1 382 ? -12.429 10.389 27.240 1.00 87.19 382 ILE A CA 1
ATOM 3041 C C . ILE A 1 382 ? -12.071 8.906 27.207 1.00 87.19 382 ILE A C 1
ATOM 3043 O O . ILE A 1 382 ? -11.700 8.337 28.236 1.00 87.19 382 ILE A O 1
ATOM 3047 N N . LEU A 1 383 ? -12.156 8.269 26.037 1.00 90.44 383 LEU A N 1
ATOM 3048 C CA . LEU A 1 383 ? -11.828 6.852 25.914 1.00 90.44 383 LEU A CA 1
ATOM 3049 C C . LEU A 1 383 ? -10.333 6.606 26.139 1.00 90.44 383 LEU A C 1
ATOM 3051 O O . LEU A 1 383 ? -9.993 5.654 26.838 1.00 90.44 383 LEU A O 1
ATOM 3055 N N . ALA A 1 384 ? -9.452 7.491 25.669 1.00 93.69 384 ALA A N 1
ATOM 3056 C CA . ALA A 1 384 ? -8.018 7.447 25.950 1.00 93.69 384 ALA A CA 1
ATOM 3057 C C . ALA A 1 384 ? -7.721 7.617 27.444 1.00 93.69 384 ALA A C 1
ATOM 3059 O O . ALA A 1 384 ? -6.949 6.845 28.021 1.00 93.69 384 ALA A O 1
ATOM 3060 N N . GLN A 1 385 ? -8.377 8.588 28.094 1.00 92.06 385 GLN A N 1
ATOM 3061 C CA . GLN A 1 385 ? -8.294 8.788 29.539 1.00 92.06 385 GLN A CA 1
ATOM 3062 C C . GLN A 1 385 ? -8.648 7.503 30.283 1.00 92.06 385 GLN A C 1
ATOM 3064 O O . GLN A 1 385 ? -7.885 7.076 31.152 1.00 92.06 385 GLN A O 1
ATOM 3069 N N . LYS A 1 386 ? -9.760 6.860 29.904 1.00 89.19 386 LYS A N 1
ATOM 3070 C CA . LYS A 1 386 ? -10.154 5.565 30.449 1.00 89.19 386 LYS A CA 1
ATOM 3071 C C . LYS A 1 386 ? -9.095 4.523 30.131 1.00 89.19 386 LYS A C 1
ATOM 3073 O O . LYS A 1 386 ? -8.474 4.045 31.063 1.00 89.19 386 LYS A O 1
ATOM 3078 N N . ALA A 1 387 ? -8.773 4.229 28.879 1.00 92.81 387 ALA A N 1
ATOM 3079 C CA . ALA A 1 387 ? -7.807 3.193 28.499 1.00 92.81 387 ALA A CA 1
ATOM 3080 C C . ALA A 1 387 ? -6.449 3.282 29.237 1.00 92.81 387 ALA A C 1
ATOM 3082 O O . ALA A 1 387 ? -5.841 2.246 29.528 1.00 92.81 387 ALA A O 1
ATOM 3083 N N . LEU A 1 388 ? -6.013 4.489 29.625 1.00 93.62 388 LEU A N 1
ATOM 3084 C CA . LEU A 1 388 ? -4.734 4.738 30.289 1.00 93.62 388 LEU A CA 1
ATOM 3085 C C . LEU A 1 388 ? -4.728 4.753 31.829 1.00 93.62 388 LEU A C 1
ATOM 3087 O O . LEU A 1 388 ? -3.620 4.730 32.359 1.00 93.62 388 LEU A O 1
ATOM 3091 N N . GLU A 1 389 ? -5.858 4.777 32.564 1.00 90.06 389 GLU A N 1
ATOM 3092 C CA . GLU A 1 389 ? -5.806 5.052 34.033 1.00 90.06 389 GLU A CA 1
ATOM 3093 C C . GLU A 1 389 ? -4.829 4.141 34.806 1.00 90.06 389 GLU A C 1
ATOM 3095 O O . GLU A 1 389 ? -4.107 4.648 35.658 1.00 90.06 389 GLU A O 1
ATOM 3100 N N . ASP A 1 390 ? -4.729 2.849 34.471 1.00 87.88 390 ASP A N 1
ATOM 3101 C CA . ASP A 1 390 ? -3.833 1.904 35.168 1.00 87.88 390 ASP A CA 1
ATOM 3102 C C . ASP A 1 390 ? -2.413 1.835 34.586 1.00 87.88 390 ASP A C 1
ATOM 3104 O O . ASP A 1 390 ? -1.505 1.271 35.193 1.00 87.88 390 ASP A O 1
ATOM 3108 N N . TYR A 1 391 ? -2.214 2.365 33.380 1.00 92.12 391 TYR A N 1
ATOM 3109 C CA . TYR A 1 391 ? -0.941 2.284 32.657 1.00 92.12 391 TYR A CA 1
ATOM 3110 C C . TYR A 1 391 ? -0.133 3.572 32.779 1.00 92.12 391 TYR A C 1
ATOM 3112 O O . TYR A 1 391 ? 1.079 3.543 32.977 1.00 92.12 391 TYR A O 1
ATOM 3120 N N . ASN A 1 392 ? -0.815 4.713 32.700 1.00 94.62 392 ASN A N 1
ATOM 3121 C CA . ASN A 1 392 ? -0.238 6.029 32.912 1.00 94.62 392 ASN A CA 1
ATOM 3122 C C . ASN A 1 392 ? -1.243 6.937 33.654 1.00 94.62 392 ASN A C 1
ATOM 3124 O O . ASN A 1 392 ? -1.852 7.823 33.045 1.00 94.62 392 ASN A O 1
ATOM 3128 N N . PRO A 1 393 ? -1.409 6.752 34.982 1.00 93.44 393 PRO A N 1
ATOM 3129 C CA . PRO A 1 393 ? -2.404 7.480 35.775 1.00 93.44 393 PRO A CA 1
ATOM 3130 C C . PRO A 1 393 ? -2.239 9.003 35.722 1.00 93.44 393 PRO A C 1
ATOM 3132 O O . PRO A 1 393 ? -3.218 9.744 35.775 1.00 93.44 393 PRO A O 1
ATOM 3135 N N . LYS A 1 394 ? -0.995 9.488 35.599 1.00 94.25 394 LYS A N 1
ATOM 3136 C CA . LYS A 1 394 ? -0.694 10.925 35.503 1.00 94.25 394 LYS A CA 1
ATOM 3137 C C . LYS A 1 394 ? -1.210 11.516 34.194 1.00 94.25 394 LYS A C 1
ATOM 3139 O O . LYS A 1 394 ? -1.865 12.553 34.220 1.00 94.25 394 LYS A O 1
ATOM 3144 N N . MET A 1 395 ? -0.945 10.852 33.068 1.00 94.50 395 MET A N 1
ATOM 3145 C CA . MET A 1 395 ? -1.451 11.287 31.765 1.00 94.50 395 MET A CA 1
ATOM 3146 C C . MET A 1 395 ? -2.972 11.166 31.692 1.00 94.50 395 MET A C 1
ATOM 3148 O O . MET A 1 395 ? -3.626 12.105 31.257 1.00 94.50 395 MET A O 1
ATOM 3152 N N . ALA A 1 396 ? -3.546 10.067 32.190 1.00 92.31 396 ALA A N 1
ATOM 3153 C CA . ALA A 1 396 ? -4.996 9.918 32.286 1.00 92.31 396 ALA A CA 1
ATOM 3154 C C . ALA A 1 396 ? -5.623 11.064 33.099 1.00 92.31 396 ALA A C 1
ATOM 3156 O O . ALA A 1 396 ? -6.630 11.642 32.692 1.00 92.31 396 ALA A O 1
ATOM 3157 N N . LYS A 1 397 ? -4.996 11.461 34.213 1.00 90.44 397 LYS A N 1
ATOM 3158 C CA . LYS A 1 397 ? -5.445 12.617 34.993 1.00 90.44 397 LYS A CA 1
ATOM 3159 C C . LYS A 1 397 ? -5.330 13.931 34.213 1.00 90.44 397 LYS A C 1
ATOM 3161 O O . LYS A 1 397 ? -6.276 14.712 34.218 1.00 90.44 397 LYS A O 1
ATOM 3166 N N . SER A 1 398 ? -4.225 14.142 33.498 1.00 93.12 398 SER A N 1
ATOM 3167 C CA . SER A 1 398 ? -4.043 15.314 32.631 1.00 93.12 398 SER A CA 1
ATOM 3168 C C . SER A 1 398 ? -5.117 15.396 31.545 1.00 93.12 398 SER A C 1
ATOM 3170 O O . SER A 1 398 ? -5.713 16.453 31.366 1.00 93.12 398 SER A O 1
ATOM 3172 N N . LEU A 1 399 ? -5.407 14.280 30.867 1.00 92.62 399 LEU A N 1
ATOM 3173 C CA . LEU A 1 399 ? -6.469 14.187 29.863 1.00 92.62 399 LEU A CA 1
ATOM 3174 C C . LEU A 1 399 ? -7.826 14.541 30.470 1.00 92.62 399 LEU A C 1
ATOM 3176 O O . LEU A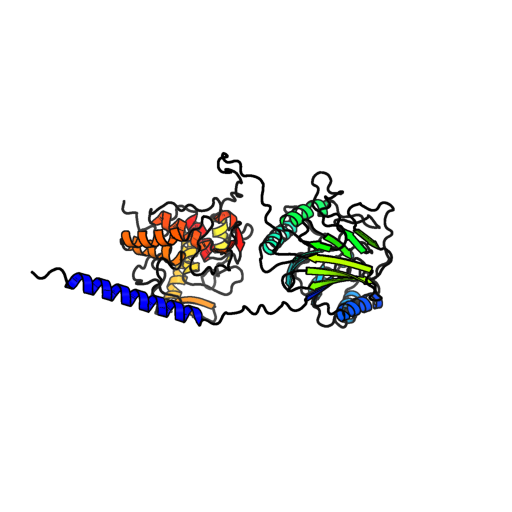 1 399 ? -8.558 15.357 29.917 1.00 92.62 399 LEU A O 1
ATOM 3180 N N . GLN A 1 400 ? -8.143 13.979 31.641 1.00 88.25 400 GLN A N 1
ATOM 3181 C CA . GLN A 1 400 ? -9.378 14.283 32.362 1.00 88.25 400 GLN A CA 1
ATOM 3182 C C . GLN A 1 400 ? -9.510 15.784 32.657 1.00 88.25 400 GLN A C 1
ATOM 3184 O O . GLN A 1 400 ? -10.558 16.380 32.400 1.00 88.25 400 GLN A O 1
ATOM 3189 N N . ASP A 1 401 ? -8.457 16.397 33.195 1.00 88.25 401 ASP A N 1
ATOM 3190 C CA . ASP A 1 401 ? -8.465 17.806 33.584 1.00 88.25 401 ASP A CA 1
ATOM 3191 C C . ASP A 1 401 ? -8.576 18.723 32.353 1.00 88.25 401 ASP A C 1
ATOM 3193 O O . ASP A 1 401 ? -9.364 19.676 32.368 1.00 88.25 401 ASP A O 1
ATOM 3197 N N . SER A 1 402 ? -7.878 18.397 31.258 1.00 90.81 402 SER A N 1
ATOM 3198 C CA . SER A 1 402 ? -8.009 19.091 29.972 1.00 90.81 402 SER A CA 1
ATOM 3199 C C . SER A 1 402 ? -9.417 18.969 29.398 1.00 90.81 402 SER A C 1
ATOM 3201 O O . SER A 1 402 ? -10.014 19.989 29.043 1.00 90.81 402 SER A O 1
ATOM 3203 N N . VAL A 1 403 ? -9.998 17.764 29.373 1.00 86.38 403 VAL A N 1
ATOM 3204 C CA . VAL A 1 403 ? -11.372 17.546 28.896 1.00 86.38 403 VAL A CA 1
ATOM 3205 C C . VAL A 1 403 ? -12.364 18.397 29.687 1.00 86.38 403 VAL A C 1
ATOM 3207 O O . VAL A 1 403 ? -13.185 19.097 29.091 1.00 86.38 403 VAL A O 1
ATOM 3210 N N . ILE A 1 404 ? -12.262 18.408 31.021 1.00 83.00 404 ILE A N 1
ATOM 3211 C CA . ILE A 1 404 ? -13.100 19.244 31.894 1.00 83.00 404 ILE A CA 1
ATOM 3212 C C . ILE A 1 404 ? -12.906 20.730 31.575 1.00 83.00 404 ILE A C 1
ATOM 3214 O O . ILE A 1 404 ? -13.881 21.478 31.496 1.00 83.00 404 ILE A O 1
ATOM 3218 N N . ASN A 1 405 ? -11.664 21.176 31.396 1.00 85.50 405 ASN A N 1
ATOM 3219 C CA . ASN A 1 405 ? -11.357 22.579 31.152 1.00 85.50 405 ASN A CA 1
ATOM 3220 C C . ASN A 1 405 ? -11.909 23.077 29.807 1.00 85.50 405 ASN A C 1
ATOM 3222 O O . ASN A 1 405 ? -12.568 24.116 29.767 1.00 85.50 405 ASN A O 1
ATOM 3226 N N . TYR A 1 406 ? -11.702 22.330 28.720 1.00 84.94 406 TYR A N 1
ATOM 3227 C CA . TYR A 1 406 ? -12.255 22.677 27.407 1.00 84.94 406 TYR A CA 1
ATOM 3228 C C . TYR A 1 406 ? -13.783 22.556 27.378 1.00 84.94 406 TYR A C 1
ATOM 3230 O O . TYR A 1 406 ? -14.440 23.395 26.765 1.00 84.94 406 TYR A O 1
ATOM 3238 N N . SER A 1 407 ? -14.363 21.603 28.116 1.00 78.25 407 SER A N 1
ATOM 3239 C CA . SER A 1 407 ? -15.823 21.459 28.220 1.00 78.25 407 SER A CA 1
ATOM 3240 C C . SER A 1 407 ? -16.506 22.669 28.869 1.00 78.25 407 SER A C 1
ATOM 3242 O O . SER A 1 407 ? -17.655 22.952 28.558 1.00 78.25 407 SER A O 1
ATOM 3244 N N . LYS A 1 408 ? -15.820 23.439 29.729 1.00 80.31 408 LYS A N 1
ATOM 3245 C CA . LYS A 1 408 ? -16.377 24.685 30.298 1.00 80.31 408 LYS A CA 1
ATOM 3246 C C . LYS A 1 408 ? -16.599 25.783 29.254 1.00 80.31 408 LYS A C 1
ATOM 3248 O O . LYS A 1 408 ? -17.342 26.722 29.523 1.00 80.31 408 LYS A O 1
ATOM 3253 N N . LYS A 1 409 ? -15.930 25.705 28.097 1.00 76.56 409 LYS A N 1
ATOM 3254 C CA . LYS A 1 409 ? -16.022 26.713 27.027 1.00 76.56 409 LYS A CA 1
ATOM 3255 C C . LYS A 1 409 ? -17.256 26.538 26.140 1.00 76.56 409 LYS A C 1
ATOM 3257 O O . LYS A 1 409 ? -17.567 27.435 25.364 1.00 76.56 409 LYS A O 1
ATOM 3262 N N . ILE A 1 410 ? -17.948 25.407 26.246 1.00 71.88 410 ILE A N 1
ATOM 3263 C CA . ILE A 1 410 ? -19.119 25.072 25.438 1.00 71.88 410 ILE A CA 1
ATOM 3264 C C . ILE A 1 410 ? -20.362 25.023 26.331 1.00 71.88 410 ILE A C 1
ATOM 3266 O O . ILE A 1 410 ? -20.346 24.454 27.417 1.00 71.88 410 ILE A O 1
ATOM 3270 N N . SER A 1 411 ? -21.454 25.640 25.876 1.00 57.94 411 SER A N 1
ATOM 3271 C CA . SER A 1 411 ? -22.764 25.612 26.548 1.00 57.94 411 SER A CA 1
ATOM 3272 C C . SER A 1 411 ? -23.567 24.339 26.242 1.00 57.94 411 SER A C 1
ATOM 3274 O O . SER A 1 411 ? -24.721 24.219 26.652 1.00 57.94 411 SER A O 1
ATOM 3276 N N . SER A 1 412 ? -22.981 23.396 25.501 1.00 55.22 412 SER A N 1
ATOM 3277 C CA . SER A 1 412 ? -23.609 22.144 25.091 1.00 55.22 412 SER A CA 1
ATOM 3278 C C . SER A 1 412 ? -23.522 21.084 26.190 1.00 55.22 412 SER A C 1
ATOM 3280 O O . SER A 1 412 ? -22.465 20.890 26.792 1.00 55.22 412 SER A O 1
ATOM 3282 N N . ASN A 1 413 ? -24.610 20.341 26.396 1.00 54.00 413 ASN A N 1
ATOM 3283 C CA . ASN A 1 413 ? -24.616 19.174 27.274 1.00 54.00 413 ASN A CA 1
ATOM 3284 C C . ASN A 1 413 ? -23.608 18.119 26.793 1.00 54.00 413 ASN A C 1
ATOM 3286 O O . ASN A 1 413 ? -23.520 17.825 25.603 1.00 54.00 413 ASN A O 1
ATOM 3290 N N . PHE A 1 414 ? -22.863 17.553 27.743 1.00 54.78 414 PHE A N 1
ATOM 3291 C CA . PHE A 1 414 ? -21.869 16.505 27.521 1.00 54.78 414 PHE A CA 1
ATOM 3292 C C . PHE A 1 414 ? -22.548 15.258 26.925 1.00 54.78 414 PHE A C 1
ATOM 3294 O O . PHE A 1 414 ? -23.425 14.692 27.581 1.00 54.78 414 PHE A O 1
ATOM 3301 N N . PRO A 1 415 ? -22.219 14.830 25.699 1.00 49.47 415 PRO A N 1
ATOM 3302 C CA . PRO A 1 415 ? -23.197 14.063 24.935 1.00 49.47 415 PRO A CA 1
ATOM 3303 C C . PRO A 1 415 ? -22.995 12.552 24.913 1.00 49.47 415 PRO A C 1
ATOM 3305 O O . PRO A 1 415 ? -23.913 11.830 24.545 1.00 49.47 415 PRO A O 1
ATOM 3308 N N . TYR A 1 416 ? -21.853 12.037 25.359 1.00 58.19 416 TYR A N 1
ATOM 3309 C CA . TYR A 1 416 ? -21.687 10.597 25.535 1.00 58.19 416 TYR A CA 1
ATOM 3310 C C . TYR A 1 416 ? -21.989 10.209 26.982 1.00 58.19 416 TYR A C 1
ATOM 3312 O O . TYR A 1 416 ? -21.119 9.741 27.710 1.00 58.19 416 TYR A O 1
ATOM 3320 N N . ALA A 1 417 ? -23.231 10.391 27.438 1.00 58.25 417 ALA A N 1
ATOM 3321 C CA . ALA A 1 417 ? -23.650 9.908 28.762 1.00 58.25 417 ALA A CA 1
ATOM 3322 C C . ALA A 1 417 ? -23.382 8.403 28.939 1.00 58.25 417 ALA A C 1
ATOM 3324 O O . ALA A 1 417 ? -23.042 7.948 30.029 1.00 58.25 417 ALA A O 1
ATOM 3325 N N . ALA A 1 418 ? -23.443 7.645 27.838 1.00 57.53 418 ALA A N 1
ATOM 3326 C CA . ALA A 1 418 ? -23.034 6.249 27.792 1.00 57.53 418 ALA A CA 1
ATOM 3327 C C . ALA A 1 418 ? -21.562 6.029 28.151 1.00 57.53 418 ALA A C 1
ATOM 3329 O O . ALA A 1 418 ? -21.267 4.989 28.698 1.00 57.53 418 ALA A O 1
ATOM 3330 N N . LEU A 1 419 ? -20.643 6.959 27.885 1.00 65.44 419 LEU A N 1
ATOM 3331 C CA . LEU A 1 419 ? -19.202 6.775 28.125 1.00 65.44 419 LEU A CA 1
ATOM 3332 C C . LEU A 1 419 ? -18.700 7.553 29.353 1.00 65.44 419 LEU A C 1
ATOM 3334 O O . LEU A 1 419 ? -17.499 7.648 29.594 1.00 65.44 419 LEU A O 1
ATOM 3338 N N . THR A 1 420 ? -19.611 8.186 30.102 1.00 63.09 420 THR A N 1
ATOM 3339 C CA . THR A 1 420 ? -19.270 9.217 31.091 1.00 63.09 420 THR A CA 1
ATOM 3340 C C . THR A 1 420 ? -20.138 9.105 32.339 1.00 63.09 420 THR A C 1
ATOM 3342 O O . THR A 1 420 ? -21.184 8.461 32.345 1.00 63.09 420 THR A O 1
ATOM 3345 N N . GLU A 1 421 ? -19.729 9.727 33.443 1.00 58.78 421 GLU A N 1
ATOM 3346 C CA . GLU A 1 421 ? -20.490 9.653 34.699 1.00 58.78 421 GLU A CA 1
ATOM 3347 C C . GLU A 1 421 ? -21.763 10.522 34.693 1.00 58.78 421 GLU A C 1
ATOM 3349 O O . GLU A 1 421 ? -22.614 10.372 35.568 1.00 58.78 421 GLU A O 1
ATOM 3354 N N . ASN A 1 422 ? -21.937 11.392 33.691 1.00 59.59 422 ASN A N 1
ATOM 3355 C CA . ASN A 1 422 ? -23.063 12.315 33.600 1.00 59.59 422 ASN A CA 1
ATOM 3356 C C . ASN A 1 422 ? -24.240 11.701 32.821 1.00 59.59 422 ASN A C 1
ATOM 3358 O O . ASN A 1 422 ? -24.249 11.699 31.593 1.00 59.59 422 ASN A O 1
ATOM 3362 N N . LEU A 1 423 ? -25.253 11.213 33.542 1.00 58.12 423 LEU A N 1
ATOM 3363 C CA . LEU A 1 423 ? -26.456 10.586 32.974 1.00 58.12 423 LEU A CA 1
ATOM 3364 C C . LEU A 1 423 ? -27.581 11.571 32.605 1.00 58.12 423 LEU A C 1
ATOM 3366 O O . LEU A 1 423 ? -28.685 11.142 32.288 1.00 58.12 423 LEU A O 1
ATOM 3370 N N . ASN A 1 424 ? -27.328 12.883 32.608 1.00 55.69 424 ASN A N 1
ATOM 3371 C CA . ASN A 1 424 ? -28.361 13.884 32.312 1.00 55.69 424 ASN A CA 1
ATOM 3372 C C . ASN A 1 424 ? -28.657 14.066 30.806 1.00 55.69 424 ASN A C 1
ATOM 3374 O O . ASN A 1 424 ? -29.404 14.976 30.441 1.00 55.69 424 ASN A O 1
ATOM 3378 N N . ALA A 1 425 ? -28.077 13.250 29.917 1.00 54.50 425 ALA A N 1
ATOM 3379 C CA . ALA A 1 425 ? -28.377 13.308 28.485 1.00 54.50 425 ALA A CA 1
ATOM 3380 C C . ALA A 1 425 ? -29.710 12.610 28.172 1.00 54.50 425 ALA A C 1
ATOM 3382 O O . ALA A 1 425 ? -30.009 11.559 28.724 1.00 54.50 425 ALA A O 1
ATOM 3383 N N . THR A 1 426 ? -30.515 13.185 27.278 1.00 49.75 426 THR A N 1
ATOM 3384 C CA . THR A 1 426 ? -31.901 12.743 27.035 1.00 49.75 426 THR A CA 1
ATOM 3385 C C . THR A 1 426 ? -32.152 12.151 25.643 1.00 49.75 426 THR A C 1
ATOM 3387 O O . THR A 1 426 ? -33.298 11.843 25.329 1.00 49.75 426 THR A O 1
ATOM 3390 N N . SER A 1 427 ? -31.127 11.982 24.796 1.00 57.00 427 SER A N 1
ATOM 3391 C CA . SER A 1 427 ? -31.291 11.452 23.425 1.00 57.00 427 SER A CA 1
ATOM 3392 C C . SER A 1 427 ? -29.954 11.162 22.726 1.00 57.00 427 SER A C 1
ATOM 3394 O O . SER A 1 427 ? -29.006 11.922 22.930 1.00 57.00 427 SER A O 1
ATOM 3396 N N . PHE A 1 428 ? -29.906 10.163 21.832 1.00 62.66 428 PHE A N 1
ATOM 3397 C CA . PHE A 1 428 ? -28.778 9.924 20.913 1.00 62.66 428 PHE A CA 1
ATOM 3398 C C . PHE A 1 428 ? -29.131 10.495 19.547 1.00 62.66 428 PHE A C 1
ATOM 3400 O O . PHE A 1 428 ? -29.688 9.829 18.674 1.00 62.66 428 PHE A O 1
ATOM 3407 N N . LYS A 1 429 ? -28.858 11.783 19.404 1.00 65.06 429 LYS A N 1
ATOM 3408 C CA . LYS A 1 429 ? -29.187 12.551 18.208 1.00 65.06 429 LYS A CA 1
ATOM 3409 C C . LYS A 1 429 ? -28.067 12.484 17.174 1.00 65.06 429 LYS A C 1
ATOM 3411 O O . LYS A 1 429 ? -26.919 12.223 17.516 1.00 65.06 429 LYS A O 1
ATOM 3416 N N . SER A 1 430 ? -28.378 12.786 15.916 1.00 62.00 430 SER A N 1
ATOM 3417 C CA . SER A 1 430 ? -27.329 13.057 14.926 1.00 62.00 430 SER A CA 1
ATOM 3418 C C . SER A 1 430 ? -26.428 14.217 15.370 1.00 62.00 430 SER A C 1
ATOM 3420 O O . SER A 1 430 ? -26.894 15.191 15.969 1.00 62.00 430 SER A O 1
ATOM 3422 N N . VAL A 1 431 ? -25.149 14.118 15.027 1.00 66.12 431 VAL A N 1
ATOM 3423 C CA . VAL A 1 431 ? -24.084 14.992 15.524 1.00 66.12 431 VAL A CA 1
ATOM 3424 C C . VAL A 1 431 ? -23.758 16.106 14.540 1.00 66.12 431 VAL A C 1
ATOM 3426 O O . VAL A 1 431 ? -23.741 15.891 13.330 1.00 66.12 431 VAL A O 1
ATOM 3429 N N . LYS A 1 432 ? -23.416 17.284 15.061 1.00 70.44 432 LYS A N 1
ATOM 3430 C CA . LYS A 1 432 ? -22.732 18.348 14.329 1.00 70.44 432 LYS A CA 1
ATOM 3431 C C . LYS A 1 432 ? -21.367 18.630 14.953 1.00 70.44 432 LYS A C 1
ATOM 3433 O O . LYS A 1 432 ? -21.259 18.779 16.160 1.00 70.44 432 LYS A O 1
ATOM 3438 N N . GLU A 1 433 ? -20.328 18.766 14.144 1.00 77.81 433 GLU A N 1
ATOM 3439 C CA . GLU A 1 433 ? -19.016 19.218 14.620 1.00 77.81 433 GLU A CA 1
ATOM 3440 C C . GLU A 1 433 ? -19.069 20.692 15.062 1.00 77.81 433 GLU A C 1
ATOM 3442 O O . GLU A 1 433 ? -19.579 21.552 14.336 1.00 77.81 433 GLU A O 1
ATOM 3447 N N . ILE A 1 434 ? -18.533 20.988 16.250 1.00 78.31 434 ILE A N 1
ATOM 3448 C CA . ILE A 1 434 ? -18.352 22.346 16.768 1.00 78.31 434 ILE A CA 1
ATOM 3449 C C . ILE A 1 434 ? -16.868 22.603 17.088 1.00 78.31 434 ILE A C 1
ATOM 3451 O O . ILE A 1 434 ? -16.263 21.843 17.850 1.00 78.31 434 ILE A O 1
ATOM 3455 N N . PRO A 1 435 ? -16.251 23.664 16.530 1.00 81.06 435 PRO A N 1
ATOM 3456 C CA . PRO A 1 435 ? -14.904 24.058 16.919 1.00 81.06 435 PRO A CA 1
ATOM 3457 C C . PRO A 1 435 ? -14.939 24.700 18.312 1.00 81.06 435 PRO A C 1
ATOM 3459 O O . PRO A 1 435 ? -15.684 25.649 18.551 1.00 81.06 435 PRO A O 1
ATOM 3462 N N . ILE A 1 436 ? -14.124 24.187 19.232 1.00 79.69 436 ILE A N 1
ATOM 3463 C CA . ILE A 1 436 ? -13.938 24.748 20.582 1.00 79.69 436 ILE A CA 1
ATOM 3464 C C . ILE A 1 436 ? -12.809 25.779 20.568 1.00 79.69 436 ILE A C 1
ATOM 3466 O O . ILE A 1 436 ? -12.869 26.800 21.253 1.00 79.69 436 ILE A O 1
ATOM 3470 N N . ASP A 1 437 ? -11.772 25.490 19.787 1.00 79.00 437 ASP A N 1
ATOM 3471 C CA . ASP A 1 437 ? -10.632 26.360 19.533 1.00 79.00 437 ASP A CA 1
ATOM 3472 C C . ASP A 1 437 ? -10.144 26.055 18.113 1.00 79.00 437 ASP A C 1
ATOM 3474 O O . ASP A 1 437 ? -9.543 25.010 17.867 1.00 79.00 437 ASP A O 1
ATOM 3478 N N . SER A 1 438 ? -10.502 26.909 17.153 1.00 72.69 438 SER A N 1
ATOM 3479 C CA . SER A 1 438 ? -10.219 26.687 15.730 1.00 72.69 438 SER A CA 1
ATOM 3480 C C . SER A 1 438 ? -8.741 26.857 15.387 1.00 72.69 438 SER A C 1
ATOM 3482 O O . SER A 1 438 ? -8.257 26.196 14.472 1.00 72.69 438 SER A O 1
ATOM 3484 N N . GLU A 1 439 ? -8.018 27.697 16.132 1.00 77.50 439 GLU A N 1
ATOM 3485 C CA . GLU A 1 439 ? -6.570 27.867 15.978 1.00 77.50 439 GLU A CA 1
ATOM 3486 C C . GLU A 1 439 ? -5.830 26.615 16.450 1.00 77.50 439 GLU A C 1
ATOM 3488 O O . GLU A 1 439 ? -4.922 26.135 15.772 1.00 77.50 439 GLU A O 1
ATOM 3493 N N . LYS A 1 440 ? -6.279 26.034 17.567 1.00 76.00 440 LYS A N 1
ATOM 3494 C CA . LYS A 1 440 ? -5.733 24.784 18.117 1.00 76.00 440 LYS A CA 1
ATOM 3495 C C . LYS A 1 440 ? -6.388 23.521 17.558 1.00 76.00 440 LYS A C 1
ATOM 3497 O O . LYS A 1 440 ? -6.016 22.424 17.963 1.00 76.00 440 LYS A O 1
ATOM 3502 N N . LYS A 1 441 ? -7.357 23.668 16.645 1.00 86.75 441 LYS A N 1
ATOM 3503 C CA . LYS A 1 441 ? -8.080 22.576 15.968 1.00 86.75 441 LYS A CA 1
ATOM 3504 C C . LYS A 1 441 ? -8.682 21.549 16.942 1.00 86.75 441 LYS A C 1
ATOM 3506 O O . LYS A 1 441 ? -8.611 20.334 16.739 1.00 86.75 441 LYS A O 1
ATOM 3511 N N . ILE A 1 442 ? -9.291 22.062 18.009 1.00 85.19 442 ILE A N 1
ATOM 3512 C CA . ILE A 1 442 ? -9.994 21.269 19.022 1.00 85.19 442 ILE A CA 1
ATOM 3513 C C . ILE A 1 442 ? -11.481 21.256 18.684 1.00 85.19 442 ILE A C 1
ATOM 3515 O O . ILE A 1 442 ? -12.102 22.317 18.563 1.00 85.19 442 ILE A O 1
ATOM 3519 N N . PHE A 1 443 ? -12.055 20.059 18.582 1.00 85.00 443 PHE A N 1
ATOM 3520 C CA . PHE A 1 443 ? -13.431 19.856 18.143 1.00 85.00 443 PHE A CA 1
ATOM 3521 C C . PHE A 1 443 ? -14.238 19.033 19.145 1.00 85.00 443 PHE A C 1
ATOM 3523 O O . PHE A 1 443 ? -13.725 18.157 19.846 1.00 85.00 443 PHE A O 1
ATOM 3530 N N . ALA A 1 444 ? -15.534 19.318 19.190 1.00 80.25 444 ALA A N 1
ATOM 3531 C CA . ALA A 1 444 ? -16.524 18.554 19.929 1.00 80.25 444 ALA A CA 1
ATOM 3532 C C . ALA A 1 444 ? -17.734 18.242 19.036 1.00 80.25 444 ALA A C 1
ATOM 3534 O O . ALA A 1 444 ? -17.941 18.843 17.984 1.00 80.25 444 ALA A O 1
ATOM 3535 N N . SER A 1 445 ? -18.526 17.271 19.465 1.00 73.81 445 SER A N 1
ATOM 3536 C CA . SER A 1 445 ? -19.658 16.701 18.733 1.00 73.81 445 SER A CA 1
ATOM 3537 C C . SER A 1 445 ? -20.984 17.213 19.313 1.00 73.81 445 SER A C 1
ATOM 3539 O O . SER A 1 445 ? -21.427 16.691 20.317 1.00 73.81 445 SER A O 1
ATOM 3541 N N . ASP A 1 446 ? -21.642 18.229 18.764 1.00 67.81 446 ASP A N 1
ATOM 3542 C CA . ASP A 1 446 ? -22.911 18.764 19.287 1.00 67.81 446 ASP A CA 1
ATOM 3543 C C . ASP A 1 446 ? -24.135 17.946 18.836 1.00 67.81 446 ASP A C 1
ATOM 3545 O O . ASP A 1 446 ? -24.372 17.750 17.645 1.00 67.81 446 ASP A O 1
ATOM 3549 N N . TYR A 1 447 ? -24.952 17.514 19.795 1.00 63.06 447 TYR A N 1
ATOM 3550 C CA . TYR A 1 447 ? -26.125 16.659 19.590 1.00 63.06 447 TYR A CA 1
ATOM 3551 C C . TYR A 1 447 ? -27.441 17.438 19.683 1.00 63.06 447 TYR A C 1
ATOM 3553 O O . TYR A 1 447 ? -28.511 16.868 19.491 1.00 63.06 447 TYR A O 1
ATOM 3561 N N . ASN A 1 448 ? -27.422 18.744 19.967 1.00 59.56 448 ASN A N 1
ATOM 3562 C CA . ASN A 1 448 ? -28.650 19.515 20.195 1.00 59.56 448 ASN A CA 1
ATOM 3563 C C . ASN A 1 448 ? -29.541 19.653 18.947 1.00 59.56 448 ASN A C 1
ATOM 3565 O O . ASN A 1 448 ? -30.720 19.985 19.076 1.00 59.56 448 ASN A O 1
ATOM 3569 N N . TYR A 1 449 ? -29.005 19.359 17.761 1.00 54.81 449 TYR A N 1
ATOM 3570 C CA . TYR A 1 449 ? -29.637 19.638 16.469 1.00 54.81 449 TYR A CA 1
ATOM 3571 C C . TYR A 1 449 ? -30.197 18.408 15.742 1.00 54.81 449 TYR A C 1
ATOM 3573 O O . TYR A 1 449 ? -30.808 18.566 14.688 1.00 54.81 449 TYR A O 1
ATOM 3581 N N . GLY A 1 450 ? -29.989 17.199 16.269 1.00 59.12 450 GLY A N 1
ATOM 3582 C CA . GLY A 1 450 ? -30.352 15.969 15.569 1.00 59.12 450 GLY A CA 1
ATOM 3583 C C . GLY A 1 450 ? -31.707 15.365 15.936 1.00 59.12 450 GLY A C 1
ATOM 3584 O O . GLY A 1 450 ? -32.308 15.682 16.965 1.00 59.12 450 GLY A O 1
ATOM 3585 N N . ILE A 1 451 ? -32.167 14.455 15.078 1.00 66.75 451 ILE A N 1
ATOM 3586 C CA . ILE A 1 451 ? -33.285 13.540 15.351 1.00 66.75 451 ILE A CA 1
ATOM 3587 C C . ILE A 1 451 ? -32.741 12.395 16.213 1.00 66.75 451 ILE A C 1
ATOM 3589 O O . ILE A 1 451 ? -31.609 11.966 15.991 1.00 66.75 451 ILE A O 1
ATOM 3593 N N . ASP A 1 452 ? -33.506 11.933 17.207 1.00 73.31 452 ASP A N 1
ATOM 3594 C CA . ASP A 1 452 ? -33.120 10.754 17.993 1.00 73.31 452 ASP A CA 1
ATOM 3595 C C . ASP A 1 452 ? -33.074 9.523 17.078 1.00 73.31 452 ASP A C 1
ATOM 3597 O O . ASP A 1 452 ? -34.056 9.206 16.406 1.00 73.31 452 ASP A O 1
ATOM 3601 N N . LEU A 1 453 ? -31.914 8.875 17.015 1.00 77.06 453 LEU A N 1
ATOM 3602 C CA . LEU A 1 453 ? -31.644 7.780 16.085 1.00 77.06 453 LEU A CA 1
ATOM 3603 C C . LEU A 1 453 ? -32.212 6.467 16.618 1.00 77.06 453 LEU A C 1
ATOM 3605 O O . LEU A 1 453 ? -32.113 6.187 17.813 1.00 77.06 453 LEU A O 1
ATOM 3609 N N . SER A 1 454 ? -32.800 5.637 15.761 1.00 81.38 454 SER A N 1
ATOM 3610 C CA . SER A 1 454 ? -33.352 4.353 16.206 1.00 81.38 454 SER A CA 1
ATOM 3611 C C . SER A 1 454 ? -32.245 3.323 16.465 1.00 81.38 454 SER A C 1
ATOM 3613 O O . SER A 1 454 ? -31.194 3.340 15.825 1.00 81.38 454 SER A O 1
ATOM 3615 N N . CYS A 1 455 ? -32.493 2.380 17.380 1.00 84.75 455 CYS A N 1
ATOM 3616 C CA . CYS A 1 455 ? -31.555 1.293 17.687 1.00 84.75 455 CYS A CA 1
ATOM 3617 C C . CYS A 1 455 ? -31.344 0.315 16.519 1.00 84.75 455 CYS A C 1
ATOM 3619 O O . CYS A 1 455 ? -30.394 -0.453 16.548 1.00 84.75 455 CYS A O 1
ATOM 3621 N N . ASN A 1 456 ? -32.201 0.346 15.494 1.00 83.31 456 ASN A N 1
ATOM 3622 C CA . ASN A 1 456 ? -32.105 -0.526 14.323 1.00 83.31 456 ASN A CA 1
ATOM 3623 C C . ASN A 1 456 ? -31.449 0.136 13.094 1.00 83.31 456 ASN A C 1
ATOM 3625 O O . ASN A 1 456 ? -31.467 -0.443 12.011 1.00 83.31 456 ASN A O 1
ATOM 3629 N N . GLU A 1 457 ? -30.901 1.348 13.229 1.00 81.50 457 GLU A N 1
ATOM 3630 C CA . GLU A 1 457 ? -30.270 2.049 12.103 1.00 81.50 457 GLU A CA 1
ATOM 3631 C C . GLU A 1 457 ? -28.751 1.885 12.068 1.00 81.50 457 GLU A C 1
ATOM 3633 O O . GLU A 1 457 ? -28.201 1.676 10.990 1.00 81.50 457 GLU A O 1
ATOM 3638 N N . TYR A 1 458 ? -28.089 1.981 13.223 1.00 86.94 458 TYR A N 1
ATOM 3639 C CA . TYR A 1 458 ? -26.630 1.955 13.337 1.00 86.94 458 TYR A CA 1
ATOM 3640 C C . TYR A 1 458 ? -26.206 1.137 14.556 1.00 86.94 458 TYR A C 1
ATOM 3642 O O . TYR A 1 458 ? -26.754 1.323 15.647 1.00 86.94 458 TYR A O 1
ATOM 3650 N N . ALA A 1 459 ? -25.240 0.235 14.390 1.00 89.69 459 ALA A N 1
ATOM 3651 C CA . ALA A 1 459 ? -24.873 -0.710 15.440 1.00 89.69 459 ALA A CA 1
ATOM 3652 C C . ALA A 1 459 ? -24.179 -0.019 16.627 1.00 89.69 459 ALA A C 1
ATOM 3654 O O . ALA A 1 459 ? -24.444 -0.353 17.781 1.00 89.69 459 ALA A O 1
ATOM 3655 N N . ASP A 1 460 ? -23.347 0.995 16.376 1.00 88.06 460 ASP A N 1
ATOM 3656 C CA . ASP A 1 460 ? -22.764 1.830 17.434 1.00 88.06 460 ASP A CA 1
ATOM 3657 C C . ASP A 1 460 ? -23.842 2.535 18.266 1.00 88.06 460 ASP A C 1
ATOM 3659 O O . ASP A 1 460 ? -23.813 2.456 19.495 1.00 88.06 460 ASP A O 1
ATOM 3663 N N . ILE A 1 461 ? -24.839 3.146 17.620 1.00 87.31 461 ILE A N 1
ATOM 3664 C CA . ILE A 1 461 ? -25.988 3.763 18.294 1.00 87.31 461 ILE A CA 1
ATOM 3665 C C . ILE A 1 461 ? -26.757 2.730 19.115 1.00 87.31 461 ILE A C 1
ATOM 3667 O O . ILE A 1 461 ? -27.113 3.015 20.260 1.00 87.31 461 ILE A O 1
ATOM 3671 N N . ALA A 1 462 ? -26.985 1.533 18.575 1.00 90.38 462 ALA A N 1
ATOM 3672 C CA . ALA A 1 462 ? -27.679 0.451 19.264 1.00 90.38 462 ALA A CA 1
ATOM 3673 C C . ALA A 1 462 ? -26.975 0.067 20.578 1.00 90.38 462 ALA A C 1
ATOM 3675 O O . ALA A 1 462 ? -27.598 0.057 21.645 1.00 90.38 462 ALA A O 1
ATOM 3676 N N . PHE A 1 463 ? -25.661 -0.178 20.529 1.00 92.44 463 PHE A N 1
ATOM 3677 C CA . PHE A 1 463 ? -24.882 -0.572 21.706 1.00 92.44 463 PHE A CA 1
ATOM 3678 C C . PHE A 1 463 ? -24.690 0.572 22.701 1.00 92.44 463 PHE A C 1
ATOM 3680 O O . PHE A 1 463 ? -24.798 0.359 23.910 1.00 92.44 463 PHE A O 1
ATOM 3687 N N . LEU A 1 464 ? -24.474 1.799 22.225 1.00 88.00 464 LEU A N 1
ATOM 3688 C CA . LEU A 1 464 ? -24.379 2.971 23.092 1.00 88.00 464 LEU A CA 1
ATOM 3689 C C . LEU A 1 464 ? -25.712 3.264 23.803 1.00 88.00 464 LEU A C 1
ATOM 3691 O O . LEU A 1 464 ? -25.711 3.532 25.009 1.00 88.00 464 LEU A O 1
ATOM 3695 N N . LYS A 1 465 ? -26.852 3.147 23.103 1.00 86.50 465 LYS A N 1
ATOM 3696 C CA . LYS A 1 465 ? -28.194 3.239 23.705 1.00 86.50 465 LYS A CA 1
ATOM 3697 C C . LYS A 1 465 ? -28.429 2.134 24.723 1.00 86.50 465 LYS A C 1
ATOM 3699 O O . LYS A 1 465 ? -28.920 2.424 25.812 1.00 86.50 465 LYS A O 1
ATOM 3704 N N . ALA A 1 466 ? -28.046 0.897 24.409 1.00 89.75 466 ALA A N 1
ATOM 3705 C CA . ALA A 1 466 ? -28.170 -0.226 25.332 1.00 89.75 466 ALA A CA 1
ATOM 3706 C C . ALA A 1 466 ? -27.404 0.025 26.639 1.00 89.75 466 ALA A C 1
ATOM 3708 O O . ALA A 1 466 ? -27.983 -0.090 27.718 1.00 89.75 466 ALA A O 1
ATOM 3709 N N . LEU A 1 467 ? -26.136 0.445 26.551 1.00 87.69 467 LEU A N 1
ATOM 3710 C CA . LEU A 1 467 ? -25.310 0.798 27.710 1.00 87.69 467 LEU A CA 1
ATOM 3711 C C . LEU A 1 467 ? -25.939 1.916 28.550 1.00 87.69 467 LEU A C 1
ATOM 3713 O O . LEU A 1 467 ? -26.009 1.826 29.776 1.00 87.69 467 LEU A O 1
ATOM 3717 N N . PHE A 1 468 ? -26.425 2.966 27.893 1.00 84.44 468 PHE A N 1
ATOM 3718 C CA . PHE A 1 468 ? -27.052 4.097 28.568 1.00 84.44 468 PHE A CA 1
ATOM 3719 C C . PHE A 1 468 ? -28.352 3.711 29.285 1.00 84.44 468 PHE A C 1
ATOM 3721 O O . PHE A 1 468 ? -28.502 3.974 30.478 1.00 84.44 468 PHE A O 1
ATOM 3728 N N . LEU A 1 469 ? -29.274 3.044 28.588 1.00 85.50 469 LEU A N 1
ATOM 3729 C CA . LEU A 1 469 ? -30.554 2.600 29.146 1.00 85.50 469 LEU A CA 1
ATOM 3730 C C . LEU A 1 469 ? -30.358 1.597 30.285 1.00 85.50 469 LEU A C 1
ATOM 3732 O O . LEU A 1 469 ? -31.067 1.661 31.289 1.00 85.50 469 LEU A O 1
ATOM 3736 N N . TYR A 1 470 ? -29.361 0.719 30.167 1.00 87.31 470 TYR A N 1
ATOM 3737 C CA . TYR A 1 470 ? -28.990 -0.214 31.224 1.00 87.31 470 TYR A CA 1
ATOM 3738 C C . TYR A 1 470 ? -28.565 0.528 32.495 1.00 87.31 470 TYR A C 1
ATOM 3740 O O . TYR A 1 470 ? -29.045 0.215 33.583 1.00 87.31 470 TYR A O 1
ATOM 3748 N N . ARG A 1 471 ? -27.749 1.581 32.362 1.00 83.38 471 ARG A N 1
ATOM 3749 C CA . ARG A 1 471 ? -27.335 2.427 33.493 1.00 83.38 471 ARG A CA 1
ATOM 3750 C C . ARG A 1 471 ? -28.471 3.233 34.116 1.00 83.38 471 ARG A C 1
ATOM 3752 O O . ARG A 1 471 ? -28.400 3.545 35.300 1.00 83.38 471 ARG A O 1
ATOM 3759 N N . LEU A 1 472 ? -29.518 3.538 33.352 1.00 82.62 472 LEU A N 1
ATOM 3760 C CA . LEU A 1 472 ? -30.758 4.119 33.876 1.00 82.62 472 LEU A CA 1
ATOM 3761 C C . LEU A 1 472 ? -31.682 3.083 34.545 1.00 82.62 472 LEU A C 1
ATOM 3763 O O . LEU A 1 472 ? -32.722 3.456 35.084 1.00 82.62 472 LEU A O 1
ATOM 3767 N N . GLY A 1 473 ? -31.339 1.791 34.506 1.00 83.38 473 GLY A N 1
ATOM 3768 C CA . GLY A 1 473 ? -32.178 0.703 35.012 1.00 83.38 473 GLY A CA 1
ATOM 3769 C C . GLY A 1 473 ? -33.323 0.307 34.073 1.00 83.38 473 GLY A C 1
ATOM 3770 O O . GLY A 1 473 ? -34.168 -0.507 34.444 1.00 83.38 473 GLY A O 1
ATOM 3771 N N . ASN A 1 474 ? -33.364 0.833 32.845 1.00 88.69 474 ASN A N 1
ATOM 3772 C CA . ASN A 1 474 ? -34.356 0.464 31.836 1.00 88.69 474 ASN A CA 1
ATOM 3773 C C . ASN A 1 474 ? -33.910 -0.794 31.074 1.00 88.69 474 ASN A C 1
ATOM 3775 O O . ASN A 1 474 ? -33.558 -0.763 29.895 1.00 88.69 474 ASN A O 1
ATOM 3779 N N . ILE A 1 475 ? -33.899 -1.921 31.788 1.00 90.44 475 ILE A N 1
ATOM 3780 C CA . ILE A 1 475 ? -33.331 -3.195 31.323 1.00 90.44 475 ILE A CA 1
ATOM 3781 C C . ILE A 1 475 ? -34.028 -3.718 30.061 1.00 90.44 475 ILE A C 1
ATOM 3783 O O . ILE A 1 475 ? -33.364 -4.245 29.170 1.00 90.44 475 ILE A O 1
ATOM 3787 N N . SER A 1 476 ? -35.353 -3.570 29.962 1.00 89.44 476 SER A N 1
ATOM 3788 C CA . SER A 1 476 ? -36.118 -4.083 28.818 1.00 89.44 476 SER A CA 1
ATOM 3789 C C . SER A 1 476 ? -35.768 -3.348 27.527 1.00 89.44 476 SER A C 1
ATOM 3791 O O . SER A 1 476 ? -35.528 -3.985 26.503 1.00 89.44 476 SER A O 1
ATOM 3793 N N . GLU A 1 477 ? -35.722 -2.017 27.566 1.00 88.50 477 GLU A N 1
ATOM 3794 C CA . GLU A 1 477 ? -35.388 -1.212 26.390 1.00 88.50 477 GLU A CA 1
ATOM 3795 C C . GLU A 1 477 ? -33.899 -1.322 26.049 1.00 88.50 477 GLU A C 1
ATOM 3797 O O . GLU A 1 477 ? -33.540 -1.450 24.880 1.00 88.50 477 GLU A O 1
ATOM 3802 N N . ALA A 1 478 ? -33.038 -1.397 27.069 1.00 89.25 478 ALA A N 1
ATOM 3803 C CA . ALA A 1 478 ? -31.618 -1.671 26.890 1.00 89.25 478 ALA A CA 1
ATOM 3804 C C . ALA A 1 478 ? -31.382 -2.996 26.151 1.00 89.25 478 ALA A C 1
ATOM 3806 O O . ALA A 1 478 ? -30.588 -3.052 25.212 1.00 89.25 478 ALA A O 1
ATOM 3807 N N . ARG A 1 479 ? -32.096 -4.060 26.543 1.00 91.44 479 ARG A N 1
ATOM 3808 C CA . ARG A 1 479 ? -32.002 -5.369 25.889 1.00 91.44 479 ARG A CA 1
ATOM 3809 C C . ARG A 1 479 ? -32.549 -5.340 24.469 1.00 91.44 479 ARG A C 1
ATOM 3811 O O . ARG A 1 479 ? -31.983 -6.000 23.605 1.00 91.44 479 ARG A O 1
ATOM 3818 N N . ASN A 1 480 ? -33.603 -4.565 24.220 1.00 90.38 480 ASN A N 1
ATOM 3819 C CA . ASN A 1 480 ? -34.118 -4.378 22.870 1.00 90.38 480 ASN A CA 1
ATOM 3820 C C . ASN A 1 480 ? -33.050 -3.757 21.958 1.00 90.38 480 ASN A C 1
ATOM 3822 O O . ASN A 1 480 ? -32.707 -4.341 20.938 1.00 90.38 480 ASN A O 1
ATOM 3826 N N . CYS A 1 481 ? -32.443 -2.643 22.373 1.00 90.25 481 CYS A N 1
ATOM 3827 C CA . CYS A 1 481 ? -31.384 -1.999 21.594 1.00 90.25 481 CYS A CA 1
ATOM 3828 C C . CYS A 1 481 ? -30.145 -2.885 21.417 1.00 90.25 481 CYS A C 1
ATOM 3830 O O . CYS A 1 481 ? -29.579 -2.924 20.330 1.00 90.25 481 CYS A O 1
ATOM 3832 N N . TYR A 1 482 ? -29.759 -3.647 22.445 1.00 93.81 482 TYR A N 1
ATOM 3833 C CA . TYR A 1 482 ? -28.677 -4.625 22.326 1.00 93.81 482 TYR A CA 1
ATOM 3834 C C . TYR A 1 482 ? -28.982 -5.682 21.251 1.00 93.81 482 TYR A C 1
ATOM 3836 O O . TYR A 1 482 ? -28.136 -5.951 20.403 1.00 93.81 482 TYR A O 1
ATOM 3844 N N . ASN A 1 483 ? -30.194 -6.247 21.252 1.00 89.88 483 ASN A N 1
ATOM 3845 C CA . ASN A 1 483 ? -30.597 -7.270 20.286 1.00 89.88 483 ASN A CA 1
ATOM 3846 C C . ASN A 1 483 ? -30.681 -6.729 18.852 1.00 89.88 483 ASN A C 1
ATOM 3848 O O . ASN A 1 483 ? -30.261 -7.425 17.932 1.00 89.88 483 ASN A O 1
ATOM 3852 N N . GLU A 1 484 ? -31.180 -5.504 18.664 1.00 90.69 484 GLU A N 1
ATOM 3853 C CA . GLU A 1 484 ? -31.189 -4.833 17.354 1.00 90.69 484 GLU A CA 1
ATOM 3854 C C . GLU A 1 484 ? -29.762 -4.657 16.815 1.00 90.69 484 GLU A C 1
ATOM 3856 O O . GLU A 1 484 ? -29.499 -4.973 15.658 1.00 90.69 484 GLU A O 1
ATOM 3861 N N . GLY A 1 485 ? -28.812 -4.248 17.666 1.00 90.50 485 GLY A N 1
ATOM 3862 C CA . GLY A 1 485 ? -27.399 -4.168 17.292 1.00 90.50 485 GLY A CA 1
ATOM 3863 C C . GLY A 1 485 ? -26.816 -5.531 16.908 1.00 90.50 485 GLY A C 1
ATOM 3864 O O . GLY A 1 485 ? -26.187 -5.659 15.862 1.00 90.50 485 GLY A O 1
ATOM 3865 N N . VAL A 1 486 ? -27.065 -6.576 17.707 1.00 89.00 486 VAL A N 1
ATOM 3866 C CA . VAL A 1 486 ? -26.612 -7.950 17.404 1.00 89.00 486 VAL A CA 1
ATOM 3867 C C . VAL A 1 486 ? -27.185 -8.464 16.083 1.00 89.00 486 VAL A C 1
ATOM 3869 O O . VAL A 1 486 ? -26.474 -9.141 15.346 1.00 89.00 486 VAL A O 1
ATOM 3872 N N . ALA A 1 487 ? -28.433 -8.128 15.750 1.00 83.69 487 ALA A N 1
ATOM 3873 C CA . ALA A 1 487 ? -29.069 -8.546 14.501 1.00 83.69 487 ALA A CA 1
ATOM 3874 C C . ALA A 1 487 ? -28.385 -7.973 13.244 1.00 83.69 487 ALA A C 1
ATOM 3876 O O . ALA A 1 487 ? -28.561 -8.520 12.157 1.00 83.69 487 ALA A O 1
ATOM 3877 N N . MET A 1 488 ? -27.589 -6.909 13.389 1.00 88.81 488 MET A N 1
ATOM 3878 C CA . MET A 1 488 ? -26.781 -6.341 12.306 1.00 88.81 488 MET A CA 1
ATOM 3879 C C . MET A 1 488 ? -25.459 -7.093 12.092 1.00 88.81 488 MET A C 1
ATOM 3881 O O . MET A 1 488 ? -24.763 -6.819 11.119 1.00 88.81 488 MET A O 1
ATOM 3885 N N . PHE A 1 489 ? -25.070 -8.012 12.982 1.00 85.44 489 PHE A N 1
ATOM 3886 C CA . PHE A 1 489 ? -23.825 -8.767 12.856 1.00 85.44 489 PHE A CA 1
ATOM 3887 C C . PHE A 1 489 ? -23.989 -9.948 11.896 1.00 85.44 489 PHE A C 1
ATOM 3889 O O . PHE A 1 489 ? -24.838 -10.814 12.104 1.00 85.44 489 PHE A O 1
ATOM 3896 N N . ASP A 1 490 ? -23.144 -10.026 10.872 1.00 77.12 490 ASP A N 1
ATOM 3897 C CA . ASP A 1 490 ? -23.246 -11.055 9.829 1.00 77.12 490 ASP A CA 1
ATOM 3898 C C . ASP A 1 490 ? -22.301 -12.254 10.021 1.00 77.12 490 ASP A C 1
ATOM 3900 O O . ASP A 1 490 ? -22.213 -13.126 9.158 1.00 77.12 490 ASP A O 1
ATOM 3904 N N . GLY A 1 491 ? -21.602 -12.312 11.157 1.00 75.75 491 GLY A N 1
ATOM 3905 C CA . GLY A 1 491 ? -20.568 -13.311 11.439 1.00 75.75 491 GLY A CA 1
ATOM 3906 C C . GLY A 1 491 ? -19.143 -12.774 11.299 1.00 75.75 491 GLY A C 1
ATOM 3907 O O . GLY A 1 491 ? -18.221 -13.390 11.832 1.00 75.75 491 GLY A O 1
ATOM 3908 N N . ILE A 1 492 ? -18.966 -11.623 10.645 1.00 75.31 492 ILE A N 1
ATOM 3909 C CA . ILE A 1 492 ? -17.664 -10.986 10.424 1.00 75.31 492 ILE A CA 1
ATOM 3910 C C . ILE A 1 492 ? -17.637 -9.608 11.089 1.00 75.31 492 ILE A C 1
ATOM 3912 O O . ILE A 1 492 ? -16.761 -9.348 11.913 1.00 75.31 492 ILE A O 1
ATOM 3916 N N . GLY A 1 493 ? -18.635 -8.769 10.801 1.00 84.81 493 GLY A N 1
ATOM 3917 C CA . GLY A 1 493 ? -18.782 -7.417 11.341 1.00 84.81 493 GLY A CA 1
ATOM 3918 C C . GLY A 1 493 ? -20.231 -6.922 11.285 1.00 84.81 493 GLY A C 1
ATOM 3919 O O . GLY A 1 493 ? -21.153 -7.683 10.996 1.00 84.81 493 GLY A O 1
ATOM 3920 N N . PHE A 1 494 ? -20.462 -5.646 11.605 1.00 88.75 494 PHE A N 1
ATOM 3921 C CA . PHE A 1 494 ? -21.811 -5.064 11.621 1.00 88.75 494 PHE A CA 1
ATOM 3922 C C . PHE A 1 494 ? -22.192 -4.469 10.267 1.00 88.75 494 PHE A C 1
ATOM 3924 O O . PHE A 1 494 ? -21.497 -3.581 9.783 1.00 88.75 494 PHE A O 1
ATOM 3931 N N . ARG A 1 495 ? -23.312 -4.921 9.691 1.00 82.94 495 ARG A N 1
ATOM 3932 C CA . ARG A 1 495 ? -23.961 -4.352 8.504 1.00 82.94 495 ARG A CA 1
ATOM 3933 C C . ARG A 1 495 ? -25.148 -3.488 8.913 1.00 82.94 495 ARG A C 1
ATOM 3935 O O . ARG A 1 495 ? -26.230 -4.001 9.183 1.00 82.94 495 ARG A O 1
ATOM 3942 N N . ASP A 1 496 ? -24.939 -2.178 8.946 1.00 81.31 496 ASP A N 1
ATOM 3943 C CA . ASP A 1 496 ? -25.963 -1.196 9.300 1.00 81.31 496 ASP A CA 1
ATOM 3944 C C . ASP A 1 496 ? -26.155 -0.134 8.200 1.00 81.31 496 ASP A C 1
ATOM 3946 O O . ASP A 1 496 ? -25.639 -0.268 7.089 1.00 81.31 496 ASP A O 1
ATOM 3950 N N . LYS A 1 497 ? -26.944 0.911 8.465 1.00 73.38 497 LYS A N 1
ATOM 3951 C CA . LYS A 1 497 ? -27.372 1.891 7.458 1.00 73.38 497 LYS A CA 1
ATOM 3952 C C . LYS A 1 497 ? -26.231 2.738 6.867 1.00 73.38 497 LYS A C 1
ATOM 3954 O O . LYS A 1 497 ? -26.452 3.341 5.814 1.00 73.38 497 LYS A O 1
ATOM 3959 N N . THR A 1 498 ? -25.031 2.793 7.468 1.00 59.12 498 THR A N 1
ATOM 3960 C CA . THR A 1 498 ? -23.865 3.436 6.816 1.00 59.12 498 THR A CA 1
ATOM 3961 C C . THR A 1 498 ? -23.270 2.575 5.702 1.00 59.12 498 THR A C 1
ATOM 3963 O O . THR A 1 498 ? -22.633 3.105 4.786 1.00 59.12 498 THR A O 1
ATOM 3966 N N . ILE A 1 499 ? -23.522 1.264 5.720 1.00 49.34 499 ILE A N 1
ATOM 3967 C CA . ILE A 1 499 ? -23.102 0.339 4.673 1.00 49.34 499 ILE A CA 1
ATOM 3968 C C . ILE A 1 499 ? -24.167 0.358 3.577 1.00 49.34 499 ILE A C 1
ATOM 3970 O O . ILE A 1 499 ? -25.123 -0.414 3.536 1.00 49.34 499 ILE A O 1
ATOM 3974 N N . SER A 1 500 ? -23.975 1.262 2.618 1.00 39.41 500 SER A N 1
ATOM 3975 C CA . SER A 1 500 ? -24.422 0.984 1.254 1.00 39.41 500 SER A CA 1
ATOM 3976 C C . SER A 1 500 ? -23.845 -0.383 0.864 1.00 39.41 500 SER A C 1
ATOM 3978 O O . SER A 1 500 ? -22.662 -0.610 1.108 1.00 39.41 500 SER A O 1
ATOM 3980 N N . TYR A 1 501 ? -24.619 -1.255 0.207 1.00 40.78 501 TYR A N 1
ATOM 3981 C CA . TYR A 1 501 ? -24.179 -2.544 -0.376 1.00 40.78 501 TYR A CA 1
ATOM 3982 C C . TYR A 1 501 ? -22.947 -2.445 -1.329 1.00 40.78 501 TYR A C 1
ATOM 3984 O O . TYR A 1 501 ? -22.615 -3.407 -2.007 1.00 40.78 501 TYR A O 1
ATOM 3992 N N . LYS A 1 502 ? -22.295 -1.276 -1.414 1.00 37.91 502 LYS A N 1
ATOM 3993 C CA . LYS A 1 502 ? -21.088 -0.927 -2.175 1.00 37.91 502 LYS A CA 1
ATOM 3994 C C . LYS A 1 502 ? -19.806 -0.789 -1.328 1.00 37.91 502 LYS A C 1
ATOM 3996 O O . LYS A 1 502 ? -18.752 -0.562 -1.909 1.00 37.91 502 LYS A O 1
ATOM 4001 N N . ASN A 1 503 ? -19.878 -0.841 0.006 1.00 46.44 503 ASN A N 1
ATOM 4002 C CA . ASN A 1 503 ? -18.710 -0.701 0.887 1.00 46.44 503 ASN A CA 1
ATOM 4003 C C . ASN A 1 503 ? -18.407 -2.052 1.558 1.00 46.44 503 ASN A C 1
ATOM 4005 O O . ASN A 1 503 ? -19.061 -2.410 2.533 1.00 46.44 503 ASN A O 1
ATOM 4009 N N . ASP A 1 504 ? -17.424 -2.798 1.050 1.00 64.75 504 ASP A N 1
ATOM 4010 C CA . ASP A 1 504 ? -17.053 -4.141 1.543 1.00 64.75 504 ASP A CA 1
ATOM 4011 C C . ASP A 1 504 ? -16.160 -4.132 2.799 1.00 64.75 504 ASP A C 1
ATOM 4013 O O . ASP A 1 504 ? -15.305 -4.996 2.977 1.00 64.75 504 ASP A O 1
ATOM 4017 N N . TYR A 1 505 ? -16.338 -3.162 3.698 1.00 75.69 505 TYR A N 1
ATOM 4018 C CA . TYR A 1 505 ? -15.578 -3.084 4.946 1.00 75.69 505 TYR A CA 1
ATOM 4019 C C . TYR A 1 505 ? -16.479 -2.842 6.159 1.00 75.69 505 TYR A C 1
ATOM 4021 O O . TYR A 1 505 ? -17.531 -2.212 6.072 1.00 75.69 505 TYR A O 1
ATOM 4029 N N . TYR A 1 506 ? -16.023 -3.329 7.304 1.00 88.00 506 TYR A N 1
ATOM 4030 C CA . TYR A 1 506 ? -16.600 -3.175 8.629 1.00 88.00 506 TYR A CA 1
ATOM 4031 C C . TYR A 1 506 ? -15.773 -2.206 9.463 1.00 88.00 506 TYR A C 1
ATOM 4033 O O . TYR A 1 506 ? -14.609 -1.934 9.167 1.00 88.00 506 TYR A O 1
ATOM 4041 N N . GLU A 1 507 ? -16.357 -1.719 10.552 1.00 91.12 507 GLU A N 1
ATOM 4042 C CA . GLU A 1 507 ? -15.674 -0.840 11.493 1.00 91.12 507 GLU A CA 1
ATOM 4043 C C . GLU A 1 507 ? -15.294 -1.592 12.777 1.00 91.12 507 GLU A C 1
ATOM 4045 O O . GLU A 1 507 ? -16.142 -2.136 13.492 1.00 91.12 507 GLU A O 1
ATOM 4050 N N . THR A 1 508 ? -14.000 -1.606 13.104 1.00 93.75 508 THR A N 1
ATOM 4051 C CA . THR A 1 508 ? -13.432 -2.297 14.276 1.00 93.75 508 THR A CA 1
ATOM 4052 C C . THR A 1 508 ? -14.040 -1.791 15.581 1.00 93.75 508 THR A C 1
ATOM 4054 O O . THR A 1 508 ? -14.312 -2.572 16.499 1.00 93.75 508 THR A O 1
ATOM 4057 N N . TYR A 1 509 ? -14.299 -0.483 15.665 1.00 93.56 509 TYR A N 1
ATOM 4058 C CA . TYR A 1 509 ? -14.830 0.150 16.870 1.00 93.56 509 TYR A CA 1
ATOM 4059 C C . TYR A 1 509 ? -16.248 -0.337 17.215 1.00 93.56 509 TYR A C 1
ATOM 4061 O O . TYR A 1 509 ? -16.560 -0.489 18.396 1.00 93.56 509 TYR A O 1
ATOM 4069 N N . LYS A 1 510 ? -17.085 -0.676 16.219 1.00 94.38 510 LYS A N 1
ATOM 4070 C CA . LYS A 1 510 ? -18.433 -1.232 16.447 1.00 94.38 510 LYS A CA 1
ATOM 4071 C C . LYS A 1 510 ? -18.362 -2.615 17.097 1.00 94.38 510 LYS A C 1
ATOM 4073 O O . LYS A 1 510 ? -19.122 -2.911 18.017 1.00 94.38 510 LYS A O 1
ATOM 4078 N N . VAL A 1 511 ? -17.387 -3.434 16.693 1.00 94.81 511 VAL A N 1
ATOM 4079 C CA . VAL A 1 511 ? -17.120 -4.735 17.329 1.00 94.81 511 VAL A CA 1
ATOM 4080 C C . VAL A 1 511 ? -16.601 -4.577 18.752 1.00 94.81 511 VAL A C 1
ATOM 4082 O O . VAL A 1 511 ? -17.081 -5.260 19.657 1.00 94.81 511 VAL A O 1
ATOM 4085 N N . ALA A 1 512 ? -15.690 -3.633 18.985 1.00 95.31 512 ALA A N 1
ATOM 4086 C CA . ALA A 1 512 ? -15.238 -3.309 20.335 1.00 95.31 512 ALA A CA 1
ATOM 4087 C C . ALA A 1 512 ? -16.395 -2.844 21.239 1.00 95.31 512 ALA A C 1
ATOM 4089 O O . ALA A 1 512 ? -16.525 -3.329 22.366 1.00 95.31 512 ALA A O 1
ATOM 4090 N N . LEU A 1 513 ? -17.286 -1.985 20.733 1.00 94.06 513 LEU A N 1
ATOM 4091 C CA . LEU A 1 513 ? -18.483 -1.539 21.449 1.00 94.06 513 LEU A CA 1
ATOM 4092 C C . LEU A 1 513 ? -19.432 -2.693 21.790 1.00 94.06 513 LEU A C 1
ATOM 4094 O O . LEU A 1 513 ? -19.943 -2.731 22.908 1.00 94.06 513 LEU A O 1
ATOM 4098 N N . TRP A 1 514 ? -19.632 -3.659 20.890 1.00 95.88 514 TRP A N 1
ATOM 4099 C CA . TRP A 1 514 ? -20.449 -4.840 21.184 1.00 95.88 514 TRP A CA 1
ATOM 4100 C C . TRP A 1 514 ? -19.867 -5.688 22.320 1.00 95.88 514 TRP A C 1
ATOM 4102 O O . TRP A 1 514 ? -20.600 -6.102 23.225 1.00 95.88 514 TRP A O 1
ATOM 4112 N N . VAL A 1 515 ? -18.550 -5.920 22.320 1.00 94.62 515 VAL A N 1
ATOM 4113 C CA . VAL A 1 515 ? -17.865 -6.659 23.395 1.00 94.62 515 VAL A CA 1
ATOM 4114 C C . VAL A 1 515 ? -18.019 -5.937 24.731 1.00 94.62 515 VAL A C 1
ATOM 4116 O O . VAL A 1 515 ? -18.364 -6.564 25.733 1.00 94.62 515 VAL A O 1
ATOM 4119 N N . ILE A 1 516 ? -17.820 -4.619 24.746 1.00 93.06 516 ILE A N 1
ATOM 4120 C CA . ILE A 1 516 ? -18.013 -3.787 25.937 1.00 93.06 516 ILE A CA 1
ATOM 4121 C C . ILE A 1 516 ? -19.466 -3.874 26.418 1.00 93.06 516 ILE A C 1
ATOM 4123 O O . ILE A 1 516 ? -19.708 -4.200 27.577 1.00 93.06 516 ILE A O 1
ATOM 4127 N N . ALA A 1 517 ? -20.445 -3.660 25.536 1.00 92.44 517 ALA A N 1
ATOM 4128 C CA . ALA A 1 517 ? -21.862 -3.729 25.888 1.00 92.44 517 ALA A CA 1
ATOM 4129 C C . ALA A 1 517 ? -22.248 -5.096 26.464 1.00 92.44 517 ALA A C 1
ATOM 4131 O O . ALA A 1 517 ? -22.981 -5.176 27.448 1.00 92.44 517 ALA A O 1
ATOM 4132 N N . SER A 1 518 ? -21.702 -6.170 25.898 1.00 92.06 518 SER A N 1
ATOM 4133 C CA . SER A 1 518 ? -21.888 -7.539 26.381 1.00 92.06 518 SER A CA 1
ATOM 4134 C C . SER A 1 518 ? -21.358 -7.725 27.806 1.00 92.06 518 SER A C 1
ATOM 4136 O O . SER A 1 518 ? -22.067 -8.265 28.656 1.00 92.06 518 SER A O 1
ATOM 4138 N N . LYS A 1 519 ? -20.146 -7.226 28.089 1.00 90.88 519 LYS A N 1
ATOM 4139 C CA . LYS A 1 519 ? -19.511 -7.294 29.415 1.00 90.88 519 LYS A CA 1
ATOM 4140 C C . LYS A 1 519 ? -20.266 -6.488 30.473 1.00 90.88 519 LYS A C 1
ATOM 4142 O O . LYS A 1 519 ? -20.491 -6.992 31.567 1.00 90.88 519 LYS A O 1
ATOM 4147 N N . GLU A 1 520 ? -20.663 -5.261 30.148 1.00 88.44 520 GLU A N 1
ATOM 4148 C CA . GLU A 1 520 ? -21.298 -4.348 31.110 1.00 88.44 520 GLU A CA 1
ATOM 4149 C C . GLU A 1 520 ? -22.751 -4.731 31.427 1.00 88.44 520 GLU A C 1
ATOM 4151 O O . GLU A 1 520 ? -23.207 -4.567 32.558 1.00 88.44 520 GLU A O 1
ATOM 4156 N N . THR A 1 521 ? -23.494 -5.226 30.430 1.00 89.81 521 THR A N 1
ATOM 4157 C CA . THR A 1 521 ? -24.934 -5.515 30.577 1.00 89.81 521 THR A CA 1
ATOM 4158 C C . THR A 1 521 ? -25.245 -6.974 30.904 1.00 89.81 521 THR A C 1
ATOM 4160 O O . THR A 1 521 ? -26.312 -7.266 31.442 1.00 89.81 521 THR A O 1
ATOM 4163 N N . GLY A 1 522 ? -24.362 -7.909 30.537 1.00 88.88 522 GLY A N 1
ATOM 4164 C CA . GLY A 1 522 ? -24.606 -9.348 30.660 1.00 88.88 522 GLY A CA 1
ATOM 4165 C C . GLY A 1 522 ? -25.692 -9.900 29.723 1.00 88.88 522 GLY A C 1
ATOM 4166 O O . GLY A 1 522 ? -26.192 -10.999 29.951 1.00 88.88 522 GLY A O 1
ATOM 4167 N N . PHE A 1 523 ? -26.103 -9.163 28.683 1.00 88.06 523 PHE A N 1
ATOM 4168 C CA . PHE A 1 523 ? -27.223 -9.547 27.803 1.00 88.06 523 PHE A CA 1
ATOM 4169 C C . PHE A 1 523 ? -26.904 -10.631 26.763 1.00 88.06 523 PHE A C 1
ATOM 4171 O O . PHE A 1 523 ? -27.812 -11.123 26.096 1.00 88.06 523 PHE A O 1
ATOM 4178 N N . GLY A 1 524 ? -25.647 -11.048 26.668 1.00 81.56 524 GLY A N 1
ATOM 4179 C CA . GLY A 1 524 ? -25.171 -12.092 25.768 1.00 81.56 524 GLY A CA 1
ATOM 4180 C C . GLY A 1 524 ? -23.657 -12.000 25.635 1.00 81.56 524 GLY A C 1
ATOM 4181 O O . GLY A 1 524 ? -23.090 -10.931 25.841 1.00 81.56 524 GLY A O 1
ATOM 4182 N N . ALA A 1 525 ? -22.985 -13.111 25.333 1.00 79.81 525 ALA A N 1
ATOM 4183 C CA . ALA A 1 525 ? -21.562 -13.068 25.013 1.00 79.81 525 ALA A CA 1
ATOM 4184 C C . ALA A 1 525 ? -21.378 -12.573 23.573 1.00 79.81 525 ALA A C 1
ATOM 4186 O O . ALA A 1 525 ? -22.037 -13.074 22.661 1.00 79.81 525 ALA A O 1
ATOM 4187 N N . ALA A 1 526 ? -20.466 -11.622 23.365 1.00 84.19 526 ALA A N 1
ATOM 4188 C CA . ALA A 1 526 ? -20.086 -11.215 22.021 1.00 84.19 526 ALA A CA 1
ATOM 4189 C C . ALA A 1 526 ? -19.336 -12.364 21.332 1.00 84.19 526 ALA A C 1
ATOM 4191 O O . ALA A 1 526 ? -18.292 -12.806 21.814 1.00 84.19 526 ALA A O 1
ATOM 4192 N N . ASN A 1 527 ? -19.872 -12.848 20.213 1.00 80.12 527 ASN A N 1
ATOM 4193 C CA . ASN A 1 527 ? -19.264 -13.912 19.420 1.00 80.12 527 ASN A CA 1
ATOM 4194 C C . ASN A 1 527 ? -18.461 -13.300 18.271 1.00 80.12 527 ASN A C 1
ATOM 4196 O O . ASN A 1 527 ? -18.892 -13.320 17.119 1.00 80.12 527 ASN A O 1
ATOM 4200 N N . ILE A 1 528 ? -17.332 -12.682 18.617 1.00 84.25 528 ILE A N 1
ATOM 4201 C CA . ILE A 1 528 ? -16.469 -12.020 17.639 1.00 84.25 528 ILE A CA 1
ATOM 4202 C C . ILE A 1 528 ? -15.473 -13.015 17.029 1.00 84.25 528 ILE A C 1
ATOM 4204 O O . ILE A 1 528 ? -15.090 -13.982 17.697 1.00 84.25 528 ILE A O 1
ATOM 4208 N N . PRO A 1 529 ? -14.992 -12.765 15.802 1.00 76.56 529 PRO A N 1
ATOM 4209 C CA . PRO A 1 529 ? -13.938 -13.562 15.192 1.00 76.56 529 PRO A CA 1
ATOM 4210 C C . PRO A 1 529 ? -12.695 -13.634 16.110 1.00 76.56 529 PRO A C 1
ATOM 4212 O O . PRO A 1 529 ? -12.214 -12.593 16.576 1.00 76.56 529 PRO A O 1
ATOM 4215 N N . PRO A 1 530 ? -12.172 -14.838 16.428 1.00 75.00 530 PRO A N 1
ATOM 4216 C CA . PRO A 1 530 ? -11.037 -14.986 17.337 1.00 75.00 530 PRO A CA 1
ATOM 4217 C C . PRO A 1 530 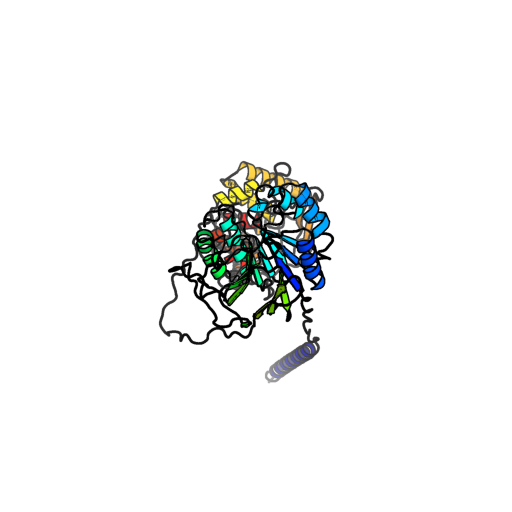? -9.803 -14.206 16.875 1.00 75.00 530 PRO A C 1
ATOM 4219 O O . PRO A 1 530 ? -9.377 -14.333 15.735 1.00 75.00 530 PRO A O 1
ATOM 4222 N N . GLY A 1 531 ? -9.201 -13.423 17.773 1.00 81.50 531 GLY A N 1
ATOM 4223 C CA . GLY A 1 531 ? -7.994 -12.648 17.463 1.00 81.50 531 GLY A CA 1
ATOM 4224 C C . GLY A 1 531 ? -8.235 -11.341 16.701 1.00 81.50 531 GLY A C 1
ATOM 4225 O O . GLY A 1 531 ? -7.265 -10.626 16.467 1.00 81.50 531 GLY A O 1
ATOM 4226 N N . LEU A 1 532 ? -9.490 -10.973 16.398 1.00 87.56 532 LEU A N 1
ATOM 4227 C CA . LEU A 1 532 ? -9.824 -9.781 15.605 1.00 87.56 532 LEU A CA 1
ATOM 4228 C C . LEU A 1 532 ? -9.062 -8.524 16.050 1.00 87.56 532 LEU A C 1
ATOM 4230 O O . LEU A 1 532 ? -8.404 -7.893 15.234 1.00 87.56 532 LEU A O 1
ATOM 4234 N N . PHE A 1 533 ? -9.093 -8.161 17.337 1.00 92.56 533 PHE A N 1
ATOM 4235 C CA . PHE A 1 533 ? -8.417 -6.938 17.794 1.00 92.56 533 PHE A CA 1
ATOM 4236 C C . PHE A 1 533 ? -6.898 -6.990 17.640 1.00 92.56 533 PHE A C 1
ATOM 4238 O O . PHE A 1 533 ? -6.294 -5.960 17.367 1.00 92.56 533 PHE A O 1
ATOM 4245 N N . GLY A 1 534 ? -6.280 -8.162 17.798 1.00 87.19 534 GLY A N 1
ATOM 4246 C CA . GLY A 1 534 ? -4.842 -8.313 17.583 1.00 87.19 534 GLY A CA 1
ATOM 4247 C C . GLY A 1 534 ? -4.477 -8.298 16.103 1.00 87.19 534 GLY A C 1
ATOM 4248 O O . GLY A 1 534 ? -3.421 -7.796 15.747 1.00 87.19 534 GLY A O 1
ATOM 4249 N N . GLN A 1 535 ? -5.377 -8.752 15.232 1.00 86.31 535 GLN A N 1
ATOM 4250 C CA . GLN A 1 535 ? -5.229 -8.611 13.787 1.00 86.31 535 GLN A CA 1
ATOM 4251 C C . GLN A 1 535 ? -5.433 -7.165 13.312 1.00 86.31 535 GLN A C 1
ATOM 4253 O O . GLN A 1 535 ? -4.779 -6.726 12.373 1.00 86.31 535 GLN A O 1
ATOM 4258 N N . MET A 1 536 ? -6.316 -6.415 13.975 1.00 93.69 536 MET A N 1
ATOM 4259 C CA . MET A 1 536 ? -6.527 -4.989 13.712 1.00 93.69 536 MET A CA 1
ATOM 4260 C C . MET A 1 536 ? -5.489 -4.092 14.388 1.00 93.69 536 MET A C 1
ATOM 4262 O O . MET A 1 536 ? -5.497 -2.883 14.161 1.00 93.69 536 MET A O 1
ATOM 4266 N N . GLN A 1 537 ? -4.616 -4.653 15.227 1.00 93.25 537 GLN A N 1
ATOM 4267 C CA . GLN A 1 537 ? -3.542 -3.921 15.876 1.00 93.25 537 GLN A CA 1
ATOM 4268 C C . GLN A 1 537 ? -2.352 -3.789 14.927 1.00 93.25 537 GLN A C 1
ATOM 4270 O O . GLN A 1 537 ? -1.784 -4.774 14.465 1.00 93.25 537 GLN A O 1
ATOM 4275 N N . ASP A 1 538 ? -1.951 -2.551 14.676 1.00 83.62 538 ASP A N 1
ATOM 4276 C CA . ASP A 1 538 ? -0.748 -2.225 13.937 1.00 83.62 538 ASP A CA 1
ATOM 4277 C C . ASP A 1 538 ? 0.492 -2.743 14.687 1.00 83.62 538 ASP A C 1
ATOM 4279 O O . ASP A 1 538 ? 0.703 -2.387 15.854 1.00 83.62 538 ASP A O 1
ATOM 4283 N N . PRO A 1 539 ? 1.324 -3.579 14.044 1.00 74.81 539 PRO A N 1
ATOM 4284 C CA . PRO A 1 539 ? 2.452 -4.225 14.706 1.00 74.81 539 PRO A CA 1
ATOM 4285 C C . PRO A 1 539 ? 3.637 -3.281 14.966 1.00 74.81 539 PRO A C 1
ATOM 4287 O O . PRO A 1 539 ? 4.569 -3.672 15.666 1.00 74.81 539 PRO A O 1
ATOM 4290 N N . TYR A 1 540 ? 3.616 -2.053 14.442 1.00 72.19 540 TYR A N 1
ATOM 4291 C CA . TYR A 1 540 ? 4.697 -1.073 14.574 1.00 72.19 540 TYR A CA 1
ATOM 4292 C C . TYR A 1 540 ? 4.364 0.044 15.550 1.00 72.19 540 TYR A C 1
ATOM 4294 O O . TYR A 1 540 ? 5.212 0.461 16.338 1.00 72.19 540 TYR A O 1
ATOM 4302 N N . THR A 1 541 ? 3.130 0.534 15.501 1.00 79.94 541 THR A N 1
ATOM 4303 C CA . THR A 1 541 ? 2.682 1.642 16.346 1.00 79.94 541 THR A CA 1
ATOM 4304 C C . THR A 1 541 ? 1.918 1.154 17.570 1.00 79.94 541 THR A C 1
ATOM 4306 O O . THR A 1 541 ? 1.895 1.849 18.583 1.00 79.94 541 THR A O 1
ATOM 4309 N N . GLY A 1 542 ? 1.299 -0.028 17.494 1.00 84.12 542 GLY A N 1
ATOM 4310 C CA . GLY A 1 542 ? 0.404 -0.577 18.510 1.00 84.12 542 GLY A CA 1
ATOM 4311 C C . GLY A 1 542 ? -1.031 -0.055 18.427 1.00 84.12 542 GLY A C 1
ATOM 4312 O O . GLY A 1 542 ? -1.891 -0.570 19.147 1.00 84.12 542 GLY A O 1
ATOM 4313 N N . GLY A 1 543 ? -1.301 0.939 17.574 1.00 90.06 543 GLY A N 1
ATOM 4314 C CA . GLY A 1 543 ? -2.636 1.491 17.353 1.00 90.06 543 GLY A CA 1
ATOM 4315 C C . GLY A 1 543 ? -3.550 0.513 16.621 1.00 90.06 543 GLY A C 1
ATOM 4316 O O . GLY A 1 543 ? -3.085 -0.441 16.013 1.00 90.06 543 GLY A O 1
ATOM 4317 N N . VAL A 1 544 ? -4.861 0.723 16.679 1.00 96.25 544 VAL A N 1
ATOM 4318 C CA . VAL A 1 544 ? -5.848 -0.173 16.057 1.00 96.25 544 VAL A CA 1
ATOM 4319 C C . VAL A 1 544 ? -6.509 0.511 14.872 1.00 96.25 544 VAL A C 1
ATOM 4321 O O . VAL A 1 544 ? -7.026 1.624 15.003 1.00 96.25 544 VAL A O 1
ATOM 4324 N N . TYR A 1 545 ? -6.491 -0.167 13.726 1.00 88.69 545 TYR A N 1
ATOM 4325 C CA . TYR A 1 545 ? -7.108 0.292 12.486 1.00 88.69 545 TYR A CA 1
ATOM 4326 C C . TYR A 1 545 ? -8.629 0.417 12.627 1.00 88.69 545 TYR A C 1
ATOM 4328 O O . TYR A 1 545 ? -9.299 -0.494 13.123 1.00 88.69 545 TYR A O 1
ATOM 4336 N N . THR A 1 546 ? -9.181 1.542 12.166 1.00 87.00 546 THR A N 1
ATOM 4337 C CA . THR A 1 546 ? -10.621 1.840 12.270 1.00 87.00 546 THR A CA 1
ATOM 4338 C C . THR A 1 546 ? -11.499 0.866 11.488 1.00 87.00 546 THR A C 1
ATOM 4340 O O . THR A 1 546 ? -12.598 0.558 11.946 1.00 87.00 546 THR A O 1
ATOM 4343 N N . HIS A 1 547 ? -11.035 0.370 10.338 1.00 87.12 547 HIS A N 1
ATOM 4344 C CA . HIS A 1 547 ? -11.836 -0.462 9.441 1.00 87.12 547 HIS A CA 1
ATOM 4345 C C . HIS A 1 547 ? -11.131 -1.765 9.073 1.00 87.12 547 HIS A C 1
ATOM 4347 O O . HIS A 1 547 ? -9.903 -1.857 9.141 1.00 87.12 547 HIS A O 1
ATOM 4353 N N . TYR A 1 548 ? -11.913 -2.744 8.622 1.00 83.44 548 TYR A N 1
ATOM 4354 C CA . TYR A 1 548 ? -11.404 -3.984 8.050 1.00 83.44 548 TYR A CA 1
ATOM 4355 C C . TYR A 1 548 ? -12.348 -4.602 7.031 1.00 83.44 548 TYR A C 1
ATOM 4357 O O . TYR A 1 548 ? -13.557 -4.448 7.144 1.00 83.44 548 TYR A O 1
ATOM 4365 N N . TYR A 1 549 ? -11.815 -5.297 6.037 1.00 76.44 549 TYR A N 1
ATOM 4366 C CA . TYR A 1 549 ? -12.623 -5.991 5.035 1.00 76.44 549 TYR A CA 1
ATOM 4367 C C . TYR A 1 549 ? -13.090 -7.367 5.533 1.00 76.44 549 TYR A C 1
ATOM 4369 O O . TYR A 1 549 ? -12.739 -7.810 6.627 1.00 76.44 549 TYR A O 1
ATOM 4377 N N . THR A 1 550 ? -13.899 -8.058 4.731 1.00 70.00 550 THR A N 1
ATOM 4378 C CA . THR A 1 550 ? -14.453 -9.388 5.050 1.00 70.00 550 THR A CA 1
ATOM 4379 C C . THR A 1 550 ? -13.408 -10.472 5.304 1.00 70.00 550 THR A C 1
ATOM 4381 O O . THR A 1 550 ? -13.678 -11.424 6.031 1.00 70.00 550 THR A O 1
ATOM 4384 N N . ASP A 1 551 ? -12.206 -10.307 4.763 1.00 67.12 551 ASP A N 1
ATOM 4385 C CA . ASP A 1 551 ? -11.048 -11.178 4.969 1.00 67.12 551 ASP A CA 1
ATOM 4386 C C . ASP A 1 551 ? -10.151 -10.740 6.146 1.00 67.12 551 ASP A C 1
ATOM 4388 O O . ASP A 1 551 ? -9.053 -11.270 6.335 1.00 67.12 551 ASP A O 1
ATOM 4392 N N . PHE A 1 552 ? -10.605 -9.761 6.937 1.00 69.94 552 PHE A N 1
ATOM 4393 C CA . PHE A 1 552 ? -9.882 -9.166 8.059 1.00 69.94 552 PHE A CA 1
ATOM 4394 C C . PHE A 1 552 ? -8.588 -8.427 7.665 1.00 69.94 552 PHE A C 1
ATOM 4396 O O . PHE A 1 552 ? -7.667 -8.289 8.479 1.00 69.94 552 PHE A O 1
ATOM 4403 N N . THR A 1 553 ? -8.481 -7.927 6.432 1.00 72.62 553 THR A N 1
ATOM 4404 C CA . THR A 1 553 ? -7.464 -6.925 6.071 1.00 72.62 553 THR A CA 1
ATOM 4405 C C . THR A 1 553 ? -7.805 -5.561 6.653 1.00 72.62 553 THR A C 1
ATOM 4407 O O . THR A 1 553 ? -8.961 -5.152 6.652 1.00 72.62 553 THR A O 1
ATOM 4410 N N . THR A 1 554 ? -6.805 -4.846 7.168 1.00 76.69 554 THR A N 1
ATOM 4411 C CA . THR A 1 554 ? -6.995 -3.542 7.814 1.00 76.69 554 THR A CA 1
ATOM 4412 C C . THR A 1 554 ? -7.192 -2.417 6.792 1.00 76.69 554 THR A C 1
ATOM 4414 O O . THR A 1 554 ? -6.618 -2.425 5.703 1.00 76.69 554 THR A O 1
ATOM 4417 N N . ARG A 1 555 ? -7.992 -1.407 7.149 1.00 79.31 555 ARG A N 1
ATOM 4418 C CA . ARG A 1 555 ? -8.272 -0.212 6.339 1.00 79.31 555 ARG A CA 1
ATOM 4419 C C . ARG A 1 555 ? -8.352 1.041 7.216 1.00 79.31 555 ARG A C 1
ATOM 4421 O O . ARG A 1 555 ? -8.863 1.022 8.336 1.00 79.31 555 ARG A O 1
ATOM 4428 N N . GLY A 1 556 ? -7.924 2.169 6.653 1.00 76.12 556 GLY A N 1
ATOM 4429 C CA . GLY A 1 556 ? -7.942 3.473 7.319 1.00 76.12 556 GLY A CA 1
ATOM 4430 C C . GLY A 1 556 ? -6.712 3.694 8.196 1.00 76.12 556 GLY A C 1
ATOM 4431 O O . GLY A 1 556 ? -5.702 3.015 8.040 1.00 76.12 556 GLY A O 1
ATOM 4432 N N . PHE A 1 557 ? -6.793 4.665 9.100 1.00 81.38 557 PHE A N 1
ATOM 4433 C CA . PHE A 1 557 ? -5.718 4.963 10.041 1.00 81.38 557 PHE A CA 1
ATOM 4434 C C . PHE A 1 557 ? -5.881 4.149 11.323 1.00 81.38 557 PHE A C 1
ATOM 4436 O O . PHE A 1 557 ? -6.992 3.760 11.694 1.00 81.38 557 PHE A O 1
ATOM 4443 N N . THR A 1 558 ? -4.776 3.931 12.033 1.00 83.69 558 THR A N 1
ATOM 4444 C CA . THR A 1 558 ? -4.869 3.632 13.459 1.00 83.69 558 THR A CA 1
ATOM 4445 C C . THR A 1 558 ? -5.426 4.862 14.156 1.00 83.69 558 THR A C 1
ATOM 4447 O O . THR A 1 558 ? -4.900 5.956 13.970 1.00 83.69 558 THR A O 1
ATOM 4450 N N . ASN A 1 559 ? -6.497 4.707 14.922 1.00 93.12 559 ASN A N 1
ATOM 4451 C CA . ASN A 1 559 ? -7.230 5.838 15.488 1.00 93.12 559 ASN A CA 1
ATOM 4452 C C . ASN A 1 559 ? -7.318 5.719 17.014 1.00 93.12 559 ASN A C 1
ATOM 4454 O O . ASN A 1 559 ? -7.423 4.616 17.559 1.00 93.12 559 ASN A O 1
ATOM 4458 N N . THR A 1 560 ? -7.256 6.847 17.718 1.00 95.50 560 THR A N 1
ATOM 4459 C CA . THR A 1 560 ? -7.214 6.882 19.183 1.00 95.50 560 THR A CA 1
ATOM 4460 C C . THR A 1 560 ? -8.501 6.379 19.835 1.00 95.50 560 THR A C 1
ATOM 4462 O O . THR A 1 560 ? -8.422 5.594 20.785 1.00 95.50 560 THR A O 1
ATOM 4465 N N . GLU A 1 561 ? -9.676 6.742 19.315 1.00 93.50 561 GLU A N 1
ATOM 4466 C CA . GLU A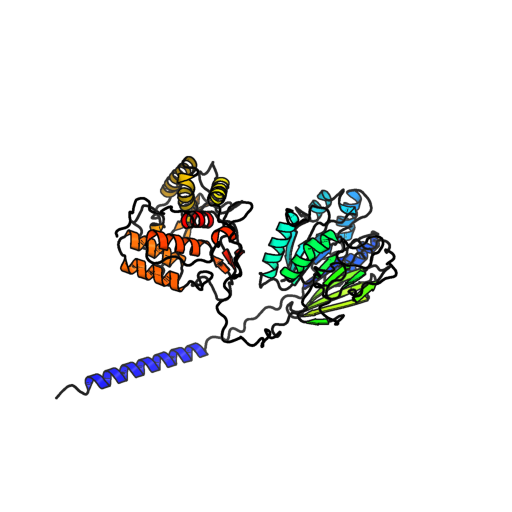 1 561 ? -10.966 6.200 19.765 1.00 93.50 561 GLU A CA 1
ATOM 4467 C C . GLU A 1 561 ? -11.017 4.677 19.576 1.00 93.50 561 GLU A C 1
ATOM 4469 O O . GLU A 1 561 ? -11.245 3.933 20.535 1.00 93.50 561 GLU A O 1
ATOM 4474 N N . THR A 1 562 ? -10.725 4.201 18.362 1.00 95.62 562 THR A N 1
ATOM 4475 C CA . THR A 1 562 ? -10.766 2.766 18.029 1.00 95.62 562 THR A CA 1
ATOM 4476 C C . THR A 1 562 ? -9.797 1.966 18.905 1.00 95.62 562 THR A C 1
ATOM 4478 O O . THR A 1 562 ? -10.161 0.930 19.466 1.00 95.62 562 THR A O 1
ATOM 4481 N N . THR A 1 563 ? -8.574 2.470 19.082 1.00 97.12 563 THR A N 1
ATOM 4482 C CA . THR A 1 563 ? -7.545 1.844 19.927 1.00 97.12 563 THR A CA 1
ATOM 4483 C C . THR A 1 563 ? -7.988 1.775 21.384 1.00 97.12 563 THR A C 1
ATOM 4485 O O . THR A 1 563 ? -7.839 0.740 22.037 1.00 97.12 563 THR A O 1
ATOM 4488 N N . SER A 1 564 ? -8.581 2.855 21.894 1.00 95.94 564 SER A N 1
ATOM 4489 C CA . SER A 1 564 ? -9.083 2.915 23.265 1.00 95.94 564 SER A CA 1
ATOM 4490 C C . SER A 1 564 ? -10.217 1.917 23.498 1.00 95.94 564 SER A C 1
ATOM 4492 O O . SER A 1 564 ? -10.208 1.195 24.497 1.00 95.94 564 SER A O 1
ATOM 4494 N N . LEU A 1 565 ? -11.157 1.810 22.555 1.00 94.88 565 LEU A N 1
ATOM 4495 C CA . LEU A 1 565 ? -12.245 0.835 22.617 1.00 94.88 565 LEU A CA 1
ATOM 4496 C C . LEU A 1 565 ? -11.728 -0.605 22.556 1.00 94.88 565 LEU A C 1
ATOM 4498 O O . LEU A 1 565 ? -12.180 -1.433 23.342 1.00 94.88 565 LEU A O 1
ATOM 4502 N N . ALA A 1 566 ? -10.747 -0.911 21.705 1.00 95.62 566 ALA A N 1
ATOM 4503 C CA . ALA A 1 566 ? -10.141 -2.243 21.646 1.00 95.62 566 ALA A CA 1
ATOM 4504 C C . ALA A 1 566 ? -9.428 -2.629 22.959 1.00 95.62 566 ALA A C 1
ATOM 4506 O O . ALA A 1 566 ? -9.530 -3.777 23.401 1.00 95.62 566 ALA A O 1
ATOM 4507 N N . ILE A 1 567 ? -8.766 -1.675 23.634 1.00 95.31 567 ILE A N 1
ATOM 4508 C CA . ILE A 1 567 ? -8.180 -1.884 24.972 1.00 95.31 567 ILE A CA 1
ATOM 4509 C C . ILE A 1 567 ? -9.267 -2.227 25.992 1.00 95.31 567 ILE A C 1
ATOM 4511 O O . ILE A 1 567 ? -9.127 -3.200 26.736 1.00 95.31 567 ILE A O 1
ATOM 4515 N N . LEU A 1 568 ? -10.347 -1.446 26.036 1.00 92.62 568 LEU A N 1
ATOM 4516 C CA . LEU A 1 568 ? -11.453 -1.667 26.972 1.00 92.62 568 LEU A CA 1
ATOM 4517 C C . LEU A 1 568 ? -12.168 -2.997 26.683 1.00 92.62 568 LEU A C 1
ATOM 4519 O O . LEU A 1 568 ? -12.418 -3.778 27.596 1.00 92.62 568 LEU A O 1
ATOM 4523 N N . ALA A 1 569 ? -12.396 -3.319 25.410 1.00 93.44 569 ALA A N 1
ATOM 4524 C CA . ALA A 1 569 ? -12.978 -4.585 24.980 1.00 93.44 569 ALA A CA 1
ATOM 4525 C C . ALA A 1 569 ? -12.103 -5.795 25.340 1.00 93.44 569 ALA A C 1
ATOM 4527 O O . ALA A 1 569 ? -12.637 -6.849 25.683 1.00 93.44 569 ALA A O 1
ATOM 4528 N N . SER A 1 570 ? -10.775 -5.658 25.318 1.00 89.94 570 SER A N 1
ATOM 4529 C CA . SER A 1 570 ? -9.833 -6.771 25.534 1.00 89.94 570 SER A CA 1
ATOM 4530 C C . SER A 1 570 ? -9.343 -6.922 26.977 1.00 89.94 570 SER A C 1
ATOM 4532 O O . SER A 1 570 ? -8.588 -7.845 27.270 1.00 89.94 570 SER A O 1
ATOM 4534 N N . THR A 1 571 ? -9.749 -6.039 27.889 1.00 86.38 571 THR A N 1
ATOM 4535 C CA . THR A 1 571 ? -9.371 -6.099 29.312 1.00 86.38 571 THR A CA 1
ATOM 4536 C C . THR A 1 571 ? -10.600 -6.346 30.191 1.00 86.38 571 THR A C 1
ATOM 4538 O O . THR A 1 571 ? -11.733 -6.143 29.753 1.00 86.38 571 THR A O 1
ATOM 4541 N N . ASP A 1 572 ? -10.413 -6.785 31.438 1.00 76.31 572 ASP A N 1
ATOM 4542 C CA . ASP A 1 572 ? -11.508 -6.952 32.424 1.00 76.31 572 ASP A CA 1
ATOM 4543 C C . ASP A 1 572 ? -11.973 -5.618 33.018 1.00 76.31 572 ASP A C 1
ATOM 4545 O O . ASP A 1 572 ? -12.478 -5.522 34.138 1.00 76.31 572 ASP A O 1
ATOM 4549 N N . ARG A 1 573 ? -11.750 -4.544 32.272 1.00 75.06 573 ARG A N 1
ATOM 4550 C CA . ARG A 1 573 ? -11.969 -3.205 32.750 1.00 75.06 573 ARG A CA 1
ATOM 4551 C C . ARG A 1 573 ? -13.376 -2.765 32.433 1.00 75.06 573 ARG A C 1
ATOM 4553 O O . ARG A 1 573 ? -13.768 -2.730 31.270 1.00 75.06 573 ARG A O 1
ATOM 4560 N N . SER A 1 574 ? -14.088 -2.364 33.478 1.00 73.94 574 SER A N 1
ATOM 4561 C CA . SER A 1 574 ? -15.397 -1.769 33.296 1.00 73.94 574 SER A CA 1
ATOM 4562 C C . SER A 1 574 ? -15.273 -0.323 32.823 1.00 73.94 574 SER A C 1
ATOM 4564 O O . SER A 1 574 ? -14.461 0.457 33.333 1.00 73.94 574 SER A O 1
ATOM 4566 N N . LEU A 1 575 ? -16.121 0.041 31.870 1.00 75.12 575 LEU A N 1
ATOM 4567 C CA . LEU A 1 575 ? -16.378 1.420 31.471 1.00 75.12 575 LEU A CA 1
ATOM 4568 C C . LEU A 1 575 ? -17.070 2.198 32.612 1.00 75.12 575 LEU A C 1
ATOM 4570 O O . LEU A 1 575 ? -16.947 3.423 32.691 1.00 75.12 575 LEU A O 1
ATOM 4574 N N . PHE A 1 576 ? -17.720 1.488 33.547 1.00 74.06 576 PHE A N 1
ATOM 4575 C CA . PHE A 1 576 ? -18.461 2.020 34.699 1.00 74.06 576 PHE A CA 1
ATOM 4576 C C . PHE A 1 576 ? -18.058 1.344 36.024 1.00 74.06 576 PHE A C 1
ATOM 4578 O O . PHE A 1 576 ? -18.881 0.693 36.670 1.00 74.06 576 PHE A O 1
ATOM 4585 N N . PRO A 1 577 ? -16.830 1.556 36.526 1.00 59.56 577 PRO A N 1
ATOM 4586 C CA . PRO A 1 577 ? -16.319 0.859 37.714 1.00 59.56 577 PRO A CA 1
ATOM 4587 C C . PRO A 1 577 ? -17.166 1.045 38.992 1.00 59.56 577 PRO A C 1
ATOM 4589 O O . PRO A 1 577 ? -17.069 0.245 39.921 1.00 59.56 577 PRO A O 1
ATOM 4592 N N . ASN A 1 578 ? -18.024 2.072 39.039 1.00 58.62 578 ASN A N 1
ATOM 4593 C CA . ASN A 1 578 ? -18.907 2.380 40.168 1.00 58.62 578 ASN A CA 1
ATOM 4594 C C . ASN A 1 578 ? -20.343 1.826 40.032 1.00 58.62 578 ASN A C 1
ATOM 4596 O O . ASN A 1 578 ? -21.119 1.929 40.981 1.00 58.62 578 ASN A O 1
ATOM 4600 N N . TYR A 1 579 ? -20.711 1.229 38.894 1.00 55.69 579 TYR A N 1
ATOM 4601 C CA . TYR A 1 579 ? -22.019 0.602 38.667 1.00 55.69 579 TYR A CA 1
ATOM 4602 C C . TYR A 1 579 ? -21.877 -0.916 38.822 1.00 55.69 579 TYR A C 1
ATOM 4604 O O . TYR A 1 579 ? -21.779 -1.652 37.847 1.00 55.69 579 TYR A O 1
ATOM 4612 N N . LYS A 1 580 ? -21.817 -1.407 40.067 1.00 44.25 580 LYS A N 1
ATOM 4613 C CA . LYS A 1 580 ? -21.853 -2.856 40.317 1.00 44.25 580 LYS A CA 1
ATOM 4614 C C . LYS A 1 580 ? -23.164 -3.436 39.784 1.00 44.25 580 LYS A C 1
ATOM 4616 O O . LYS A 1 580 ? -24.235 -2.899 40.058 1.00 44.25 580 LYS A O 1
ATOM 4621 N N . THR A 1 581 ? -23.039 -4.532 39.043 1.00 41.22 581 THR A N 1
ATOM 4622 C CA . THR A 1 581 ? -24.123 -5.319 38.455 1.00 41.22 581 THR A CA 1
ATOM 4623 C C . THR A 1 581 ? -25.210 -5.616 39.490 1.00 41.22 581 THR A C 1
ATOM 4625 O O . THR A 1 581 ? -24.948 -6.211 40.538 1.00 41.22 581 THR A O 1
ATOM 4628 N N . HIS A 1 582 ? -26.445 -5.186 39.218 1.00 37.62 582 HIS A N 1
ATOM 4629 C CA . HIS A 1 582 ? -27.597 -5.818 39.855 1.00 37.62 582 HIS A CA 1
ATOM 4630 C C . HIS A 1 582 ? -27.678 -7.268 39.337 1.00 37.62 582 HIS A C 1
ATOM 4632 O O . HIS A 1 582 ? -27.394 -7.478 38.156 1.00 37.62 582 HIS A O 1
ATOM 4638 N N . PRO A 1 583 ? -27.967 -8.247 40.213 1.00 39.56 583 PRO A N 1
ATOM 4639 C CA . PRO A 1 583 ? -27.941 -9.669 39.873 1.00 39.56 583 PRO A CA 1
ATOM 4640 C C . PRO A 1 583 ? -28.955 -10.064 38.799 1.00 39.56 583 PRO A C 1
ATOM 4642 O O . PRO A 1 583 ? -30.025 -9.412 38.719 1.00 39.56 583 PRO A O 1
#

Secondary structure (DSSP, 8-state):
--SSHHHHHHHHHHHHHHHHHHHHHHHHHHSS-------PPPPPEEEEEE--B-SHHHHHHHHHHHHHTT-SEEEE-S---SS-SHHHHHIIIIIIIHHHSTT-EEEE---TTTGGGHHHHHHHHT-S-SSEEEEETTEEEEE--TTS--STTSHHHHHHHHHHHHHHT-TT--EEEEE-SS-SS---SSS---HHHHHHHHHHHHHTT--EEEE-SSSSEEEEPPEE--TT-TTSPEE--S-SSEEES-SSBEEEEE--SBSPPPPPPS---TTEEEEESS--EEEEEEEETTTTEEEEEEEETTS-EEEEEEEE--TT----------S----------------HHHHHHHHHHTEETTTTEE-SSTT---EETTHHHHHHHHHHTTT-HHHHHHHHHHHHHHHTT--SPP--GGGSS-------BPPEEEEEETTTTEEEEE-TTSPBPPTTT-HHHHHHHHHHHHHTT-HHHHHHHHHHHHHTB-SSSB--TT--TT--EEEHHHHHHHHHHHHHH-S----PPTTHHHHSB-TTT--BEEEEETT--EEEEE-HHHHHHHHHHHSS--S-TT-PPP-

Radius of gyration: 30.51 Å; chains: 1; bounding box: 110×64×76 Å

Foldseek 3Di:
DPDPPPVVVVVVVVVVVVVVVVVVVVVVVVPDPPPPPPPPQQDKAKEWEFEQADDQVLLQLQLLLCVVVVHQEYEYAEPQDQDDDPVVVCCSLPVRHPVRNHNHQYDYAHDPSCVVVVVVVCVSSVHPDNFDWDDDLLEIETGAHPPDDCACPDPSVVSVLLSLVVLLPDPSRPAYEYGYAFAQDDQAFVHDHDPVNNLRPLQSCLVSVHAEYEYEDQQWKWKFAFFHADPVCRNQTDHQDPDQAEAEPTRHYMYIYRNQNPPAHTDGDPDGHPRISDIGTPFHWMKMWIQPPSNQKTKIFTATSVRDTPDIHMYGYDPPPDDDDDPDDPPDDDDPPDPDDPLLDQDLLLLLQLQVVQADPVLLFGAFFPPHLAGELALQLLLNLQSCCVPPVPSSVSSVVSSVVLVVQDPADRALVLLDVDLPHDADFQWDWDDSDVVSNYIYTHRPPGDHDDLLADLLSLLSVLSSCVVVVVNVVSLVSLVSSVVQDPQAAGNHNVDDVPDQKHFLLSLLSNLLSCLRNVSDHRPYDRNLQSLQQDPPRRAGAGMAGSVSSGDDGRTSSSSSSSSSSSDNDHSCPPDPDDD

Sequence (583 aa):
MITGNAVCIFLLSTTMILMLTLSIAIYNLSEYPKITAYSQPLSEFNFGTVGDFDGVERAKDLIRNMASHGVDLIIGLGDYRYDDGERYIDEFMNDIVLPNMGSAKWYGALGNHDEDYSKYYLDRFNQSSWTYSFDSNGTHFLAIDPYIDYKNSSAQYIFVQNDLKKASANPYIKWIVVFMHEPMYASCSSHCPESEFRNTYHPLFDQYNVDLVLQGHNHNYQRTSPLEFNTNNPDNPIIYSPERNNYTNPEGQIYLVVGTGGREGSSLDSSVPGYLVTQFTDIIGYLDISLINNGDTLKANYYNDSNGIMDQFSITKSDNASMPTNASMPTNASMPTNASMPTTPFSANFAKSYIVSQFDSDLGLVQEFPSSNRYWLWPDNILAQKALEDYNPKMAKSLQDSVINYSKKISSNFPYAALTENLNATSFKSVKEIPIDSEKKIFASDYNYGIDLSCNEYADIAFLKALFLYRLGNISEARNCYNEGVAMFDGIGFRDKTISYKNDYYETYKVALWVIASKETGFGAANIPPGLFGQMQDPYTGGVYTHYYTDFTTRGFTNTETTSLAILASTDRSLFPNYKTHP